Protein AF-A0A8H2XUF4-F1 (afdb_monomer_lite)

Secondary structure (DSSP, 8-state):
---------------------------PPPPPPPPPPP---------------TTSTTTS------SS-STT-----S---GGGGT-BTTTBTS-SSPPPSS--TTT-STTHHHHHHHHHHHHHTPPPGGGGGGT-HHHHHHHHHHHHHHHHS-----GGGTT-HHHHHHHHHHHHHHHHHHHHTSPPPSS---EEE-HHHHHHHHHHHHHHTS-SS--HIIIIITSEE-TTPPTTPPP-TTT-EES--SS--HHHHHHHHHHHHHHHHHHHHHHHHHHHHHHHTT-SHHHHHHHHHHHHHHHHHHHHHHHHHHTHHHH--HHHIIIIIGGGG--GGG-TT-EEETTS-HHHHHHHTT-----GGG-HHHHHHHHHHT--GGGSTTHHHHHHHHHGGGGGGSSSTTS--PPPPP-

Radius of gyration: 29.62 Å; chains: 1; bounding box: 77×120×73 Å

Structure (mmCIF, N/CA/C/O backbone):
data_AF-A0A8H2XUF4-F1
#
_entry.id   AF-A0A8H2XUF4-F1
#
loop_
_atom_site.group_PDB
_atom_site.id
_atom_site.type_symbol
_atom_site.label_atom_id
_atom_site.label_alt_id
_atom_site.label_comp_id
_atom_site.label_asym_id
_atom_site.label_entity_id
_atom_site.label_seq_id
_atom_site.pdbx_PDB_ins_code
_atom_site.Cartn_x
_atom_site.Cartn_y
_atom_site.Cartn_z
_atom_site.occupancy
_atom_site.B_iso_or_equiv
_atom_site.auth_seq_id
_atom_site.auth_comp_id
_atom_site.auth_asym_id
_atom_site.auth_atom_id
_atom_site.pdbx_PDB_model_num
ATOM 1 N N . MET A 1 1 ? -28.967 65.062 -15.626 1.00 38.34 1 MET A N 1
ATOM 2 C CA . MET A 1 1 ? -28.958 65.447 -14.201 1.00 38.34 1 MET A CA 1
ATOM 3 C C . MET A 1 1 ? -27.717 64.796 -13.591 1.00 38.34 1 MET A C 1
ATOM 5 O O . MET A 1 1 ? -27.781 63.631 -13.241 1.00 38.34 1 MET A O 1
ATOM 9 N N . SER A 1 2 ? -26.512 65.321 -13.849 1.00 29.09 2 SER A N 1
ATOM 10 C CA . SER A 1 2 ? -25.875 66.499 -13.202 1.00 29.09 2 SER A CA 1
ATOM 11 C C . SER A 1 2 ? -25.448 66.140 -11.766 1.00 29.09 2 SER A C 1
ATOM 13 O O . SER A 1 2 ? -26.322 6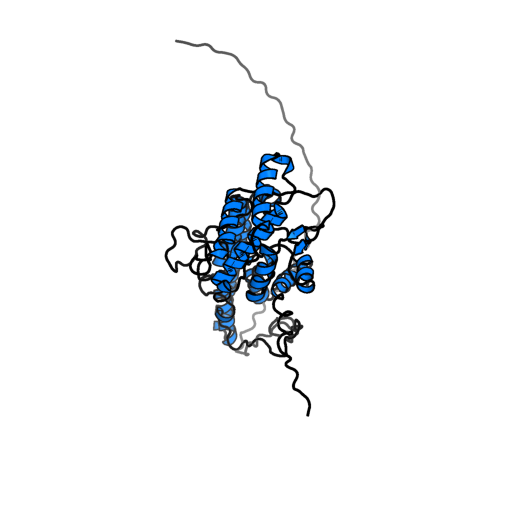5.941 -10.935 1.00 29.09 2 SER A O 1
ATOM 15 N N . SER A 1 3 ? -24.189 65.729 -11.535 1.00 27.83 3 SER A N 1
ATOM 16 C CA . SER A 1 3 ? -22.972 66.547 -11.254 1.00 27.83 3 SER A CA 1
ATOM 17 C C . SER A 1 3 ? -22.941 67.070 -9.802 1.00 27.83 3 SER A C 1
ATOM 19 O O . SER A 1 3 ? -23.935 67.602 -9.328 1.00 27.83 3 SER A O 1
ATOM 21 N N . ASN A 1 4 ? -21.897 66.824 -8.996 1.00 28.86 4 ASN A N 1
ATOM 22 C CA . ASN A 1 4 ? -20.587 67.516 -8.937 1.00 28.86 4 ASN A CA 1
ATOM 23 C C . ASN A 1 4 ? -19.598 66.644 -8.104 1.00 28.86 4 ASN A C 1
ATOM 25 O O . ASN A 1 4 ? -20.047 66.030 -7.142 1.00 28.86 4 ASN A O 1
ATOM 29 N N . SER A 1 5 ? -18.311 66.389 -8.418 1.00 31.50 5 SER A N 1
ATOM 30 C CA . SER A 1 5 ? -17.119 67.255 -8.645 1.00 31.50 5 SER A CA 1
ATOM 31 C C . SER A 1 5 ? -16.738 68.087 -7.393 1.00 31.50 5 SER A C 1
ATOM 33 O O . SER A 1 5 ? -17.623 68.680 -6.799 1.00 31.50 5 SER A O 1
ATOM 35 N N . SER A 1 6 ? -15.495 68.235 -6.904 1.00 29.86 6 SER A N 1
ATOM 36 C CA . SER A 1 6 ? -14.157 68.199 -7.528 1.00 29.86 6 SER A CA 1
ATOM 37 C C . SER A 1 6 ? -13.029 68.485 -6.503 1.00 29.86 6 SER A C 1
ATOM 39 O O . SER A 1 6 ? -13.295 69.026 -5.432 1.00 29.86 6 SER A O 1
ATOM 41 N N . SER A 1 7 ? -11.778 68.307 -6.968 1.00 27.02 7 SER A N 1
ATOM 42 C CA . SER A 1 7 ? -10.476 68.871 -6.519 1.00 27.02 7 SER A CA 1
ATOM 43 C C . SER A 1 7 ? -9.602 67.925 -5.677 1.00 27.02 7 SER A C 1
ATOM 45 O O . SER A 1 7 ? -10.104 67.250 -4.797 1.00 27.02 7 SER A O 1
ATOM 47 N N . GLY A 1 8 ? -8.290 67.781 -5.877 1.00 25.81 8 GLY A N 1
ATOM 48 C CA . GLY A 1 8 ? -7.354 68.368 -6.834 1.00 25.81 8 GLY A CA 1
ATOM 49 C C . GLY A 1 8 ? -5.916 68.315 -6.282 1.00 25.81 8 GLY A C 1
ATOM 50 O O . GLY A 1 8 ? -5.707 68.572 -5.104 1.00 25.81 8 GLY A O 1
ATOM 51 N N . ARG A 1 9 ? -4.952 68.089 -7.189 1.00 25.95 9 ARG A N 1
ATOM 52 C CA . ARG A 1 9 ? -3.491 68.354 -7.132 1.00 25.95 9 ARG A CA 1
ATOM 53 C C . ARG A 1 9 ? -2.499 67.336 -6.534 1.00 25.95 9 ARG A C 1
ATOM 55 O O . ARG A 1 9 ? -2.613 66.843 -5.425 1.00 25.95 9 ARG A O 1
ATOM 62 N N . ALA A 1 10 ? -1.458 67.145 -7.349 1.00 26.27 10 ALA A N 1
ATOM 63 C CA . ALA A 1 10 ? -0.240 66.361 -7.198 1.00 26.27 10 ALA A CA 1
ATOM 64 C C . ALA A 1 10 ? 0.863 67.086 -6.412 1.00 26.27 10 ALA A C 1
ATOM 66 O O . ALA A 1 10 ? 0.936 68.310 -6.509 1.00 26.27 10 ALA A O 1
ATOM 67 N N . ILE A 1 11 ? 1.784 66.331 -5.788 1.00 27.50 11 ILE A N 1
ATOM 68 C CA . ILE A 1 11 ? 3.178 66.736 -5.510 1.00 27.50 11 ILE A CA 1
ATOM 69 C C . ILE A 1 11 ? 4.107 65.506 -5.590 1.00 27.50 11 ILE A C 1
ATOM 71 O O . ILE A 1 11 ? 3.806 64.440 -5.064 1.00 27.50 11 ILE A O 1
ATOM 75 N N . SER A 1 12 ? 5.243 65.690 -6.264 1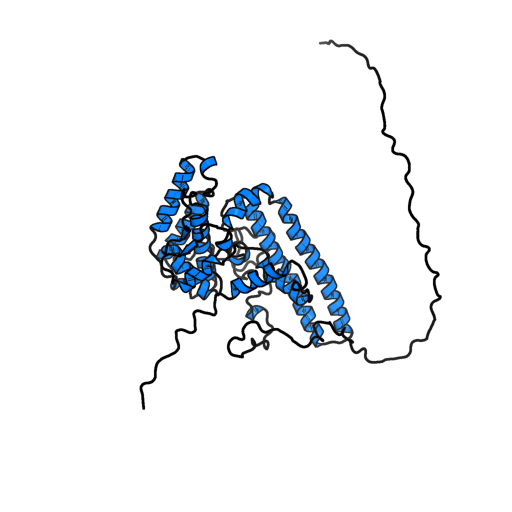.00 25.39 12 SER A N 1
ATOM 76 C CA . SER A 1 12 ? 6.398 64.795 -6.396 1.00 25.39 12 SER A CA 1
ATOM 77 C C . SER A 1 12 ? 7.311 64.773 -5.159 1.00 25.39 12 SER A C 1
ATOM 79 O O . SER A 1 12 ? 7.592 65.847 -4.628 1.00 25.39 12 SER A O 1
ATOM 81 N N . SER A 1 13 ? 7.955 63.642 -4.838 1.00 26.81 13 SER A N 1
ATOM 82 C CA . SER A 1 13 ? 9.293 63.647 -4.206 1.00 26.81 13 SER A CA 1
ATOM 83 C C . SER A 1 13 ? 10.018 62.284 -4.228 1.00 26.81 13 SER A C 1
ATOM 85 O O . SER A 1 13 ? 9.621 61.327 -3.583 1.00 26.81 13 SER A O 1
ATOM 87 N N . ARG A 1 14 ? 11.117 62.266 -4.998 1.00 25.88 14 ARG A N 1
ATOM 88 C CA . ARG A 1 14 ? 12.472 61.704 -4.770 1.00 25.88 14 ARG A CA 1
ATOM 89 C C . ARG A 1 14 ? 12.706 60.373 -4.012 1.00 25.88 14 ARG A C 1
ATOM 91 O O . ARG A 1 14 ? 12.337 60.202 -2.859 1.00 25.88 14 ARG A O 1
ATOM 98 N N . SER A 1 15 ? 13.523 59.553 -4.688 1.00 27.52 15 SER A N 1
ATOM 99 C CA . SER A 1 15 ? 14.288 58.338 -4.333 1.00 27.52 15 SER A CA 1
ATOM 100 C C . SER A 1 15 ? 15.073 58.365 -2.996 1.00 27.52 15 SER A C 1
ATOM 102 O O . SER A 1 15 ? 15.250 59.433 -2.412 1.00 27.52 15 SER A O 1
ATOM 104 N N . PRO A 1 16 ? 15.674 57.229 -2.565 1.00 31.11 16 PRO A N 1
ATOM 105 C CA . PRO A 1 16 ? 17.002 56.899 -3.102 1.00 31.11 16 PRO A CA 1
ATOM 106 C C . PRO A 1 16 ? 17.237 55.421 -3.447 1.00 31.11 16 PRO A C 1
ATOM 108 O O . PRO A 1 16 ? 16.902 54.496 -2.711 1.00 31.11 16 PRO A O 1
ATOM 111 N N . ALA A 1 17 ? 17.922 55.251 -4.576 1.00 25.77 17 ALA A N 1
ATOM 112 C CA . ALA A 1 17 ? 18.656 54.059 -4.953 1.00 25.77 17 ALA A CA 1
ATOM 113 C C . ALA A 1 17 ? 19.816 53.818 -3.973 1.00 25.77 17 ALA A C 1
ATOM 115 O O . ALA A 1 17 ? 20.548 54.748 -3.628 1.00 25.77 17 ALA A O 1
ATOM 116 N N . ARG A 1 18 ? 20.014 52.562 -3.561 1.00 28.19 18 ARG A N 1
ATOM 117 C CA . ARG A 1 18 ? 21.242 52.126 -2.890 1.00 28.19 18 ARG A CA 1
ATOM 118 C C . ARG A 1 18 ? 22.270 51.716 -3.939 1.00 28.19 18 ARG A C 1
ATOM 120 O O . ARG A 1 18 ? 22.071 50.761 -4.681 1.00 28.19 18 ARG A O 1
ATOM 127 N N . GLN A 1 19 ? 23.363 52.471 -3.960 1.00 26.12 19 GLN A N 1
ATOM 128 C CA . GLN A 1 19 ? 24.635 52.121 -4.574 1.00 26.12 19 GLN A CA 1
ATOM 129 C C . GLN A 1 19 ? 25.274 50.947 -3.819 1.00 26.12 19 GLN A C 1
ATOM 131 O O . GLN A 1 19 ? 25.352 50.973 -2.592 1.00 26.12 19 GLN A O 1
ATOM 136 N N . ALA A 1 20 ? 25.804 49.976 -4.557 1.00 29.56 20 ALA A N 1
ATOM 137 C CA . ALA A 1 20 ? 26.917 49.147 -4.114 1.00 29.56 20 ALA A CA 1
ATOM 138 C C . ALA A 1 20 ? 27.985 49.210 -5.214 1.00 29.56 20 ALA A C 1
ATOM 140 O O . ALA A 1 20 ? 27.716 48.884 -6.369 1.00 29.56 20 ALA A O 1
ATOM 141 N N . GLY A 1 21 ? 29.150 49.750 -4.852 1.00 28.88 21 GLY A N 1
ATOM 142 C CA . GLY A 1 21 ? 30.318 49.899 -5.715 1.00 28.88 21 GLY A CA 1
ATOM 143 C C . GLY A 1 21 ? 31.074 48.581 -5.949 1.00 28.88 21 GLY A C 1
ATOM 144 O O . GLY A 1 21 ? 30.707 47.545 -5.395 1.00 28.88 21 GLY A O 1
ATOM 145 N N . PRO A 1 22 ? 32.123 48.619 -6.788 1.00 29.41 22 PRO A N 1
ATOM 146 C CA . PRO A 1 22 ? 32.726 47.446 -7.407 1.00 29.41 22 PRO A CA 1
ATOM 147 C C . PRO A 1 22 ? 33.724 46.764 -6.467 1.00 29.41 22 PRO A C 1
ATOM 149 O O . PRO A 1 22 ? 34.543 47.431 -5.837 1.00 29.41 22 PRO A O 1
ATOM 152 N N . ILE A 1 23 ? 33.697 45.430 -6.407 1.00 30.20 23 ILE A N 1
ATOM 153 C CA . ILE A 1 23 ? 34.728 44.639 -5.727 1.00 30.20 23 ILE A CA 1
ATOM 154 C C . ILE A 1 23 ? 35.227 43.543 -6.677 1.00 30.20 23 ILE A C 1
ATOM 156 O O . ILE A 1 23 ? 34.516 42.605 -7.018 1.00 30.20 23 ILE A O 1
ATOM 160 N N . ASN A 1 24 ? 36.460 43.775 -7.124 1.00 29.17 24 ASN A N 1
ATOM 161 C CA . ASN A 1 24 ? 37.471 42.927 -7.756 1.00 29.17 24 ASN A CA 1
ATOM 162 C C . ASN A 1 24 ? 37.152 41.445 -8.029 1.00 29.17 24 ASN A C 1
ATOM 164 O O . ASN A 1 24 ? 36.997 40.633 -7.120 1.00 29.17 24 ASN A O 1
ATOM 168 N N . ALA A 1 25 ? 37.238 41.096 -9.315 1.00 28.42 25 ALA A N 1
ATOM 169 C CA . ALA A 1 25 ? 37.390 39.738 -9.818 1.00 28.42 25 ALA A CA 1
ATOM 170 C C . ALA A 1 25 ? 38.802 39.187 -9.522 1.00 28.42 25 ALA A C 1
ATOM 172 O O . ALA A 1 25 ? 39.788 39.867 -9.824 1.00 28.42 25 ALA A O 1
ATOM 173 N N . PRO A 1 26 ? 38.938 37.953 -9.008 1.00 31.83 26 PRO A N 1
ATOM 174 C CA . PRO A 1 26 ? 40.206 37.241 -9.016 1.00 31.83 26 PRO A CA 1
ATOM 175 C C . PRO A 1 26 ? 40.374 36.433 -10.318 1.00 31.83 26 PRO A C 1
ATOM 177 O O . PRO A 1 26 ? 39.574 35.561 -10.633 1.00 31.83 26 PRO A O 1
ATOM 180 N N . GLY A 1 27 ? 41.434 36.773 -11.059 1.00 30.70 27 GLY A N 1
ATOM 181 C CA . GLY A 1 27 ? 42.247 35.923 -11.944 1.00 30.70 27 GLY A CA 1
ATOM 182 C C . GLY A 1 27 ? 41.577 34.821 -12.772 1.00 30.70 27 GLY A C 1
ATOM 183 O O . GLY A 1 27 ? 41.374 33.709 -12.299 1.00 30.70 27 GLY A O 1
ATOM 184 N N . VAL A 1 28 ? 41.407 35.090 -14.068 1.00 31.59 28 VAL A N 1
ATOM 185 C CA . VAL A 1 28 ? 41.277 34.070 -15.120 1.00 31.59 28 VAL A CA 1
ATOM 186 C C . VAL A 1 28 ? 42.627 33.351 -15.284 1.00 31.59 28 VAL A C 1
ATOM 188 O O . VAL A 1 28 ? 43.607 34.026 -15.611 1.00 31.59 28 VAL A O 1
ATOM 191 N N . PRO A 1 29 ? 42.728 32.017 -15.123 1.00 33.47 29 PRO A N 1
ATOM 192 C CA . PRO A 1 29 ? 43.893 31.281 -15.586 1.00 33.47 29 PRO A CA 1
ATOM 193 C C . PRO A 1 29 ? 43.813 31.115 -17.107 1.00 33.47 29 PRO A C 1
ATOM 195 O O . PRO A 1 29 ? 42.792 30.718 -17.670 1.00 33.47 29 PRO A O 1
ATOM 198 N N . SER A 1 30 ? 44.912 31.450 -17.769 1.00 34.00 30 SER A N 1
ATOM 199 C CA . SER A 1 30 ? 45.125 31.360 -19.206 1.00 34.00 30 SER A CA 1
ATOM 200 C C . SER A 1 30 ? 44.945 29.936 -19.748 1.00 34.00 30 SER A C 1
ATOM 202 O O . SER A 1 30 ? 45.424 28.947 -19.200 1.00 34.00 30 SER A O 1
ATOM 204 N N . ARG A 1 31 ? 44.262 29.864 -20.890 1.00 30.50 31 ARG A N 1
ATOM 205 C CA . ARG A 1 31 ? 44.045 28.679 -21.724 1.00 30.50 31 ARG A CA 1
ATOM 206 C C . ARG A 1 31 ? 45.392 28.171 -22.279 1.00 30.50 31 ARG A C 1
ATOM 208 O O . ARG A 1 31 ? 46.064 28.958 -22.948 1.00 30.50 31 ARG A O 1
ATOM 215 N N . PRO A 1 32 ? 45.802 26.905 -22.068 1.00 33.59 32 PRO A N 1
ATOM 216 C CA . PRO A 1 32 ? 46.959 26.366 -22.769 1.00 33.59 32 PRO A CA 1
ATOM 217 C C . PRO A 1 32 ? 46.607 26.093 -24.239 1.00 33.59 32 PRO A C 1
ATOM 219 O O . PRO A 1 32 ? 45.477 25.743 -24.584 1.00 33.59 32 PRO A O 1
ATOM 222 N N . ALA A 1 33 ? 47.591 26.338 -25.100 1.00 31.25 33 ALA A N 1
ATOM 223 C CA . ALA A 1 33 ? 47.492 26.341 -26.550 1.00 31.25 33 ALA A CA 1
ATOM 224 C C . ALA A 1 33 ? 47.042 24.995 -27.145 1.00 31.25 33 ALA A C 1
ATOM 226 O O . ALA A 1 33 ? 47.451 23.923 -26.707 1.00 31.25 33 ALA A O 1
ATOM 227 N N . THR A 1 34 ? 46.236 25.087 -28.201 1.00 33.00 34 THR A N 1
ATOM 228 C CA . THR A 1 34 ? 45.896 24.012 -29.140 1.00 33.00 34 THR A CA 1
ATOM 229 C C . THR A 1 34 ? 47.153 23.397 -29.753 1.00 33.00 34 THR A C 1
ATOM 231 O O . THR A 1 34 ? 47.871 24.065 -30.497 1.00 33.00 34 THR A O 1
ATOM 234 N N . THR A 1 35 ? 47.392 22.116 -29.485 1.00 33.75 35 THR A N 1
ATOM 235 C CA . THR A 1 35 ? 48.309 21.271 -30.257 1.00 33.75 35 THR A CA 1
ATOM 236 C C . THR A 1 35 ? 47.620 20.811 -31.552 1.00 33.75 35 THR A C 1
ATOM 238 O O . THR A 1 35 ? 46.421 20.521 -31.537 1.00 33.75 35 THR A O 1
ATOM 241 N N . PRO A 1 36 ? 48.321 20.776 -32.701 1.00 32.44 36 PRO A N 1
ATOM 242 C CA . PRO A 1 36 ? 47.718 20.383 -33.969 1.00 32.44 36 PRO A CA 1
ATOM 243 C C . PRO A 1 36 ? 47.439 18.875 -34.005 1.00 32.44 36 PRO A C 1
ATOM 245 O O . PRO A 1 36 ? 48.257 18.065 -33.570 1.00 32.44 36 PRO A O 1
ATOM 248 N N . PHE A 1 37 ? 46.279 18.509 -34.556 1.00 28.17 37 PHE A N 1
ATOM 249 C CA . PHE A 1 37 ? 45.904 17.128 -34.847 1.00 28.17 37 PHE A CA 1
ATOM 250 C C . PHE A 1 37 ? 46.924 16.488 -35.797 1.00 28.17 37 PHE A C 1
ATOM 252 O O . PHE A 1 37 ? 47.157 16.979 -36.900 1.00 28.17 37 PHE A O 1
ATOM 259 N N . SER A 1 38 ? 47.512 15.372 -35.367 1.00 28.48 38 SER A N 1
ATOM 260 C CA . SER A 1 38 ? 48.315 14.507 -36.225 1.00 28.48 38 SER A CA 1
ATOM 261 C C . SER A 1 38 ? 47.377 13.647 -37.074 1.00 28.48 38 SER A C 1
ATOM 263 O O . SER A 1 38 ? 46.573 12.881 -36.546 1.00 28.48 38 SER A O 1
ATOM 265 N N . THR A 1 39 ? 47.455 13.792 -38.394 1.00 38.62 39 THR A N 1
ATOM 266 C CA . THR A 1 39 ? 46.836 12.883 -39.360 1.00 38.62 39 THR A CA 1
ATOM 267 C C . THR A 1 39 ? 47.665 11.604 -39.432 1.00 38.62 39 THR A C 1
ATOM 269 O O . THR A 1 39 ? 48.716 11.598 -40.075 1.00 38.62 39 THR A O 1
ATOM 272 N N . SER A 1 40 ? 47.202 10.521 -38.804 1.00 30.00 40 SER A N 1
ATOM 273 C CA . SER A 1 40 ? 47.686 9.176 -39.117 1.00 30.00 40 SER A CA 1
ATOM 274 C C . SER A 1 40 ? 46.581 8.355 -39.785 1.00 30.00 40 SER A C 1
ATOM 276 O O . SER A 1 40 ? 45.400 8.419 -39.449 1.00 30.00 40 SER A O 1
ATOM 278 N N . THR A 1 41 ? 46.997 7.663 -40.834 1.00 31.08 41 THR A N 1
ATOM 279 C CA . THR A 1 41 ? 46.224 6.830 -41.749 1.00 31.08 41 THR A CA 1
ATOM 280 C C . THR A 1 41 ? 45.581 5.635 -41.044 1.00 31.08 41 THR A C 1
ATOM 282 O O . THR A 1 41 ? 46.248 4.930 -40.290 1.00 31.08 41 THR A O 1
ATOM 285 N N . PHE A 1 42 ? 44.304 5.375 -41.345 1.00 30.78 42 PHE A N 1
ATOM 286 C CA . PHE A 1 42 ? 43.577 4.178 -40.914 1.00 30.78 42 PHE A CA 1
ATOM 287 C C . PHE A 1 42 ? 44.290 2.901 -41.383 1.00 30.78 42 PHE A C 1
ATOM 289 O O . PHE A 1 42 ? 44.473 2.695 -42.582 1.00 30.78 42 PHE A O 1
ATOM 296 N N . SER A 1 43 ? 44.643 2.036 -40.429 1.00 29.42 43 SER A N 1
ATOM 297 C CA . SER A 1 43 ? 45.016 0.640 -40.668 1.00 29.42 43 SER A CA 1
ATOM 298 C C . SER A 1 43 ? 43.900 -0.274 -40.157 1.00 29.42 43 SER A C 1
ATOM 300 O O . SER A 1 43 ? 43.285 -0.019 -39.121 1.00 29.42 43 SER A O 1
ATOM 302 N N . THR A 1 44 ? 43.611 -1.307 -40.935 1.00 34.72 44 THR A N 1
ATOM 303 C CA . THR A 1 44 ? 42.508 -2.259 -40.801 1.00 34.72 44 THR A CA 1
ATOM 304 C C . THR A 1 44 ? 42.630 -3.202 -39.597 1.00 34.72 44 THR A C 1
ATOM 306 O O . THR A 1 44 ? 43.655 -3.847 -39.406 1.00 34.72 44 THR A O 1
ATOM 309 N N . THR A 1 45 ? 41.505 -3.320 -38.876 1.00 43.50 45 THR A N 1
ATOM 310 C CA . THR A 1 45 ? 40.976 -4.482 -38.124 1.00 43.50 45 THR A CA 1
ATOM 311 C C . THR A 1 45 ? 41.870 -5.172 -37.085 1.00 43.50 45 THR A C 1
ATOM 313 O O . THR A 1 45 ? 42.618 -6.090 -37.408 1.00 43.50 45 THR A O 1
ATOM 316 N N . SER A 1 46 ? 41.621 -4.849 -35.811 1.00 34.16 46 SER A N 1
ATOM 317 C CA . SER A 1 46 ? 41.757 -5.776 -34.676 1.00 34.16 46 SER A CA 1
ATOM 318 C C . SER A 1 46 ? 40.368 -6.007 -34.066 1.00 34.16 46 SER A C 1
ATOM 320 O O . SER A 1 46 ? 39.580 -5.057 -34.035 1.00 34.16 46 SER A O 1
ATOM 322 N N . PRO A 1 47 ? 40.034 -7.222 -33.589 1.00 34.84 47 PRO A N 1
ATOM 323 C CA . PRO A 1 47 ? 38.776 -7.462 -32.897 1.00 34.84 47 PRO A CA 1
ATOM 324 C C . PRO A 1 47 ? 38.751 -6.575 -31.654 1.00 34.84 47 PRO A C 1
ATOM 326 O O . PRO A 1 47 ? 39.651 -6.627 -30.816 1.00 34.84 47 PRO A O 1
ATOM 329 N N . MET A 1 48 ? 37.743 -5.713 -31.571 1.00 35.44 48 MET A N 1
ATOM 330 C CA . MET A 1 48 ? 37.522 -4.856 -30.419 1.00 35.44 48 MET A CA 1
ATOM 331 C C . MET A 1 48 ? 37.004 -5.750 -29.291 1.00 35.44 48 MET A C 1
ATOM 333 O O . MET A 1 48 ? 35.802 -5.887 -29.096 1.00 35.44 48 MET A O 1
ATOM 337 N N . ALA A 1 49 ? 37.918 -6.423 -28.591 1.00 41.12 49 ALA A N 1
ATOM 338 C CA . ALA A 1 49 ? 37.614 -6.961 -27.279 1.00 41.12 49 ALA A CA 1
ATOM 339 C C . ALA A 1 49 ? 37.159 -5.766 -26.437 1.00 41.12 49 ALA A C 1
ATOM 341 O O . ALA A 1 49 ? 37.913 -4.802 -26.274 1.00 41.12 49 ALA A O 1
ATOM 342 N N . LEU A 1 50 ? 35.904 -5.789 -25.986 1.00 39.47 50 LEU A N 1
ATOM 343 C CA . LEU A 1 50 ? 35.417 -4.854 -24.985 1.00 39.47 50 LEU A CA 1
ATOM 344 C C . LEU A 1 50 ? 36.276 -5.094 -23.738 1.00 39.47 50 LEU A C 1
ATOM 346 O O . LEU A 1 50 ? 36.016 -6.008 -22.963 1.00 39.47 50 LEU A O 1
ATOM 350 N N . ALA A 1 51 ? 37.359 -4.334 -23.592 1.00 41.91 51 ALA A N 1
ATOM 351 C CA . ALA A 1 51 ? 38.120 -4.296 -22.359 1.00 41.91 51 ALA A CA 1
ATOM 352 C C . ALA A 1 51 ? 37.237 -3.562 -21.353 1.00 41.91 51 ALA A C 1
ATOM 354 O O . ALA A 1 51 ? 37.198 -2.329 -21.309 1.00 41.91 51 ALA A O 1
ATOM 355 N N . LEU A 1 52 ? 36.435 -4.341 -20.635 1.00 44.84 52 LEU A N 1
ATOM 356 C CA . LEU A 1 52 ? 35.672 -3.868 -19.501 1.00 44.84 52 LEU A CA 1
ATOM 357 C C . LEU A 1 52 ? 36.660 -3.230 -18.516 1.00 44.84 52 LEU A C 1
ATOM 359 O O . LEU A 1 52 ? 37.788 -3.693 -18.348 1.00 44.84 52 LEU A O 1
ATOM 363 N N . ALA A 1 53 ? 36.281 -2.100 -17.917 1.00 48.38 53 ALA A N 1
ATOM 364 C CA . ALA A 1 53 ? 37.105 -1.527 -16.862 1.00 48.38 53 ALA A CA 1
ATOM 365 C C . ALA A 1 53 ? 37.262 -2.584 -15.751 1.00 48.38 53 ALA A C 1
ATOM 367 O O . ALA A 1 53 ? 36.283 -3.267 -15.464 1.00 48.38 53 ALA A O 1
ATOM 368 N N . PRO A 1 54 ? 38.409 -2.679 -15.058 1.00 44.38 54 PRO A N 1
ATOM 369 C CA . PRO A 1 54 ? 38.635 -3.689 -14.012 1.00 44.38 54 PRO A CA 1
ATOM 370 C C . PRO A 1 54 ? 37.663 -3.606 -12.812 1.00 44.38 54 PRO A C 1
ATOM 372 O O . PRO A 1 54 ? 37.719 -4.429 -11.908 1.00 44.38 54 PRO A O 1
ATOM 375 N N . ASN A 1 55 ? 36.761 -2.616 -12.812 1.00 48.59 55 ASN A N 1
ATOM 376 C CA . ASN A 1 55 ? 35.694 -2.411 -11.832 1.00 48.59 55 ASN A CA 1
ATOM 377 C C . ASN A 1 55 ? 34.284 -2.502 -12.457 1.00 48.59 55 ASN A C 1
ATOM 379 O O . ASN A 1 55 ? 33.305 -2.095 -11.833 1.00 48.59 55 ASN A O 1
ATOM 383 N N . HIS A 1 56 ? 34.172 -2.926 -13.715 1.00 50.12 56 HIS A N 1
ATOM 384 C CA . HIS A 1 56 ? 32.906 -3.064 -14.424 1.00 50.12 56 HIS A CA 1
ATOM 385 C C . HIS A 1 56 ? 32.160 -4.287 -13.886 1.00 50.12 56 HIS A C 1
ATOM 387 O O . HIS A 1 56 ? 32.764 -5.335 -13.702 1.00 50.12 56 HIS A O 1
ATOM 393 N N . PHE A 1 57 ? 30.849 -4.186 -13.662 1.00 45.88 57 PHE A N 1
ATOM 394 C CA . PHE A 1 57 ? 30.075 -5.229 -12.972 1.00 45.88 57 PHE A CA 1
ATOM 395 C C . PHE A 1 57 ? 30.123 -6.619 -13.640 1.00 45.88 57 PHE A C 1
ATOM 397 O O . PHE A 1 57 ? 29.983 -7.623 -12.955 1.00 45.88 57 PHE A O 1
ATOM 404 N N . LEU A 1 58 ? 30.352 -6.676 -14.959 1.00 44.25 58 LEU A N 1
ATOM 405 C CA . LEU A 1 58 ? 30.565 -7.923 -15.716 1.00 44.25 58 LEU A CA 1
ATOM 406 C C . LEU A 1 58 ? 31.977 -8.533 -15.558 1.00 44.25 58 LEU A C 1
ATOM 408 O O . LEU A 1 58 ? 32.169 -9.675 -15.956 1.00 44.25 58 LEU A O 1
ATOM 412 N N . ASP A 1 59 ? 32.947 -7.781 -15.027 1.00 42.09 59 ASP A N 1
ATOM 413 C CA . ASP A 1 59 ? 34.368 -8.164 -14.881 1.00 42.09 59 ASP A CA 1
ATOM 414 C C . ASP A 1 59 ? 34.810 -8.238 -13.403 1.00 42.09 59 ASP A C 1
ATOM 416 O O . ASP A 1 59 ? 35.941 -8.605 -13.082 1.00 42.09 59 ASP A O 1
ATOM 420 N N . LEU A 1 60 ? 33.909 -7.900 -12.473 1.00 39.03 60 LEU A N 1
ATOM 421 C CA . LEU A 1 60 ? 34.110 -8.142 -11.051 1.00 39.03 60 LEU A CA 1
ATOM 422 C C . LEU A 1 60 ? 33.940 -9.646 -10.777 1.00 39.03 60 LEU A C 1
ATOM 424 O O . LEU A 1 60 ? 32.945 -10.227 -11.217 1.00 39.03 60 LEU A O 1
ATOM 428 N N . PRO A 1 61 ? 34.843 -10.295 -10.013 1.00 34.59 61 PRO A N 1
ATOM 429 C CA . PRO A 1 61 ? 34.549 -11.614 -9.469 1.00 34.59 61 PRO A CA 1
ATOM 430 C C . PRO A 1 61 ? 33.220 -11.519 -8.720 1.00 34.59 61 PRO A C 1
ATOM 432 O O . PRO A 1 61 ? 33.034 -10.585 -7.939 1.00 34.59 61 PRO A O 1
ATOM 435 N N . HIS A 1 62 ? 32.292 -12.442 -8.994 1.00 38.12 62 HIS A N 1
ATOM 436 C CA . HIS A 1 62 ? 30.983 -12.522 -8.346 1.00 38.12 62 HIS A CA 1
ATOM 437 C C . HIS A 1 62 ? 31.149 -12.759 -6.839 1.00 38.12 62 HIS A C 1
ATOM 439 O O . HIS A 1 62 ? 30.911 -13.842 -6.316 1.00 38.12 62 HIS A O 1
ATOM 445 N N . HIS A 1 63 ? 31.540 -11.727 -6.108 1.00 31.94 63 HIS A N 1
ATOM 446 C CA . HIS A 1 63 ? 31.365 -11.625 -4.679 1.00 31.94 63 HIS A CA 1
ATOM 447 C C . HIS A 1 63 ? 29.965 -11.069 -4.465 1.00 31.94 63 HIS A C 1
ATOM 449 O O . HIS A 1 63 ? 29.763 -9.992 -3.914 1.00 31.94 63 HIS A O 1
ATOM 455 N N . VAL A 1 64 ? 28.977 -11.851 -4.909 1.00 32.16 64 VAL A N 1
ATOM 456 C CA . VAL A 1 64 ? 27.738 -11.934 -4.153 1.00 32.16 64 VAL A CA 1
ATOM 457 C C . VAL A 1 64 ? 28.200 -12.441 -2.799 1.00 32.16 64 VAL A C 1
ATOM 459 O O . VAL A 1 64 ? 28.507 -13.622 -2.632 1.00 32.16 64 VAL A O 1
ATOM 462 N N . GLN A 1 65 ? 28.354 -11.533 -1.841 1.00 28.27 65 GLN A N 1
ATOM 463 C CA . GLN A 1 65 ? 28.312 -11.953 -0.460 1.00 28.27 65 GLN A CA 1
ATOM 464 C C . GLN A 1 65 ? 26.889 -12.466 -0.287 1.00 28.27 65 GLN A C 1
ATOM 466 O O . GLN A 1 65 ? 25.937 -11.693 -0.211 1.00 28.27 65 GLN A O 1
ATOM 471 N N . LEU A 1 66 ? 26.763 -13.787 -0.421 1.00 31.70 66 LEU A N 1
ATOM 472 C CA . LEU A 1 66 ? 25.518 -14.511 -0.288 1.00 31.70 66 LEU A CA 1
ATOM 473 C C . LEU A 1 66 ? 24.887 -14.029 1.018 1.00 31.70 66 LEU A C 1
ATOM 475 O O . LEU A 1 66 ? 25.417 -14.272 2.104 1.00 31.70 66 LEU A O 1
ATOM 479 N N . GLY A 1 67 ? 23.748 -13.341 0.903 1.00 36.66 67 GLY A N 1
ATOM 480 C CA . GLY A 1 67 ? 22.750 -13.400 1.963 1.00 36.66 67 GLY A CA 1
ATOM 481 C C . GLY A 1 67 ? 22.519 -14.874 2.313 1.00 36.66 67 GLY A C 1
ATOM 482 O O . GLY A 1 67 ? 22.804 -15.733 1.473 1.00 36.66 67 GLY A O 1
ATOM 483 N N . PRO A 1 68 ? 22.094 -15.183 3.548 1.00 30.59 68 PRO A N 1
ATOM 484 C CA . PRO A 1 68 ? 22.146 -16.533 4.092 1.00 30.59 68 PRO A CA 1
ATOM 485 C C . PRO A 1 68 ? 21.639 -17.545 3.067 1.00 30.59 68 PRO A C 1
ATOM 487 O O . PRO A 1 68 ? 20.502 -17.483 2.605 1.00 30.59 68 PRO A O 1
ATOM 490 N N . VAL A 1 69 ? 22.570 -18.407 2.668 1.00 32.09 69 VAL A N 1
ATOM 491 C CA . VAL A 1 69 ? 22.368 -19.523 1.759 1.00 32.09 69 VAL A CA 1
ATOM 492 C C . VAL A 1 69 ? 21.273 -20.392 2.368 1.00 32.09 69 VAL A C 1
ATOM 494 O O . VAL A 1 69 ? 21.509 -21.039 3.384 1.00 32.09 69 VAL A O 1
ATOM 497 N N . LEU A 1 70 ? 20.082 -20.389 1.773 1.00 38.84 70 LEU A N 1
ATOM 498 C CA . LEU A 1 70 ? 19.090 -21.430 2.017 1.00 38.84 70 LEU A CA 1
ATOM 499 C C . LEU A 1 70 ? 19.589 -22.689 1.295 1.00 38.84 70 LEU A C 1
ATOM 501 O O . LEU A 1 70 ? 19.648 -22.718 0.067 1.00 38.84 70 LEU A O 1
ATOM 505 N N . ASP A 1 71 ? 20.050 -23.674 2.066 1.00 39.19 71 ASP A N 1
ATOM 506 C CA . ASP A 1 71 ? 20.323 -25.060 1.652 1.00 39.19 71 ASP A CA 1
ATOM 507 C C . ASP A 1 71 ? 21.080 -25.279 0.329 1.00 39.19 71 ASP A C 1
ATOM 509 O O . ASP A 1 71 ? 20.876 -26.261 -0.380 1.00 39.19 71 ASP A O 1
ATOM 513 N N . GLY A 1 72 ? 22.015 -24.391 -0.009 1.00 36.03 72 GLY A N 1
ATOM 514 C CA . GLY A 1 72 ? 22.970 -24.616 -1.097 1.00 36.03 72 GLY A CA 1
ATOM 515 C C . GLY A 1 72 ? 22.365 -24.650 -2.504 1.00 36.03 72 GLY A C 1
ATOM 516 O O . GLY A 1 72 ? 23.061 -25.051 -3.437 1.00 36.03 72 GLY A O 1
ATOM 517 N N . VAL A 1 73 ? 21.119 -24.205 -2.686 1.00 32.81 73 VAL A N 1
ATOM 518 C CA . VAL A 1 73 ? 20.489 -24.095 -4.006 1.00 32.81 73 VAL A CA 1
ATOM 519 C C . VAL A 1 73 ? 20.459 -22.622 -4.408 1.00 32.81 73 VAL A C 1
ATOM 521 O O . VAL A 1 73 ? 19.710 -21.820 -3.857 1.00 32.81 73 VAL A O 1
ATOM 524 N N . LEU A 1 74 ? 21.312 -22.252 -5.371 1.00 36.44 74 LEU A N 1
ATOM 525 C CA . LEU A 1 74 ? 21.146 -21.011 -6.134 1.00 36.44 74 LEU A CA 1
ATOM 526 C C . LEU A 1 74 ? 19.716 -20.989 -6.701 1.00 36.44 74 LEU A C 1
ATOM 528 O O . LEU A 1 74 ? 19.304 -22.020 -7.238 1.00 36.44 74 LEU A O 1
ATOM 532 N N . PRO A 1 75 ? 18.966 -19.872 -6.620 1.00 40.56 75 PRO A N 1
ATOM 533 C CA . PRO A 1 75 ? 17.701 -19.777 -7.334 1.00 40.56 75 PRO A CA 1
ATOM 534 C C . PRO A 1 75 ? 17.968 -20.091 -8.804 1.00 40.56 75 PRO A C 1
ATOM 536 O O . PRO A 1 75 ? 18.901 -19.551 -9.403 1.00 40.56 75 PRO A O 1
ATOM 539 N N . ASP A 1 76 ? 17.196 -21.029 -9.340 1.00 36.31 76 ASP A N 1
ATOM 540 C CA . ASP A 1 76 ? 17.330 -21.478 -10.713 1.00 36.31 76 ASP A CA 1
ATOM 541 C C . ASP A 1 76 ? 17.072 -20.292 -11.654 1.00 36.31 76 ASP A C 1
ATOM 543 O O . ASP A 1 76 ? 15.950 -19.815 -11.787 1.00 36.31 76 ASP A O 1
ATOM 547 N N . THR A 1 77 ? 18.133 -19.772 -12.271 1.00 41.34 77 THR A N 1
ATOM 548 C CA . THR A 1 77 ? 18.062 -18.693 -13.266 1.00 41.34 77 THR A CA 1
ATOM 549 C C . THR A 1 77 ? 17.861 -19.230 -14.683 1.00 41.34 77 THR A C 1
ATOM 551 O O . THR A 1 77 ? 17.961 -18.466 -15.647 1.00 41.34 77 THR A O 1
ATOM 554 N N . SER A 1 78 ? 17.589 -20.534 -14.839 1.00 40.84 78 SER A N 1
ATOM 555 C CA . SER A 1 78 ? 17.374 -21.165 -16.145 1.00 40.84 78 SER A CA 1
ATOM 556 C C . SER A 1 78 ? 16.128 -20.644 -16.868 1.00 40.84 78 SER A C 1
ATOM 558 O O . SER A 1 78 ? 16.079 -20.704 -18.100 1.00 40.84 78 SER A O 1
ATOM 560 N N . THR A 1 79 ? 15.177 -20.039 -16.143 1.00 40.66 79 THR A N 1
ATOM 561 C CA . THR A 1 79 ? 14.075 -19.253 -16.707 1.00 40.66 79 THR A CA 1
ATOM 562 C C . THR A 1 79 ? 14.152 -17.794 -16.240 1.00 40.66 79 THR A C 1
ATOM 564 O O . THR A 1 79 ? 13.898 -17.436 -15.099 1.00 40.66 79 THR A O 1
ATOM 567 N N . VAL A 1 80 ? 14.521 -16.898 -17.159 1.00 54.09 80 VAL A N 1
ATOM 568 C CA . VAL A 1 80 ? 14.578 -15.434 -16.936 1.00 54.09 80 VAL A CA 1
ATOM 569 C C . VAL A 1 80 ? 13.236 -14.757 -17.246 1.00 54.09 80 VAL A C 1
ATOM 571 O O . VAL A 1 80 ? 13.160 -13.554 -17.513 1.00 54.09 80 VAL A O 1
ATOM 574 N N . ALA A 1 81 ? 12.157 -15.536 -17.310 1.00 60.03 81 ALA A N 1
ATOM 575 C CA . ALA A 1 81 ? 10.871 -15.033 -17.744 1.00 60.03 81 ALA A CA 1
ATOM 576 C C . ALA A 1 81 ? 10.224 -14.259 -16.593 1.00 60.03 81 ALA A C 1
ATOM 578 O O . ALA A 1 81 ? 9.920 -14.822 -15.553 1.00 60.03 81 ALA A O 1
ATOM 579 N N . ALA A 1 82 ? 9.968 -12.968 -16.811 1.00 60.88 82 ALA A N 1
ATOM 580 C CA . ALA A 1 82 ? 9.393 -12.036 -15.836 1.00 60.88 82 ALA A CA 1
ATOM 581 C C . ALA A 1 82 ? 8.189 -12.594 -15.037 1.00 60.88 82 ALA A C 1
ATOM 583 O O . ALA A 1 82 ? 8.038 -12.280 -13.859 1.00 60.88 82 ALA A O 1
ATOM 584 N N . HIS A 1 83 ? 7.386 -13.476 -15.646 1.00 63.78 83 HIS A N 1
ATOM 585 C CA . HIS A 1 83 ? 6.250 -14.134 -14.999 1.00 63.78 83 HIS A CA 1
ATOM 586 C C . HIS A 1 83 ? 6.614 -15.038 -13.808 1.00 63.78 83 HIS A C 1
ATOM 588 O O . HIS A 1 83 ? 5.793 -15.184 -12.912 1.00 63.78 83 HIS A O 1
ATOM 594 N N . ASP A 1 84 ? 7.835 -15.585 -13.759 1.00 71.25 84 ASP A N 1
ATOM 595 C CA . ASP A 1 84 ? 8.310 -16.437 -12.657 1.00 71.25 84 ASP A CA 1
ATOM 596 C C . ASP A 1 84 ? 8.557 -15.614 -11.380 1.00 71.25 84 ASP A C 1
ATOM 598 O O . ASP A 1 84 ? 8.675 -16.156 -10.285 1.00 71.25 84 ASP A O 1
ATOM 602 N N . PHE A 1 85 ? 8.617 -14.286 -11.524 1.00 79.19 85 PHE A N 1
ATOM 603 C CA . PHE A 1 85 ? 8.855 -13.317 -10.456 1.00 79.19 85 PHE A CA 1
ATOM 604 C C . PHE A 1 85 ? 7.637 -12.413 -10.207 1.00 79.19 85 PHE A C 1
ATOM 606 O O . PHE A 1 85 ? 7.795 -11.321 -9.662 1.00 79.19 85 PHE A O 1
ATOM 613 N N . ASP A 1 86 ? 6.441 -12.831 -10.645 1.00 81.94 86 ASP A N 1
ATOM 614 C CA . ASP A 1 86 ? 5.200 -12.045 -10.571 1.00 81.94 86 ASP A CA 1
ATOM 615 C C . ASP A 1 86 ? 5.298 -10.655 -11.242 1.00 81.94 86 ASP A C 1
ATOM 617 O O . ASP A 1 86 ? 4.633 -9.700 -10.833 1.00 81.94 86 ASP A O 1
ATOM 621 N N . VAL A 1 87 ? 6.121 -10.524 -12.292 1.00 88.25 87 VAL A N 1
ATOM 622 C CA . VAL A 1 87 ? 6.244 -9.290 -13.082 1.00 88.25 87 VAL A CA 1
ATOM 623 C C . VAL A 1 87 ? 5.467 -9.433 -14.386 1.00 88.25 87 VAL A C 1
ATOM 625 O O . VAL A 1 87 ? 5.878 -10.142 -15.310 1.00 88.25 87 VAL A O 1
ATOM 628 N N . ASP A 1 88 ? 4.344 -8.727 -14.478 1.00 89.50 88 ASP A N 1
ATOM 629 C CA . ASP A 1 88 ? 3.485 -8.737 -15.658 1.00 89.50 88 ASP A CA 1
ATOM 630 C C . ASP A 1 88 ? 4.064 -7.882 -16.796 1.00 89.50 88 ASP A C 1
ATOM 632 O O . ASP A 1 88 ? 4.682 -6.835 -16.588 1.00 89.50 88 ASP A O 1
ATOM 636 N N . VAL A 1 89 ? 3.834 -8.301 -18.039 1.00 88.25 89 VAL A N 1
ATOM 637 C CA . VAL A 1 89 ? 4.360 -7.608 -19.227 1.00 88.25 89 VAL A CA 1
ATOM 638 C C . VAL A 1 89 ? 3.678 -6.266 -19.510 1.00 88.25 89 VAL A C 1
ATOM 640 O O . VAL A 1 89 ? 4.278 -5.413 -20.164 1.00 88.25 89 VAL A O 1
ATOM 643 N N . ASN A 1 90 ? 2.443 -6.078 -19.041 1.00 89.06 90 ASN A N 1
ATOM 644 C CA . ASN A 1 90 ? 1.633 -4.880 -19.256 1.00 89.06 90 ASN A CA 1
ATOM 645 C C . ASN A 1 90 ? 1.562 -3.993 -18.012 1.00 89.06 90 ASN A C 1
ATOM 647 O O . ASN A 1 90 ? 1.410 -2.780 -18.156 1.00 89.06 90 ASN A O 1
ATOM 651 N N . THR A 1 91 ? 1.651 -4.576 -16.814 1.00 91.44 91 THR A N 1
ATOM 652 C CA . THR A 1 91 ? 1.492 -3.852 -15.542 1.00 91.44 91 THR A CA 1
ATOM 653 C C . THR A 1 91 ? 2.732 -3.887 -14.644 1.00 91.44 91 THR A C 1
ATOM 655 O O . THR A 1 91 ? 2.788 -3.155 -13.655 1.00 91.44 91 THR A O 1
ATOM 658 N N . GLY A 1 92 ? 3.774 -4.645 -14.999 1.00 92.81 92 GLY A N 1
ATOM 659 C CA . GLY A 1 92 ? 5.031 -4.681 -14.251 1.00 92.81 92 GLY A CA 1
ATOM 660 C C . GLY A 1 92 ? 4.826 -5.312 -12.880 1.00 92.81 92 GLY A C 1
ATOM 661 O O . GLY A 1 92 ? 4.294 -6.411 -12.783 1.00 92.81 92 GLY A O 1
ATOM 662 N N . PHE A 1 93 ? 5.224 -4.612 -11.816 1.00 93.81 93 PHE A N 1
ATOM 663 C CA . PHE A 1 93 ? 5.002 -5.065 -10.435 1.00 93.81 93 PHE A CA 1
ATOM 664 C C . PHE A 1 93 ? 3.572 -4.813 -9.929 1.00 93.81 93 PHE A C 1
ATOM 666 O O . PHE A 1 93 ? 3.200 -5.298 -8.859 1.00 93.81 93 PHE A O 1
ATOM 673 N N . MET A 1 94 ? 2.753 -4.055 -10.669 1.00 92.88 94 MET A N 1
ATOM 674 C CA . MET A 1 94 ? 1.324 -3.962 -10.375 1.00 92.88 94 MET A CA 1
ATOM 675 C C . MET A 1 94 ? 0.648 -5.277 -10.784 1.00 92.88 94 MET A C 1
ATOM 677 O O . MET A 1 94 ? 0.944 -5.789 -11.865 1.00 92.88 94 MET A O 1
ATOM 681 N N . PRO A 1 95 ? -0.287 -5.815 -9.982 1.00 88.94 95 PRO A N 1
ATOM 682 C CA . PRO A 1 95 ? -1.039 -7.007 -10.358 1.00 88.94 95 PRO A CA 1
ATOM 683 C C . PRO A 1 95 ? -1.739 -6.846 -11.715 1.00 88.94 95 PRO A C 1
ATOM 685 O O . PRO A 1 95 ? -2.358 -5.813 -11.971 1.00 88.94 95 PRO A O 1
ATOM 688 N N . ALA A 1 96 ? -1.667 -7.880 -12.558 1.00 82.62 96 ALA A N 1
ATOM 689 C CA . ALA A 1 96 ? -2.328 -7.899 -13.865 1.00 82.62 96 ALA A CA 1
ATOM 690 C C . ALA A 1 96 ? -3.862 -7.858 -13.743 1.00 82.62 96 ALA A C 1
ATOM 692 O O . ALA A 1 96 ? -4.554 -7.223 -14.538 1.00 82.62 96 ALA A O 1
ATOM 693 N N . GLU A 1 97 ? -4.396 -8.525 -12.718 1.00 86.25 97 GLU A N 1
ATOM 694 C CA . GLU A 1 97 ? -5.806 -8.463 -12.350 1.00 86.25 97 GLU A CA 1
ATOM 695 C C . GLU A 1 97 ? -6.043 -7.356 -11.324 1.00 86.25 97 GLU A C 1
ATOM 697 O O . GLU A 1 97 ? -5.264 -7.179 -10.384 1.00 86.25 97 GLU A O 1
ATOM 702 N N . ALA A 1 98 ? -7.151 -6.628 -11.483 1.00 89.44 98 ALA A N 1
ATOM 703 C CA . ALA A 1 98 ? -7.531 -5.595 -10.531 1.00 89.44 98 ALA A CA 1
ATOM 704 C C . ALA A 1 98 ? -7.693 -6.193 -9.119 1.00 89.44 98 ALA A C 1
ATOM 706 O O . ALA A 1 98 ? -8.328 -7.244 -8.972 1.00 89.44 98 ALA A O 1
ATOM 707 N N . PRO A 1 99 ? -7.166 -5.530 -8.072 1.00 93.81 99 PRO A N 1
ATOM 708 C CA . PRO A 1 99 ? -7.363 -5.960 -6.700 1.00 93.81 99 PRO A CA 1
ATOM 709 C C . PRO A 1 99 ? -8.845 -6.132 -6.369 1.00 93.81 99 PRO A C 1
ATOM 711 O O . PRO A 1 99 ? -9.699 -5.342 -6.783 1.00 93.81 99 PRO A O 1
ATOM 714 N N . LEU A 1 100 ? -9.153 -7.163 -5.583 1.00 94.81 100 LEU A N 1
ATOM 715 C CA . LEU A 1 100 ? -10.513 -7.376 -5.110 1.00 94.81 100 LEU A CA 1
ATOM 716 C C . LEU A 1 100 ? -10.934 -6.207 -4.216 1.00 94.81 100 LEU A C 1
ATOM 718 O O . LEU A 1 100 ? -10.246 -5.854 -3.259 1.00 94.81 100 LEU A O 1
ATOM 722 N N . LEU A 1 101 ? -12.101 -5.630 -4.500 1.00 94.50 101 LEU A N 1
ATOM 723 C CA . LEU A 1 101 ? -12.656 -4.557 -3.671 1.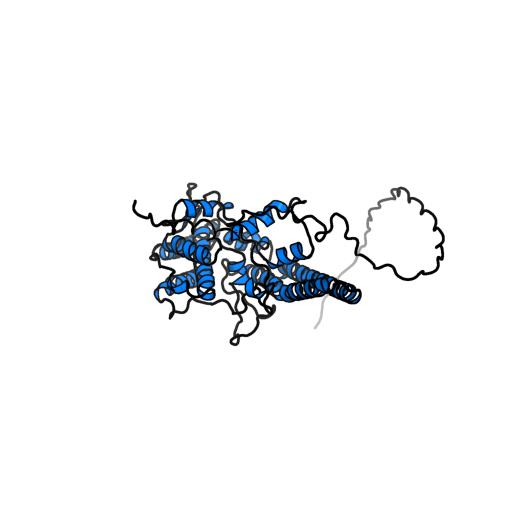00 94.50 101 LEU A CA 1
ATOM 724 C C . LEU A 1 101 ? -13.265 -5.073 -2.372 1.00 94.50 101 LEU A C 1
ATOM 726 O O . LEU A 1 101 ? -13.417 -4.300 -1.434 1.00 94.50 101 LEU A O 1
ATOM 730 N N . ARG A 1 102 ? -13.642 -6.354 -2.335 1.00 96.88 102 ARG A N 1
ATOM 731 C CA . ARG A 1 102 ? -14.078 -7.089 -1.147 1.00 96.88 102 ARG A CA 1
ATOM 732 C C . ARG A 1 102 ? -13.755 -8.569 -1.316 1.00 96.88 102 ARG A C 1
ATOM 734 O O . ARG A 1 102 ? -13.763 -9.070 -2.441 1.00 96.88 102 ARG A O 1
ATOM 741 N N . ILE A 1 103 ? -13.549 -9.275 -0.209 1.00 97.25 103 ILE A N 1
ATOM 742 C CA . ILE A 1 103 ? -13.610 -10.739 -0.166 1.00 97.25 103 ILE A CA 1
ATOM 743 C C . ILE A 1 103 ? -15.022 -11.156 -0.621 1.00 97.25 103 ILE A C 1
ATOM 745 O O . ILE A 1 103 ? -16.001 -10.696 -0.019 1.00 97.25 103 ILE A O 1
ATOM 749 N N . PRO A 1 104 ? -15.168 -11.993 -1.665 1.00 96.81 104 PRO A N 1
ATOM 750 C CA . PRO A 1 104 ? -16.477 -12.457 -2.115 1.00 96.81 104 PRO A CA 1
ATOM 751 C C . PRO A 1 104 ? -17.214 -13.209 -1.002 1.00 96.81 104 PRO A C 1
ATOM 753 O O . PRO A 1 104 ? -16.617 -14.001 -0.268 1.00 96.81 104 PRO A O 1
ATOM 756 N N . ARG A 1 105 ? -18.526 -12.985 -0.872 1.00 96.50 105 ARG A N 1
ATOM 757 C CA . ARG A 1 105 ? -19.343 -13.619 0.178 1.00 96.50 105 ARG A CA 1
ATOM 758 C C . ARG A 1 105 ? -19.374 -15.144 0.029 1.00 96.50 105 ARG A C 1
ATOM 760 O O . ARG A 1 105 ? -19.527 -15.853 1.018 1.00 96.50 105 ARG A O 1
ATOM 767 N N . GLU A 1 106 ? -19.204 -15.629 -1.195 1.00 96.38 106 GLU A N 1
ATOM 768 C CA . GLU A 1 106 ? -19.150 -17.043 -1.560 1.00 96.38 106 GLU A CA 1
ATOM 769 C C . GLU A 1 106 ? -17.886 -17.732 -1.026 1.00 96.38 106 GLU A C 1
ATOM 771 O O . GLU A 1 106 ? -17.905 -18.938 -0.798 1.00 96.38 106 GLU A O 1
ATOM 776 N N . VAL A 1 107 ? -16.804 -16.975 -0.807 1.00 95.75 107 VAL A N 1
ATOM 777 C CA . VAL A 1 107 ? -15.554 -17.486 -0.223 1.00 95.75 107 VAL A CA 1
ATOM 778 C C . VAL A 1 107 ? -15.706 -17.659 1.284 1.00 95.75 107 VAL A C 1
ATOM 780 O O . VAL A 1 107 ? -15.332 -18.693 1.832 1.00 95.75 107 VAL A O 1
ATOM 783 N N . SER A 1 108 ? -16.244 -16.647 1.969 1.00 95.81 108 SER A N 1
ATOM 784 C CA . SER A 1 108 ? -16.544 -16.728 3.398 1.00 95.81 108 SER A CA 1
ATOM 785 C C . SER A 1 108 ? -17.557 -15.666 3.817 1.00 95.81 108 SER A C 1
ATOM 787 O O . SER A 1 108 ? -17.345 -14.462 3.640 1.00 95.81 108 SER A O 1
ATOM 789 N N . VAL A 1 109 ? -18.652 -16.124 4.428 1.00 96.75 109 VAL A N 1
ATOM 790 C CA . VAL A 1 109 ? -19.672 -15.250 5.020 1.00 96.75 109 VAL A CA 1
ATOM 791 C C . VAL A 1 109 ? -19.131 -14.570 6.277 1.00 96.75 109 VAL A C 1
ATOM 793 O O . VAL A 1 109 ? -19.372 -13.382 6.469 1.00 96.75 109 VAL A O 1
ATOM 796 N N . ASP A 1 110 ? -18.350 -15.282 7.090 1.00 96.44 110 ASP A N 1
ATOM 797 C CA . ASP A 1 110 ? -17.825 -14.757 8.354 1.00 96.44 110 ASP A CA 1
ATOM 798 C C . ASP A 1 110 ? -16.828 -13.614 8.122 1.00 96.44 110 ASP A C 1
ATOM 800 O O . ASP A 1 110 ? -16.847 -12.610 8.832 1.00 96.44 110 ASP A O 1
ATOM 804 N N . MET A 1 111 ? -16.006 -13.708 7.070 1.00 96.88 111 MET A N 1
ATOM 805 C CA . MET A 1 111 ? -15.030 -12.665 6.718 1.00 96.88 111 MET A CA 1
ATOM 806 C C . MET A 1 111 ? -15.670 -11.369 6.214 1.00 96.88 111 MET A C 1
ATOM 808 O O . MET A 1 111 ? -14.989 -10.343 6.155 1.00 96.88 111 MET A O 1
ATOM 812 N N . GLN A 1 112 ? -16.977 -11.362 5.922 1.00 97.81 112 GLN A N 1
ATOM 813 C CA . GLN A 1 112 ? -17.692 -10.106 5.685 1.00 97.81 112 GLN A CA 1
ATOM 814 C C . GLN A 1 112 ? -17.633 -9.191 6.914 1.00 97.81 112 GLN A C 1
ATOM 816 O O . GLN A 1 112 ? -17.646 -7.978 6.751 1.00 97.81 112 GLN A O 1
ATOM 821 N N . ALA A 1 113 ? -17.461 -9.735 8.125 1.00 97.94 113 ALA A N 1
ATOM 822 C CA . ALA A 1 113 ? -17.269 -8.929 9.328 1.00 97.94 113 ALA A CA 1
ATOM 823 C C . ALA A 1 113 ? -16.025 -8.021 9.249 1.00 97.94 113 ALA A C 1
ATOM 825 O O . ALA A 1 113 ? -16.076 -6.873 9.691 1.00 97.94 113 ALA A O 1
ATOM 826 N N . TRP A 1 114 ? -14.921 -8.496 8.657 1.00 98.38 114 TRP A N 1
ATOM 827 C CA . TRP A 1 114 ? -13.730 -7.668 8.433 1.00 98.38 114 TRP A CA 1
ATOM 828 C C . TRP A 1 114 ? -14.008 -6.557 7.417 1.00 98.38 114 TRP A C 1
ATOM 830 O O . TRP A 1 114 ? -13.678 -5.394 7.645 1.00 98.38 114 TRP A O 1
ATOM 840 N N . GLU A 1 115 ? -14.660 -6.918 6.314 1.00 98.38 115 GLU A N 1
ATOM 841 C CA . GLU A 1 115 ? -15.011 -6.004 5.229 1.00 98.38 115 GLU A CA 1
ATOM 842 C C . GLU A 1 115 ? -15.984 -4.906 5.674 1.00 98.38 115 GLU A C 1
ATOM 844 O O . GLU A 1 115 ? -15.835 -3.734 5.309 1.00 98.38 115 GLU A O 1
ATOM 849 N N . ASP A 1 116 ? -16.985 -5.274 6.470 1.00 98.25 116 ASP A N 1
ATOM 850 C CA . ASP A 1 116 ? -18.000 -4.368 6.998 1.00 98.25 116 ASP A CA 1
ATOM 851 C C . ASP A 1 116 ? -17.386 -3.406 8.021 1.00 98.25 116 ASP A C 1
ATOM 853 O O . ASP A 1 116 ? -17.644 -2.204 7.946 1.00 98.25 116 ASP A O 1
ATOM 857 N N . LEU A 1 117 ? -16.498 -3.881 8.905 1.00 98.06 117 LEU A N 1
ATOM 858 C CA . LEU A 1 117 ? -15.788 -3.004 9.844 1.00 98.06 117 LEU A CA 1
ATOM 859 C C . LEU A 1 117 ? -14.824 -2.041 9.160 1.00 98.06 117 LEU A C 1
ATOM 861 O O . LEU A 1 117 ? -14.721 -0.891 9.597 1.00 98.06 117 LEU A O 1
ATOM 865 N N . LEU A 1 118 ? -14.126 -2.485 8.111 1.00 98.25 118 LEU A N 1
ATOM 866 C CA . LEU A 1 118 ? -13.273 -1.597 7.328 1.00 98.25 118 LEU A CA 1
ATOM 867 C C . LEU A 1 118 ? -14.129 -0.521 6.657 1.00 98.25 118 LEU A C 1
ATOM 869 O O . LEU A 1 118 ? -13.839 0.665 6.785 1.00 98.25 118 LEU A O 1
ATOM 873 N N . SER A 1 119 ? -15.225 -0.925 6.009 1.00 98.06 119 SER A N 1
ATOM 874 C CA . SER A 1 119 ? -16.155 -0.000 5.349 1.00 98.06 119 SER A CA 1
ATOM 875 C C . SER A 1 119 ? -16.738 1.015 6.339 1.00 98.06 119 SER A C 1
ATOM 877 O O . SER A 1 119 ? -16.769 2.211 6.049 1.00 98.06 119 SER A O 1
ATOM 879 N N . GLU A 1 120 ? -17.142 0.559 7.531 1.00 97.75 120 GLU A N 1
ATOM 880 C CA . GLU A 1 120 ? -17.611 1.423 8.617 1.00 97.75 120 GLU A CA 1
ATOM 881 C C . GLU A 1 120 ? -16.513 2.404 9.050 1.00 97.75 120 GLU A C 1
ATOM 883 O O . GLU A 1 120 ? -16.743 3.612 9.085 1.00 97.75 120 GLU A O 1
ATOM 888 N N . GLY A 1 121 ? -15.305 1.912 9.332 1.00 96.44 121 GLY A N 1
ATOM 889 C CA . GLY A 1 121 ? -14.192 2.736 9.802 1.00 96.44 121 GLY A CA 1
ATOM 890 C C . GLY A 1 121 ? -13.810 3.836 8.810 1.00 96.44 121 GLY A C 1
ATOM 891 O O . GLY A 1 121 ? -13.611 4.988 9.208 1.00 96.44 121 GLY A O 1
ATOM 892 N N . LEU A 1 122 ? -13.753 3.501 7.517 1.00 96.50 122 LEU A N 1
ATOM 893 C CA . LEU A 1 122 ? -13.472 4.456 6.442 1.00 96.50 122 LEU A CA 1
ATOM 894 C C . LEU A 1 122 ? -14.590 5.508 6.333 1.00 96.50 122 LEU A C 1
ATOM 896 O O . LEU A 1 122 ? -14.314 6.704 6.220 1.00 96.50 122 LEU A O 1
ATOM 900 N N . ALA A 1 123 ? -15.857 5.090 6.437 1.00 96.75 123 ALA A N 1
ATOM 901 C CA . ALA A 1 123 ? -17.005 5.997 6.395 1.00 96.75 123 ALA A CA 1
ATOM 902 C C . ALA A 1 123 ? -17.054 6.960 7.596 1.00 96.75 123 ALA A C 1
ATOM 904 O O . ALA A 1 123 ? -17.470 8.112 7.444 1.00 96.75 123 ALA A O 1
ATOM 905 N N . LEU A 1 124 ? -16.590 6.527 8.774 1.00 94.44 124 LEU A N 1
ATOM 906 C CA . LEU A 1 124 ? -16.541 7.355 9.984 1.00 94.44 124 LEU A CA 1
ATOM 907 C C . LEU A 1 124 ? -15.508 8.491 9.908 1.00 94.44 124 LEU A C 1
ATOM 909 O O . LEU A 1 124 ? -15.592 9.422 10.717 1.00 94.44 124 LEU A O 1
ATOM 913 N N . LYS A 1 125 ? -14.548 8.440 8.969 1.00 92.38 125 LYS A N 1
ATOM 914 C CA . LYS A 1 125 ? -13.443 9.414 8.844 1.00 92.38 125 LYS A CA 1
ATOM 915 C C . LYS A 1 125 ? -12.765 9.679 10.192 1.00 92.38 125 LYS A C 1
ATOM 917 O O . LYS A 1 125 ? -12.682 10.832 10.647 1.00 92.38 125 LYS A O 1
ATOM 922 N N . MET A 1 126 ? -12.375 8.583 10.848 1.00 92.31 126 MET A N 1
ATOM 923 C CA . MET A 1 126 ? -11.800 8.574 12.193 1.00 92.31 126 MET A CA 1
ATOM 924 C C . MET A 1 126 ? -10.621 9.537 12.326 1.00 92.31 126 MET A C 1
ATOM 926 O O . MET A 1 126 ? -9.921 9.841 11.359 1.00 92.31 126 MET A O 1
ATOM 930 N N . LYS A 1 127 ? -10.408 10.032 13.545 1.00 94.19 127 LYS A N 1
ATOM 931 C CA . LYS A 1 127 ? -9.299 10.944 13.845 1.00 94.19 127 LYS A CA 1
ATOM 932 C C . LYS A 1 127 ? -8.138 10.196 14.459 1.00 94.19 127 LYS A C 1
ATOM 934 O O . LYS A 1 127 ? -8.317 9.149 15.075 1.00 94.19 127 LYS A O 1
ATOM 939 N N . LEU A 1 128 ? -6.949 10.755 14.298 1.00 95.56 128 LEU A N 1
ATOM 940 C CA . LEU A 1 128 ? -5.776 10.258 14.992 1.00 95.56 128 LEU A CA 1
ATOM 941 C C . LEU A 1 128 ? -5.958 10.459 16.497 1.00 95.56 128 LEU A C 1
ATOM 943 O O . LEU A 1 128 ? -6.432 11.501 16.951 1.00 95.56 128 LEU A O 1
ATOM 947 N N . GLY A 1 129 ? -5.582 9.450 17.267 1.00 93.00 129 GLY A N 1
ATOM 948 C CA . GLY A 1 129 ? -5.744 9.409 18.710 1.00 93.00 129 GLY A CA 1
ATOM 949 C C . GLY A 1 129 ? -4.969 10.495 19.452 1.00 93.00 129 GLY A C 1
ATOM 950 O O . GLY A 1 129 ? -5.453 11.028 20.450 1.00 93.00 129 GLY A O 1
ATOM 951 N N . ASP A 1 130 ? -3.803 10.877 18.924 1.00 90.12 130 ASP A N 1
ATOM 952 C CA . ASP A 1 130 ? -2.985 11.993 19.415 1.00 90.12 130 ASP A CA 1
ATOM 953 C C . ASP A 1 130 ? -3.577 13.375 19.097 1.00 90.12 130 ASP A C 1
ATOM 955 O O . ASP A 1 130 ? -3.155 14.382 19.663 1.00 90.12 130 ASP A O 1
ATOM 959 N N . GLN A 1 131 ? -4.602 13.412 18.249 1.00 92.19 131 GLN A N 1
ATOM 960 C CA . GLN A 1 131 ? -5.311 14.609 17.819 1.00 92.19 131 GLN A CA 1
ATOM 961 C C . GLN A 1 131 ? -6.764 14.639 18.307 1.00 92.19 131 GLN A C 1
ATOM 963 O O . GLN A 1 131 ? -7.513 15.536 17.942 1.00 92.19 131 GLN A O 1
ATOM 968 N N . LEU A 1 132 ? -7.225 13.705 19.140 1.00 91.56 132 LEU A N 1
ATOM 969 C CA . LEU A 1 132 ? -8.638 13.708 19.548 1.00 91.56 132 LEU A CA 1
ATOM 970 C C . LEU A 1 132 ? -9.031 14.961 20.342 1.00 91.56 132 LEU A C 1
ATOM 972 O O . LEU A 1 132 ? -10.139 15.473 20.185 1.00 91.56 132 LEU A O 1
ATOM 976 N N . ALA A 1 133 ? -8.098 15.520 21.118 1.00 88.75 133 ALA A N 1
ATOM 977 C CA . ALA A 1 133 ? -8.335 16.707 21.938 1.00 88.75 133 ALA A CA 1
ATOM 978 C C . ALA A 1 133 ? -8.757 17.955 21.133 1.00 88.75 133 ALA A C 1
ATOM 980 O O . ALA A 1 133 ? -9.437 18.818 21.683 1.00 88.75 133 AL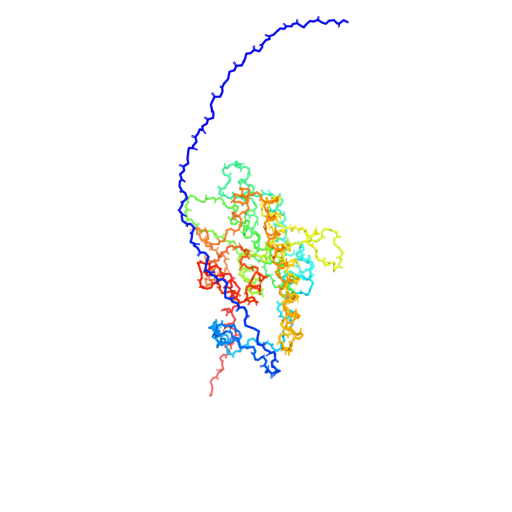A A O 1
ATOM 981 N N . GLN A 1 134 ? -8.402 18.054 19.843 1.00 91.88 134 GLN A N 1
ATOM 982 C CA . GLN A 1 134 ? -8.778 19.194 18.988 1.00 91.88 134 GLN A CA 1
ATOM 983 C C . GLN A 1 134 ? -10.169 19.059 18.345 1.00 91.88 134 GLN A C 1
ATOM 985 O O . GLN A 1 134 ? -10.678 20.050 17.826 1.00 91.88 134 GLN A O 1
ATOM 990 N N . TYR A 1 135 ? -10.797 17.877 18.378 1.00 88.38 135 TYR A N 1
ATOM 991 C CA . TYR A 1 135 ? -12.077 17.631 17.698 1.00 88.38 135 TYR A CA 1
ATOM 992 C C . TYR A 1 135 ? -13.275 17.403 18.638 1.00 88.38 135 TYR A C 1
ATOM 994 O O . TYR A 1 135 ? -14.399 17.233 18.172 1.00 88.38 135 TYR A O 1
ATOM 1002 N N . GLY A 1 136 ? -13.057 17.436 19.955 1.00 89.56 136 GLY A N 1
ATOM 1003 C CA . GLY A 1 136 ? -14.115 17.317 20.959 1.00 89.56 136 GLY A CA 1
ATOM 1004 C C . GLY A 1 136 ? -14.480 15.873 21.351 1.00 89.56 136 GLY A C 1
ATOM 1005 O O . GLY A 1 136 ? -13.929 14.901 20.824 1.00 89.56 136 GLY A O 1
ATOM 1006 N N . PRO A 1 137 ? -15.400 15.710 22.321 1.00 91.94 137 PRO A N 1
ATOM 1007 C CA . PRO A 1 137 ? -15.710 14.410 22.920 1.00 91.94 137 PRO A CA 1
ATOM 1008 C C . PRO A 1 137 ? -16.444 13.453 21.970 1.00 91.94 137 PRO A C 1
ATOM 1010 O O . PRO A 1 137 ? -16.264 12.242 22.075 1.00 91.94 137 PRO A O 1
ATOM 1013 N N . GLU A 1 138 ? -17.228 13.966 21.019 1.00 93.19 138 GLU A N 1
ATOM 1014 C CA . GLU A 1 138 ? -17.985 13.138 20.067 1.00 93.19 138 GLU A CA 1
ATOM 1015 C C . GLU A 1 138 ? -17.062 12.296 19.176 1.00 93.19 138 GLU A C 1
ATOM 1017 O O . GLU A 1 138 ? -17.292 11.103 18.984 1.00 93.19 138 GLU A O 1
ATOM 1022 N N . GLU A 1 139 ? -15.965 12.882 18.694 1.00 93.38 139 GLU A N 1
ATOM 1023 C CA . GLU A 1 139 ? -14.984 12.179 17.860 1.00 93.38 139 GLU A CA 1
ATOM 1024 C C . GLU A 1 139 ? -14.209 11.122 18.658 1.00 93.38 139 GLU A C 1
ATOM 1026 O O . GLU A 1 139 ? -13.883 10.058 18.130 1.00 93.38 139 GLU A O 1
ATOM 1031 N N . THR A 1 140 ? -13.988 11.371 19.953 1.00 93.00 140 THR A N 1
ATOM 1032 C CA . THR A 1 140 ? -13.402 10.382 20.873 1.00 93.00 140 THR A CA 1
ATOM 1033 C C . THR A 1 140 ? -14.326 9.179 21.040 1.00 93.00 140 THR A C 1
ATOM 1035 O O . THR A 1 140 ? -13.889 8.045 20.844 1.00 93.00 140 THR A O 1
ATOM 1038 N N . LEU A 1 141 ? -15.612 9.421 21.318 1.00 94.50 141 LEU A N 1
ATOM 1039 C CA . LEU A 1 141 ? -16.620 8.363 21.453 1.00 94.50 141 LEU A CA 1
ATOM 1040 C C . LEU A 1 141 ? -16.796 7.571 20.154 1.00 94.50 141 LEU A C 1
ATOM 1042 O O . LEU A 1 141 ? -16.950 6.351 20.190 1.00 94.50 141 LEU A O 1
ATOM 1046 N N . LYS A 1 142 ? -16.737 8.245 19.002 1.00 95.31 142 LYS A N 1
ATOM 1047 C CA . LYS A 1 142 ? -16.806 7.607 17.682 1.00 95.31 142 LYS A CA 1
ATOM 1048 C C . LYS A 1 142 ? -15.651 6.626 17.464 1.00 95.31 142 LYS A C 1
ATOM 1050 O O . LYS A 1 142 ? -15.898 5.466 17.132 1.00 95.31 142 LYS A O 1
ATOM 1055 N N . ASN A 1 143 ? -14.410 7.070 17.688 1.00 96.00 143 ASN A N 1
ATOM 1056 C CA . ASN A 1 143 ? -13.230 6.208 17.602 1.00 96.00 143 ASN A CA 1
ATOM 1057 C C . ASN A 1 143 ? -13.323 5.036 18.591 1.00 96.00 143 ASN A C 1
ATOM 1059 O O . ASN A 1 143 ? -13.079 3.888 18.222 1.00 96.00 143 ASN A O 1
ATOM 1063 N N . GLU A 1 144 ? -13.685 5.310 19.846 1.00 95.62 144 GLU A N 1
ATOM 1064 C CA . GLU A 1 144 ? -13.791 4.290 20.891 1.00 95.62 144 GLU A CA 1
ATOM 1065 C C . GLU A 1 144 ? -14.855 3.237 20.561 1.00 95.62 144 GLU A C 1
ATOM 1067 O O . GLU A 1 144 ? -14.571 2.042 20.624 1.00 95.62 144 GLU A O 1
ATOM 1072 N N . SER A 1 145 ? -16.040 3.662 20.120 1.00 96.94 145 SER A N 1
ATOM 1073 C CA . SER A 1 145 ? -17.125 2.768 19.708 1.00 96.94 145 SER A CA 1
ATOM 1074 C C . SER A 1 145 ? -16.694 1.833 18.577 1.00 96.94 145 SER A C 1
ATOM 1076 O O . SER A 1 145 ? -16.934 0.626 18.646 1.00 96.94 145 SER A O 1
ATOM 1078 N N . TRP A 1 146 ? -16.029 2.355 17.542 1.00 97.94 146 TRP A N 1
ATOM 1079 C CA . TRP A 1 146 ? -15.530 1.519 16.447 1.00 97.94 146 TRP A CA 1
ATOM 1080 C C . TRP A 1 146 ? -14.454 0.532 16.928 1.00 97.94 146 TRP A C 1
ATOM 1082 O O . TRP A 1 146 ? -14.515 -0.659 16.617 1.00 97.94 146 TRP A O 1
ATOM 1092 N N . ARG A 1 147 ? -13.516 0.979 17.773 1.00 97.62 147 ARG A N 1
ATOM 1093 C CA . ARG A 1 147 ? -12.480 0.105 18.355 1.00 97.62 147 ARG A CA 1
ATOM 1094 C C . ARG A 1 147 ? -13.074 -0.999 19.237 1.00 97.62 147 ARG A C 1
ATOM 1096 O O . ARG A 1 147 ? -12.582 -2.127 19.209 1.00 97.62 147 ARG A O 1
ATOM 1103 N N . LEU A 1 148 ? -14.135 -0.711 19.992 1.00 97.81 148 LEU A N 1
ATOM 1104 C CA . LEU A 1 148 ? -14.852 -1.718 20.780 1.00 97.81 148 LEU A CA 1
ATOM 1105 C C . LEU A 1 148 ? -15.500 -2.778 19.882 1.00 97.81 148 LEU A C 1
ATOM 1107 O O . LEU A 1 148 ? -15.381 -3.967 20.177 1.00 97.81 148 LEU A O 1
ATOM 1111 N N . LYS A 1 149 ? -16.109 -2.374 18.759 1.00 98.12 149 LYS A N 1
ATOM 1112 C CA . LYS A 1 149 ? -16.651 -3.318 17.768 1.00 98.12 149 LYS A CA 1
ATOM 1113 C C . LYS A 1 149 ? -15.566 -4.225 17.193 1.00 98.12 149 LYS A C 1
ATOM 1115 O O . LYS A 1 149 ? -15.753 -5.439 17.176 1.00 98.12 149 LYS A O 1
ATOM 1120 N N . VAL A 1 150 ? -14.419 -3.663 16.806 1.00 98.12 150 VAL A N 1
ATOM 1121 C CA . VAL A 1 150 ? -13.254 -4.440 16.348 1.00 98.12 150 VAL A CA 1
ATOM 1122 C C . VAL A 1 150 ? -12.862 -5.491 17.384 1.00 98.12 150 VAL A C 1
ATOM 1124 O O . VAL A 1 150 ? -12.754 -6.671 17.060 1.00 98.12 150 VAL A O 1
ATOM 1127 N N . ARG A 1 151 ? -12.710 -5.087 18.650 1.00 97.56 151 ARG A N 1
ATOM 1128 C CA . ARG A 1 151 ? -12.298 -5.995 19.729 1.00 97.56 151 ARG A CA 1
ATOM 1129 C C . ARG A 1 151 ? -13.343 -7.064 20.062 1.00 97.56 151 ARG A C 1
ATOM 1131 O O . ARG A 1 151 ? -12.986 -8.097 20.614 1.00 97.56 151 ARG A O 1
ATOM 1138 N N . SER A 1 152 ? -14.612 -6.821 19.734 1.00 97.31 152 SER A N 1
ATOM 1139 C CA . SER A 1 152 ? -15.700 -7.785 19.931 1.00 97.31 152 SER A CA 1
ATOM 1140 C C . SER A 1 152 ? -15.764 -8.882 18.864 1.00 97.31 152 SER A C 1
ATOM 1142 O O . SER A 1 152 ? -16.500 -9.851 19.049 1.00 97.31 152 SER A O 1
ATOM 1144 N N . LEU A 1 153 ? -15.013 -8.755 17.760 1.00 97.19 153 LEU A N 1
ATOM 1145 C CA . LEU A 1 153 ? -14.989 -9.795 16.738 1.00 97.19 153 LEU A CA 1
ATOM 1146 C C . LEU A 1 153 ? -14.352 -11.089 17.260 1.00 97.19 153 LEU A C 1
ATOM 1148 O O . LEU A 1 153 ? -13.336 -11.038 17.959 1.00 97.19 153 LEU A O 1
ATOM 1152 N N . PRO A 1 154 ? -14.883 -12.258 16.863 1.00 97.44 154 PRO A N 1
ATOM 1153 C CA . PRO A 1 154 ? -14.188 -13.517 17.074 1.00 97.44 154 PRO A CA 1
ATOM 1154 C C . PRO A 1 154 ? -12.914 -13.581 16.222 1.00 97.44 154 PRO A C 1
ATOM 1156 O O . PRO A 1 154 ? -12.788 -12.923 15.187 1.00 97.44 154 PRO A O 1
ATOM 1159 N N . VAL A 1 155 ? -11.966 -14.421 16.638 1.00 98.38 155 VAL A N 1
ATOM 1160 C CA . VAL A 1 155 ? -10.816 -14.773 15.800 1.00 98.38 155 VAL A CA 1
ATOM 1161 C C . VAL A 1 155 ? -11.308 -15.670 14.666 1.00 98.38 155 VAL A C 1
ATOM 1163 O O . VAL A 1 155 ? -11.733 -16.795 14.915 1.00 98.38 155 VAL A O 1
ATOM 1166 N N . LEU A 1 156 ? -11.268 -15.167 13.431 1.00 97.75 156 LEU A N 1
ATOM 1167 C CA . LEU A 1 156 ? -11.644 -15.930 12.239 1.00 97.75 156 LEU A CA 1
ATOM 1168 C C . LEU A 1 156 ? -10.418 -16.626 11.640 1.00 97.75 156 LEU A C 1
ATOM 1170 O O . LEU A 1 156 ? -9.333 -16.045 11.587 1.00 97.75 156 LEU A O 1
ATOM 1174 N N . ASP A 1 157 ? -10.593 -17.859 11.165 1.00 96.56 157 ASP A N 1
ATOM 1175 C CA . ASP A 1 157 ? -9.533 -18.603 10.483 1.00 96.56 157 ASP A CA 1
ATOM 1176 C C . ASP A 1 157 ? -9.406 -18.140 9.020 1.00 96.56 157 ASP A C 1
ATOM 1178 O O . ASP A 1 157 ? -10.379 -18.256 8.269 1.00 96.56 157 ASP A O 1
ATOM 1182 N N . PRO A 1 158 ? -8.238 -17.636 8.575 1.00 96.88 158 PRO A N 1
ATOM 1183 C CA . PRO A 1 158 ? -8.054 -17.184 7.202 1.00 96.88 158 PRO A CA 1
ATOM 1184 C C . PRO A 1 158 ? -7.933 -18.321 6.171 1.00 96.88 158 PRO A C 1
ATOM 1186 O O . PRO A 1 158 ? -7.736 -18.028 4.994 1.00 96.88 158 PRO A O 1
ATOM 1189 N N . ALA A 1 159 ? -8.074 -19.595 6.565 1.00 97.00 159 ALA A N 1
ATOM 1190 C CA . ALA A 1 159 ? -7.976 -20.762 5.678 1.00 97.00 159 ALA A CA 1
ATOM 1191 C C . ALA A 1 159 ? -8.724 -20.640 4.323 1.00 97.00 159 ALA A C 1
ATOM 1193 O O . ALA A 1 159 ? -8.125 -20.993 3.306 1.00 97.00 159 ALA A O 1
ATOM 1194 N N . PRO A 1 160 ? -9.957 -20.087 4.236 1.00 96.62 160 PRO A N 1
ATOM 1195 C CA . PRO A 1 160 ? -10.637 -19.871 2.951 1.00 96.62 160 PRO A CA 1
ATOM 1196 C C . PRO A 1 160 ? -9.870 -18.998 1.942 1.00 96.62 160 PRO A C 1
ATOM 1198 O O . PRO A 1 160 ? -10.056 -19.147 0.735 1.00 96.62 160 PRO A O 1
ATOM 1201 N N . LEU A 1 161 ? -8.999 -18.099 2.413 1.00 96.69 161 LEU A N 1
ATOM 1202 C CA . LEU A 1 161 ? -8.225 -17.192 1.561 1.00 96.69 161 LEU A CA 1
ATOM 1203 C C . LEU A 1 161 ? -6.983 -17.858 0.959 1.00 96.69 161 LEU A C 1
ATOM 1205 O O . LEU A 1 161 ? -6.544 -17.442 -0.107 1.00 96.69 161 LEU A O 1
ATOM 1209 N N . MET A 1 162 ? -6.450 -18.902 1.603 1.00 92.94 162 MET A N 1
ATOM 1210 C CA . MET A 1 162 ? -5.156 -19.532 1.272 1.00 92.94 162 MET A CA 1
ATOM 1211 C C . MET A 1 162 ? -5.105 -20.148 -0.132 1.00 92.94 162 MET A C 1
ATOM 1213 O O . MET A 1 162 ? -4.040 -20.455 -0.647 1.00 92.94 162 MET A O 1
ATOM 1217 N N . SER A 1 163 ? -6.261 -20.342 -0.764 1.00 86.44 163 SER A N 1
ATOM 1218 C CA . SER A 1 163 ? -6.377 -20.964 -2.085 1.00 86.44 163 SER A CA 1
ATOM 1219 C C . SER A 1 163 ? -6.038 -20.034 -3.254 1.00 86.44 163 SER A C 1
ATOM 1221 O O . SER A 1 163 ? -5.870 -20.515 -4.375 1.00 86.44 163 SER A O 1
ATOM 1223 N N . ASN A 1 164 ? -5.987 -18.715 -3.037 1.00 91.94 164 ASN A N 1
ATOM 1224 C CA . ASN A 1 164 ? -5.837 -17.746 -4.120 1.00 91.94 164 ASN A CA 1
ATOM 1225 C C . ASN A 1 164 ? -5.083 -16.494 -3.656 1.00 91.94 164 ASN A C 1
ATOM 1227 O O . ASN A 1 164 ? -5.497 -15.806 -2.722 1.00 91.94 164 ASN A O 1
ATOM 1231 N N . THR A 1 165 ? -4.029 -16.132 -4.385 1.00 93.00 165 THR A N 1
ATOM 1232 C CA . THR A 1 165 ? -3.209 -14.949 -4.110 1.00 93.00 165 THR A CA 1
ATOM 1233 C C . THR A 1 165 ? -4.014 -13.645 -4.083 1.00 93.00 165 THR A C 1
ATOM 1235 O O . THR A 1 165 ? -3.745 -12.790 -3.245 1.00 93.00 165 THR A O 1
ATOM 1238 N N . LEU A 1 166 ? -5.038 -13.467 -4.927 1.00 94.62 166 LEU A N 1
ATOM 1239 C CA . LEU A 1 166 ? -5.910 -12.280 -4.885 1.00 94.62 166 LEU A CA 1
ATOM 1240 C C . LEU A 1 166 ? -6.722 -12.204 -3.585 1.00 94.62 166 LEU A C 1
ATOM 1242 O O . LEU A 1 166 ? -6.884 -11.118 -3.025 1.00 94.62 166 LEU A O 1
ATOM 1246 N N . LEU A 1 167 ? -7.197 -13.350 -3.085 1.00 97.25 167 LEU A N 1
ATOM 1247 C CA . LEU A 1 167 ? -7.905 -13.433 -1.805 1.00 97.25 167 LEU A CA 1
ATOM 1248 C C . LEU A 1 167 ? -6.961 -13.158 -0.635 1.00 97.25 167 LEU A C 1
ATOM 1250 O O . LEU A 1 167 ? -7.328 -12.406 0.267 1.00 97.25 167 LEU A O 1
ATOM 1254 N N . LEU A 1 168 ? -5.741 -13.700 -0.674 1.00 97.38 168 LEU A N 1
ATOM 1255 C CA . LEU A 1 168 ? -4.704 -13.413 0.316 1.00 97.38 168 LEU A CA 1
ATOM 1256 C C . LEU A 1 168 ? -4.342 -11.926 0.344 1.00 97.38 168 LEU A C 1
ATOM 1258 O O . LEU A 1 168 ? -4.375 -11.318 1.413 1.00 97.38 168 LEU A O 1
ATOM 1262 N N . ARG A 1 169 ? -4.064 -11.317 -0.818 1.00 97.50 169 ARG A N 1
ATOM 1263 C CA . ARG A 1 169 ? -3.756 -9.880 -0.945 1.00 97.50 169 ARG A CA 1
ATOM 1264 C C . ARG A 1 169 ? -4.880 -9.023 -0.367 1.00 97.50 169 ARG A C 1
ATOM 1266 O O . ARG A 1 169 ? -4.617 -8.105 0.407 1.00 97.50 169 ARG A O 1
ATOM 1273 N N . ARG A 1 170 ? -6.141 -9.353 -0.672 1.00 97.62 170 ARG A N 1
ATOM 1274 C CA . ARG A 1 170 ? -7.293 -8.649 -0.093 1.00 97.62 170 ARG A CA 1
ATOM 1275 C C . ARG A 1 170 ? -7.410 -8.865 1.416 1.00 97.62 170 ARG A C 1
ATOM 1277 O O . ARG A 1 170 ? -7.628 -7.900 2.143 1.00 97.62 170 ARG A O 1
ATOM 1284 N N . GLY A 1 171 ? -7.259 -10.098 1.889 1.00 98.19 171 GLY A N 1
ATOM 1285 C CA . GLY A 1 171 ? -7.280 -10.415 3.316 1.00 98.19 171 GLY A CA 1
ATOM 1286 C C . GLY A 1 171 ? -6.229 -9.628 4.089 1.00 98.19 171 GLY A C 1
ATOM 1287 O O . GLY A 1 171 ? -6.554 -9.011 5.102 1.00 98.19 171 GLY A O 1
ATOM 1288 N N . HIS A 1 172 ? -5.000 -9.583 3.568 1.00 98.62 172 HIS A N 1
ATOM 1289 C CA . HIS A 1 172 ? -3.909 -8.804 4.144 1.00 98.62 172 HIS A CA 1
ATOM 1290 C C . HIS A 1 172 ? -4.259 -7.319 4.190 1.00 98.62 172 HIS A C 1
ATOM 1292 O O . HIS A 1 172 ? -4.242 -6.722 5.265 1.00 98.62 172 HIS A O 1
ATOM 1298 N N . HIS A 1 173 ? -4.669 -6.756 3.049 1.00 98.50 173 HIS A N 1
ATOM 1299 C CA . HIS A 1 173 ? -5.050 -5.353 2.929 1.00 98.50 173 HIS A CA 1
ATOM 1300 C C . HIS A 1 173 ? -6.133 -4.967 3.949 1.00 98.50 173 HIS A C 1
ATOM 1302 O O . HIS A 1 173 ? -5.996 -3.977 4.665 1.00 98.50 173 HIS A O 1
ATOM 1308 N N . VAL A 1 174 ? -7.206 -5.755 4.078 1.00 98.56 174 VAL A N 1
ATOM 1309 C CA . VAL A 1 174 ? -8.284 -5.450 5.033 1.00 98.56 174 VAL A CA 1
ATOM 1310 C C . VAL A 1 174 ? -7.792 -5.522 6.475 1.00 98.56 174 VAL A C 1
ATOM 1312 O O . VAL A 1 174 ? -8.016 -4.589 7.247 1.00 98.56 174 VAL A O 1
ATOM 1315 N N . LEU A 1 175 ? -7.105 -6.603 6.846 1.00 98.75 175 LEU A N 1
ATOM 1316 C CA . LEU A 1 175 ? -6.632 -6.817 8.215 1.00 98.75 175 LEU A CA 1
ATOM 1317 C C . LEU A 1 175 ? -5.603 -5.766 8.642 1.00 98.75 175 LEU A C 1
ATOM 1319 O O . LEU A 1 175 ? -5.657 -5.275 9.772 1.00 98.75 175 LEU A O 1
ATOM 1323 N N . VAL A 1 176 ? -4.695 -5.382 7.746 1.00 98.31 176 VAL A N 1
ATOM 1324 C CA . VAL A 1 176 ? -3.648 -4.407 8.052 1.00 98.31 176 VAL A CA 1
ATOM 1325 C C . VAL A 1 176 ? -4.201 -2.984 8.140 1.00 98.31 176 VAL A C 1
ATOM 1327 O O . VAL A 1 176 ? -3.799 -2.230 9.029 1.00 98.31 176 VAL A O 1
ATOM 1330 N N . PHE A 1 177 ? -5.190 -2.633 7.307 1.00 98.50 177 PHE A N 1
ATOM 1331 C CA . PHE A 1 177 ? -5.916 -1.368 7.443 1.00 98.50 177 PHE A CA 1
ATOM 1332 C C . PHE A 1 177 ? -6.685 -1.321 8.765 1.00 98.50 177 PHE A C 1
ATOM 1334 O O . PHE A 1 177 ? -6.554 -0.343 9.500 1.00 98.50 177 PHE A O 1
ATOM 1341 N N . LEU A 1 178 ? -7.415 -2.386 9.122 1.00 98.56 178 LEU A N 1
ATOM 1342 C CA . LEU A 1 178 ? -8.088 -2.488 10.422 1.00 98.56 178 LEU A CA 1
ATOM 1343 C C . LEU A 1 178 ? -7.099 -2.323 11.585 1.00 98.56 178 LEU A C 1
ATOM 1345 O O . LEU A 1 178 ? -7.381 -1.573 12.521 1.00 98.56 178 LEU A O 1
ATOM 1349 N N . MET A 1 179 ? -5.932 -2.970 11.512 1.00 98.06 179 MET A N 1
ATOM 1350 C CA . MET A 1 179 ? -4.878 -2.853 12.521 1.00 98.06 179 MET A CA 1
ATOM 1351 C C . MET A 1 179 ? -4.384 -1.411 12.671 1.00 98.06 179 MET A C 1
ATOM 1353 O O . MET A 1 179 ? -4.404 -0.865 13.775 1.00 98.06 179 MET A O 1
ATOM 1357 N N . HIS A 1 180 ? -3.954 -0.782 11.574 1.00 97.81 180 HIS A N 1
ATOM 1358 C CA . HIS A 1 180 ? -3.425 0.582 11.598 1.00 97.81 180 HIS A CA 1
ATOM 1359 C C . HIS A 1 180 ? -4.491 1.583 12.050 1.00 97.81 180 HIS A C 1
ATOM 1361 O O . HIS A 1 180 ? -4.220 2.435 12.898 1.00 97.81 180 HIS A O 1
ATOM 1367 N N . MET A 1 181 ? -5.731 1.436 11.575 1.00 97.75 181 MET A N 1
ATOM 1368 C CA . MET A 1 181 ? -6.857 2.240 12.043 1.00 97.75 181 MET A CA 1
ATOM 1369 C C . MET A 1 181 ? -7.082 2.059 13.546 1.00 97.75 181 MET A C 1
ATOM 1371 O O . MET A 1 181 ? -7.227 3.050 14.255 1.00 97.75 181 MET A O 1
ATOM 1375 N N . TYR A 1 182 ? -7.051 0.831 14.066 1.00 97.50 182 TYR A N 1
ATOM 1376 C CA . TYR A 1 182 ? -7.245 0.537 15.490 1.00 97.50 182 TYR A CA 1
ATOM 1377 C C . TYR A 1 182 ? -6.151 1.111 16.394 1.00 97.50 182 TYR A C 1
ATOM 1379 O O . TYR A 1 182 ? -6.460 1.626 17.474 1.00 97.50 182 TYR A O 1
ATOM 1387 N N . ILE A 1 183 ? -4.891 1.024 15.969 1.00 95.56 183 ILE A N 1
ATOM 1388 C CA . ILE A 1 183 ? -3.744 1.534 16.726 1.00 95.56 183 ILE A CA 1
ATOM 1389 C C . ILE A 1 183 ? -3.738 3.062 16.704 1.00 95.56 183 ILE A C 1
ATOM 1391 O O . ILE A 1 183 ? -3.670 3.700 17.753 1.00 95.56 183 ILE A O 1
ATOM 1395 N N . HIS A 1 184 ? -3.844 3.666 15.522 1.00 95.94 184 HIS A N 1
ATOM 1396 C CA . HIS A 1 184 ? -3.674 5.110 15.372 1.00 95.94 184 HIS A CA 1
ATOM 1397 C C . HIS A 1 184 ? -4.908 5.920 15.770 1.00 95.94 184 HIS A C 1
ATOM 1399 O O . HIS A 1 184 ? -4.771 7.110 16.034 1.00 95.94 184 HIS A O 1
ATOM 1405 N N . SER A 1 185 ? -6.087 5.302 15.883 1.00 95.44 185 SER A N 1
ATOM 1406 C CA . SER A 1 185 ? -7.291 5.937 16.450 1.00 95.44 185 SER A CA 1
ATOM 1407 C C . SER A 1 185 ? -7.358 5.868 17.983 1.00 95.44 185 SER A C 1
ATOM 1409 O O . SER A 1 185 ? -8.270 6.443 18.585 1.00 95.44 185 SER A O 1
ATOM 1411 N N . ALA A 1 186 ? -6.417 5.171 18.631 1.00 92.81 186 ALA A N 1
ATOM 1412 C CA . ALA A 1 186 ? -6.403 4.985 20.075 1.00 92.81 186 ALA A CA 1
ATOM 1413 C C . ALA A 1 186 ? -5.972 6.262 20.818 1.00 92.81 186 ALA A C 1
ATOM 1415 O O . ALA A 1 186 ? -4.920 6.814 20.492 1.00 92.81 186 ALA A O 1
ATOM 1416 N N . PRO A 1 187 ? -6.707 6.702 21.857 1.00 87.12 187 PRO A N 1
ATOM 1417 C CA . PRO A 1 187 ? -6.311 7.867 22.640 1.00 87.12 187 PRO A CA 1
ATOM 1418 C C . PRO A 1 187 ? -4.930 7.660 23.272 1.00 87.12 187 PRO A C 1
ATOM 1420 O O . PRO A 1 187 ? -4.522 6.529 23.557 1.00 87.12 187 PRO A O 1
ATOM 1423 N N . ILE A 1 188 ? -4.211 8.759 23.507 1.00 82.12 188 ILE A N 1
ATOM 1424 C CA . ILE A 1 188 ? -2.931 8.708 24.218 1.00 82.12 188 ILE A CA 1
ATOM 1425 C C . ILE A 1 188 ? -3.207 8.312 25.678 1.00 82.12 188 ILE A C 1
ATOM 1427 O O . ILE A 1 188 ? -3.911 9.047 26.375 1.00 82.12 188 ILE A O 1
ATOM 1431 N N . PRO A 1 189 ? -2.676 7.174 26.162 1.00 79.44 189 PRO A N 1
ATOM 1432 C CA . PRO A 1 189 ? -2.828 6.791 27.557 1.00 79.44 189 PRO A CA 1
ATOM 1433 C C . PRO A 1 189 ? -2.001 7.715 28.464 1.00 79.44 189 PRO A C 1
ATOM 1435 O O . PRO A 1 189 ? -0.947 8.211 28.069 1.00 79.44 189 PRO A O 1
ATOM 1438 N N . VAL A 1 190 ? -2.469 7.924 29.699 1.00 76.69 190 VAL A N 1
ATOM 1439 C CA . VAL A 1 190 ? -1.745 8.707 30.722 1.00 76.69 190 VAL A CA 1
ATOM 1440 C C . VAL A 1 190 ? -0.423 8.027 31.103 1.00 76.69 190 VAL A C 1
ATOM 1442 O O . VAL A 1 190 ? 0.572 8.697 31.368 1.00 76.69 190 VAL A O 1
ATOM 1445 N N . GLU A 1 191 ? -0.400 6.694 31.077 1.00 80.88 191 GLU A N 1
ATOM 1446 C CA . GLU A 1 191 ? 0.781 5.868 31.322 1.00 80.88 191 GLU A CA 1
ATOM 1447 C C . GLU A 1 191 ? 1.302 5.258 30.018 1.00 80.88 191 GLU A C 1
ATOM 1449 O O . GLU A 1 191 ? 0.523 4.849 29.152 1.00 80.88 191 GLU A O 1
ATOM 1454 N N . LEU A 1 192 ? 2.629 5.158 29.885 1.00 80.88 192 LEU A N 1
ATOM 1455 C CA . LEU A 1 192 ? 3.283 4.606 28.699 1.00 80.88 192 LEU A CA 1
ATOM 1456 C C . LEU A 1 192 ? 3.123 3.078 28.656 1.00 80.88 192 LEU A C 1
ATOM 1458 O O . LEU A 1 192 ? 4.014 2.327 29.044 1.00 80.88 192 LEU A O 1
ATOM 1462 N N . THR A 1 193 ? 1.959 2.633 28.195 1.00 84.88 193 THR A N 1
ATOM 1463 C CA . THR A 1 193 ? 1.599 1.220 28.050 1.00 84.88 193 THR A CA 1
ATOM 1464 C C . THR A 1 193 ? 1.648 0.794 26.581 1.00 84.88 193 THR A C 1
ATOM 1466 O O . THR A 1 193 ? 1.321 1.609 25.709 1.00 84.88 193 THR A O 1
ATOM 1469 N N . PRO A 1 194 ? 2.044 -0.460 26.281 1.00 86.00 194 PRO A N 1
ATOM 1470 C CA . PRO A 1 194 ? 2.072 -0.952 24.911 1.00 86.00 194 PRO A CA 1
ATOM 1471 C C . PRO A 1 194 ? 0.702 -0.956 24.244 1.00 86.00 194 PRO A C 1
ATOM 1473 O O . PRO A 1 194 ? -0.330 -1.197 24.876 1.00 86.00 194 PRO A O 1
ATOM 1476 N N . HIS A 1 195 ? 0.696 -0.751 22.931 1.00 89.06 195 HIS A N 1
ATOM 1477 C CA . HIS A 1 195 ? -0.509 -0.914 22.137 1.00 89.06 195 HIS A CA 1
ATOM 1478 C C . HIS A 1 195 ? -0.789 -2.383 21.862 1.00 89.06 195 HIS A C 1
ATOM 1480 O O . HIS A 1 195 ? -0.081 -3.032 21.097 1.00 89.06 195 HIS A O 1
ATOM 1486 N N . VAL A 1 196 ? -1.857 -2.892 22.470 1.00 93.00 196 VAL A N 1
ATOM 1487 C CA . VAL A 1 196 ? -2.316 -4.263 22.251 1.00 93.00 196 VAL A CA 1
ATOM 1488 C C . VAL A 1 196 ? -3.201 -4.317 21.009 1.00 93.00 196 VAL A C 1
ATOM 1490 O O . VAL A 1 196 ? -4.290 -3.733 20.995 1.00 93.00 196 VAL A O 1
ATOM 1493 N N . VAL A 1 197 ? -2.736 -5.024 19.983 1.00 95.88 197 VAL A N 1
ATOM 1494 C CA . VAL A 1 197 ? -3.515 -5.380 18.795 1.00 95.88 197 VAL A CA 1
ATOM 1495 C C . VAL A 1 197 ? -4.359 -6.614 19.128 1.00 95.88 197 VAL A C 1
ATOM 1497 O O . VAL A 1 197 ? -3.779 -7.636 19.503 1.00 95.88 197 VAL A O 1
ATOM 1500 N N . PRO A 1 198 ? -5.700 -6.545 19.015 1.00 97.75 198 PRO A N 1
ATOM 1501 C CA . PRO A 1 198 ? -6.582 -7.651 19.378 1.00 97.75 198 PRO A CA 1
ATOM 1502 C C . PRO A 1 198 ? -6.313 -8.922 18.571 1.00 97.75 198 PRO A C 1
ATOM 1504 O O . PRO A 1 198 ? -6.013 -8.855 17.375 1.00 97.75 198 PRO A O 1
ATOM 1507 N N . ALA A 1 199 ? -6.523 -10.083 19.195 1.00 98.06 199 ALA A N 1
ATOM 1508 C CA . ALA A 1 199 ? -6.284 -11.385 18.566 1.00 98.06 199 ALA A CA 1
ATOM 1509 C C . ALA A 1 199 ? -7.106 -11.604 17.287 1.00 98.06 199 ALA A C 1
ATOM 1511 O O . ALA A 1 199 ? -6.642 -12.269 16.363 1.00 98.06 199 ALA A O 1
ATOM 1512 N N . CYS A 1 200 ? -8.300 -11.006 17.204 1.00 98.31 200 CYS A N 1
ATOM 1513 C CA . CYS A 1 200 ? -9.174 -11.082 16.031 1.00 98.31 200 CYS A CA 1
ATOM 1514 C C . CYS A 1 200 ? -8.590 -10.421 14.771 1.00 98.31 200 CYS A C 1
ATOM 1516 O O . CYS A 1 200 ? -9.055 -10.714 13.672 1.00 98.31 200 CYS A O 1
ATOM 1518 N N . ILE A 1 201 ? -7.567 -9.573 14.924 1.00 98.44 201 ILE A N 1
ATOM 1519 C CA . ILE A 1 201 ? -6.778 -9.002 13.826 1.00 98.44 201 ILE A CA 1
ATOM 1520 C C . ILE A 1 201 ? -5.397 -9.655 13.774 1.00 98.44 201 ILE A C 1
ATOM 1522 O O . ILE A 1 201 ? -4.976 -10.115 12.716 1.00 98.44 201 ILE A O 1
ATOM 1526 N N . ALA A 1 202 ? -4.692 -9.701 14.907 1.00 97.75 202 ALA A N 1
ATOM 1527 C CA . ALA A 1 202 ? -3.287 -10.092 14.964 1.00 97.75 202 ALA A CA 1
ATOM 1528 C C . ALA A 1 202 ? -3.042 -11.524 14.460 1.00 97.75 202 ALA A C 1
ATOM 1530 O O . ALA A 1 202 ? -2.166 -11.745 13.625 1.00 97.75 202 ALA A O 1
ATOM 1531 N N . VAL A 1 203 ? -3.842 -12.490 14.922 1.00 97.88 203 VAL A N 1
ATOM 1532 C CA . VAL A 1 203 ? -3.698 -13.907 14.555 1.00 97.88 203 VAL A CA 1
ATOM 1533 C C . VAL A 1 203 ? -3.923 -14.149 13.056 1.00 97.88 203 VAL A C 1
ATOM 1535 O O . VAL A 1 203 ? -3.036 -14.728 12.419 1.00 97.88 203 VAL A O 1
ATOM 1538 N N . PRO A 1 204 ? -5.055 -13.729 12.451 1.00 98.06 204 PRO A N 1
ATOM 1539 C CA . PRO A 1 204 ? -5.262 -13.930 11.021 1.00 98.06 204 PRO A CA 1
ATOM 1540 C C . PRO A 1 204 ? -4.286 -13.115 10.170 1.00 98.06 204 PRO A C 1
ATOM 1542 O O . PRO A 1 204 ? -3.826 -13.636 9.157 1.00 98.06 204 PRO A O 1
ATOM 1545 N N . LEU A 1 205 ? -3.910 -11.896 10.586 1.00 98.25 205 LEU A N 1
ATOM 1546 C CA . LEU A 1 205 ? -2.933 -11.086 9.854 1.00 98.25 205 LEU A CA 1
ATOM 1547 C C . LEU A 1 205 ? -1.591 -11.813 9.775 1.00 98.25 205 LEU A C 1
ATOM 1549 O O . LEU A 1 205 ? -1.096 -12.038 8.680 1.00 98.25 205 LEU A O 1
ATOM 1553 N N . CYS A 1 206 ? -1.054 -12.285 10.904 1.00 96.81 206 CYS A N 1
ATOM 1554 C CA . CYS A 1 206 ? 0.195 -13.047 10.927 1.00 96.81 206 CYS A CA 1
ATOM 1555 C C . CYS A 1 206 ? 0.162 -14.297 10.034 1.00 96.81 206 CYS A C 1
ATOM 1557 O O . CYS A 1 206 ? 1.160 -14.593 9.375 1.00 96.81 206 CYS A O 1
ATOM 1559 N N . ARG A 1 207 ? -0.967 -15.016 9.987 1.00 96.25 207 ARG A N 1
ATOM 1560 C CA . ARG A 1 207 ? -1.135 -16.177 9.096 1.00 96.25 207 ARG A CA 1
ATOM 1561 C C . ARG A 1 207 ? -1.128 -15.773 7.622 1.00 96.25 207 ARG A C 1
ATOM 1563 O O . ARG A 1 207 ? -0.369 -16.347 6.853 1.00 96.25 207 ARG A O 1
ATOM 1570 N N . VAL A 1 208 ? -1.933 -14.779 7.241 1.00 97.56 208 VAL A N 1
ATOM 1571 C CA . VAL A 1 208 ? -2.012 -14.299 5.850 1.00 97.56 208 VAL A CA 1
ATOM 1572 C C . VAL A 1 208 ? -0.674 -13.712 5.392 1.00 97.56 208 VAL A C 1
ATOM 1574 O O . VAL A 1 208 ? -0.232 -13.998 4.284 1.00 97.56 208 VAL A O 1
ATOM 1577 N N . SER A 1 209 ? -0.002 -12.932 6.242 1.00 96.12 209 SER A N 1
ATOM 1578 C CA . SER A 1 209 ? 1.319 -12.368 5.951 1.00 96.12 209 SER A CA 1
ATOM 1579 C C . SER A 1 209 ? 2.365 -13.465 5.743 1.00 96.12 209 SER A C 1
ATOM 1581 O O . SER A 1 209 ? 3.134 -13.388 4.790 1.00 96.12 209 SER A O 1
ATOM 1583 N N . SER A 1 210 ? 2.357 -14.513 6.579 1.00 93.69 210 SER A N 1
ATOM 1584 C CA . SER A 1 210 ? 3.255 -15.662 6.410 1.00 93.69 210 SER A CA 1
ATOM 1585 C C . SER A 1 210 ? 3.022 -16.387 5.084 1.00 93.69 210 SER A C 1
ATOM 1587 O O . SER A 1 210 ? 3.998 -16.755 4.440 1.00 93.69 210 SER A O 1
ATOM 1589 N N . GLU A 1 211 ? 1.765 -16.575 4.674 1.00 95.19 211 GLU A N 1
ATOM 1590 C CA . GLU A 1 211 ? 1.426 -17.235 3.404 1.00 95.19 211 GLU A CA 1
ATOM 1591 C C . GLU A 1 211 ? 1.853 -16.396 2.190 1.00 95.19 211 GLU A C 1
ATOM 1593 O O . GLU A 1 211 ? 2.393 -16.915 1.221 1.00 95.19 211 GLU A O 1
ATOM 1598 N N . LEU A 1 212 ? 1.668 -15.075 2.256 1.00 93.44 212 LEU A N 1
ATOM 1599 C CA . LEU A 1 212 ? 2.114 -14.141 1.215 1.00 93.44 212 LEU A CA 1
ATOM 1600 C C . LEU A 1 212 ? 3.630 -13.900 1.205 1.00 93.44 212 LEU A C 1
ATOM 1602 O O . LEU A 1 212 ? 4.132 -13.231 0.304 1.00 93.44 212 LEU A O 1
ATOM 1606 N N . GLY A 1 213 ? 4.350 -14.365 2.226 1.00 91.75 213 GLY A N 1
ATOM 1607 C CA . GLY A 1 213 ? 5.767 -14.075 2.413 1.00 91.75 213 GLY A CA 1
ATOM 1608 C C . GLY A 1 213 ? 6.085 -12.605 2.715 1.00 91.75 213 GLY A C 1
ATOM 1609 O O . GLY A 1 213 ? 7.177 -12.132 2.401 1.00 91.75 213 GLY A O 1
ATOM 1610 N N . ILE A 1 214 ? 5.154 -11.877 3.334 1.00 92.12 214 ILE A N 1
ATOM 1611 C CA . ILE A 1 214 ? 5.331 -10.473 3.733 1.00 92.12 214 ILE A CA 1
ATOM 1612 C C . ILE A 1 214 ? 5.196 -10.303 5.249 1.00 92.12 214 ILE A C 1
ATOM 1614 O O . ILE A 1 214 ? 4.837 -11.221 5.983 1.00 92.12 214 ILE A O 1
ATOM 1618 N N . THR A 1 215 ? 5.504 -9.112 5.750 1.00 92.69 215 THR A N 1
ATOM 1619 C CA . THR A 1 215 ? 5.355 -8.778 7.172 1.00 92.69 215 THR A CA 1
ATOM 1620 C C . THR A 1 215 ? 3.923 -8.379 7.534 1.00 92.69 215 THR A C 1
ATOM 1622 O O . THR A 1 215 ? 3.282 -7.704 6.733 1.00 92.69 215 THR A O 1
ATOM 1625 N N . PRO A 1 216 ? 3.458 -8.649 8.769 1.00 95.94 216 PRO A N 1
ATOM 1626 C CA . PRO A 1 216 ? 2.144 -8.243 9.276 1.00 95.94 216 PRO A CA 1
ATOM 1627 C C . PRO A 1 216 ? 2.132 -6.774 9.721 1.00 95.94 216 PRO A C 1
ATOM 1629 O O . PRO A 1 216 ? 1.844 -6.445 10.872 1.00 95.94 216 PRO A O 1
ATOM 1632 N N . ILE A 1 217 ? 2.492 -5.881 8.804 1.00 95.81 217 ILE A N 1
ATOM 1633 C CA . ILE A 1 217 ? 2.447 -4.427 8.963 1.00 95.81 217 ILE A CA 1
ATOM 1634 C C . ILE A 1 217 ? 2.074 -3.792 7.632 1.00 95.81 217 ILE A C 1
ATOM 1636 O O . ILE A 1 217 ? 2.256 -4.415 6.591 1.00 95.81 217 ILE A O 1
ATOM 1640 N N . LEU A 1 218 ? 1.559 -2.563 7.654 1.00 97.50 218 LEU A N 1
ATOM 1641 C CA . LEU A 1 218 ? 1.213 -1.857 6.427 1.00 97.50 218 LEU A CA 1
ATOM 1642 C C . LEU A 1 218 ? 2.455 -1.694 5.548 1.00 97.50 218 LEU A C 1
ATOM 1644 O O . LEU A 1 218 ? 3.456 -1.108 5.972 1.00 97.50 218 LEU A O 1
ATOM 1648 N N . THR A 1 219 ? 2.381 -2.199 4.321 1.00 96.56 219 THR A N 1
ATOM 1649 C CA . THR A 1 219 ? 3.473 -2.139 3.347 1.00 96.56 219 THR A CA 1
ATOM 1650 C C . THR A 1 219 ? 3.122 -1.248 2.159 1.00 96.56 219 THR A C 1
ATOM 1652 O O . THR A 1 219 ? 1.980 -0.827 1.963 1.00 96.56 219 THR A O 1
ATOM 1655 N N . TYR A 1 220 ? 4.121 -0.945 1.331 1.00 96.88 220 TYR A N 1
ATOM 1656 C CA . TYR A 1 220 ? 3.899 -0.301 0.039 1.00 96.88 220 TYR A CA 1
ATOM 1657 C C . TYR A 1 220 ? 2.945 -1.105 -0.860 1.00 96.88 220 TYR A C 1
ATOM 1659 O O . TYR A 1 220 ? 2.152 -0.509 -1.587 1.00 96.88 220 TYR A O 1
ATOM 1667 N N . ALA A 1 221 ? 2.963 -2.440 -0.776 1.00 96.56 221 ALA A N 1
ATOM 1668 C CA . ALA A 1 221 ? 2.035 -3.277 -1.528 1.00 96.56 221 ALA A CA 1
ATOM 1669 C C . ALA A 1 221 ? 0.581 -2.997 -1.125 1.00 96.56 221 ALA A C 1
ATOM 1671 O O . ALA A 1 221 ? -0.265 -2.807 -1.996 1.00 96.56 221 ALA A O 1
ATOM 1672 N N . ASP A 1 222 ? 0.317 -2.858 0.176 1.00 97.69 222 ASP A N 1
ATOM 1673 C CA . ASP A 1 222 ? -1.014 -2.535 0.688 1.00 97.69 222 ASP A CA 1
ATOM 1674 C C . ASP A 1 222 ? -1.465 -1.136 0.278 1.00 97.69 222 ASP A C 1
ATOM 1676 O O . ASP A 1 222 ? -2.590 -0.979 -0.163 1.00 97.69 222 ASP A O 1
ATOM 1680 N N . ASN A 1 223 ? -0.608 -0.116 0.381 1.00 95.44 223 ASN A N 1
ATOM 1681 C CA . ASN A 1 223 ? -1.012 1.263 0.081 1.00 95.44 223 ASN A CA 1
ATOM 1682 C C . ASN A 1 223 ? -1.085 1.583 -1.418 1.00 95.44 223 ASN A C 1
ATOM 1684 O O . ASN A 1 223 ? -1.775 2.532 -1.795 1.00 95.44 223 ASN A O 1
ATOM 1688 N N . VAL A 1 224 ? -0.362 0.836 -2.258 1.00 96.44 224 VAL A N 1
ATOM 1689 C CA . VAL A 1 224 ? -0.170 1.168 -3.677 1.00 96.44 224 VAL A CA 1
ATOM 1690 C C . VAL A 1 224 ? -0.577 0.011 -4.583 1.00 96.44 224 VAL A C 1
ATOM 1692 O O . VAL A 1 224 ? -1.547 0.133 -5.328 1.00 96.44 224 VAL A O 1
ATOM 1695 N N . LEU A 1 225 ? 0.129 -1.121 -4.516 1.00 96.44 225 LEU A N 1
ATOM 1696 C CA . LEU A 1 225 ? -0.025 -2.206 -5.496 1.00 96.44 225 LEU A CA 1
ATOM 1697 C C . LEU A 1 225 ? -1.397 -2.891 -5.424 1.00 96.44 225 LEU A C 1
ATOM 1699 O O . LEU A 1 225 ? -1.915 -3.345 -6.445 1.00 96.44 225 LEU A O 1
ATOM 1703 N N . TRP A 1 226 ? -1.987 -2.974 -4.230 1.00 96.81 226 TRP A N 1
ATOM 1704 C CA . TRP A 1 226 ? -3.250 -3.673 -3.964 1.00 96.81 226 TRP A CA 1
ATOM 1705 C C . TRP A 1 226 ? -4.412 -2.729 -3.627 1.00 96.81 226 TRP A C 1
ATOM 1707 O O . TRP A 1 226 ? -5.526 -3.191 -3.393 1.00 96.81 226 TRP A O 1
ATOM 1717 N N . ASN A 1 227 ? -4.179 -1.414 -3.647 1.00 97.12 227 ASN A N 1
ATOM 1718 C CA . ASN A 1 227 ? -5.157 -0.393 -3.269 1.00 97.12 227 ASN A CA 1
ATOM 1719 C C . ASN A 1 227 ? -5.573 0.483 -4.454 1.00 97.12 227 ASN A C 1
ATOM 1721 O O . ASN A 1 227 ? -5.550 1.711 -4.396 1.00 97.12 227 ASN A O 1
ATOM 1725 N N . TRP A 1 228 ? -5.974 -0.148 -5.553 1.00 95.50 228 TRP A N 1
ATOM 1726 C CA . TRP A 1 228 ? -6.491 0.562 -6.715 1.00 95.50 228 TRP A CA 1
ATOM 1727 C C . TRP A 1 228 ? -7.651 -0.185 -7.363 1.00 95.50 228 TRP A C 1
ATOM 1729 O O . TRP A 1 228 ? -7.836 -1.384 -7.175 1.00 95.50 228 TRP A O 1
ATOM 1739 N N . HIS A 1 229 ? -8.439 0.547 -8.143 1.00 94.19 229 HIS A N 1
ATOM 1740 C CA . HIS A 1 229 ? -9.508 -0.003 -8.967 1.00 94.19 229 HIS A CA 1
ATOM 1741 C C . HIS A 1 229 ? -9.751 0.858 -10.210 1.00 94.19 229 HIS A C 1
ATOM 1743 O O . HIS A 1 229 ? -9.268 1.990 -10.309 1.00 94.19 229 HIS A O 1
ATOM 1749 N N . LEU A 1 230 ? -10.519 0.317 -11.159 1.00 92.19 230 LEU A N 1
ATOM 1750 C CA . LEU A 1 230 ? -10.949 1.004 -12.378 1.00 92.19 230 LEU A CA 1
ATOM 1751 C C . LEU A 1 230 ? -12.445 1.335 -12.277 1.00 92.19 230 LEU A C 1
ATOM 1753 O O . LEU A 1 230 ? -13.277 0.434 -12.417 1.00 92.19 230 LEU A O 1
ATOM 1757 N N . PRO A 1 231 ? -12.829 2.607 -12.060 1.00 89.12 231 PRO A N 1
ATOM 1758 C CA . PRO A 1 231 ? -14.236 2.991 -11.967 1.00 89.12 231 PRO A CA 1
ATOM 1759 C C . PRO A 1 231 ? -14.975 2.677 -13.271 1.00 89.12 231 PRO A C 1
ATOM 1761 O O . PRO A 1 231 ? -14.615 3.223 -14.310 1.00 89.12 231 PRO A O 1
ATOM 1764 N N . GLY A 1 232 ? -15.971 1.785 -13.241 1.00 86.00 232 GLY A N 1
ATOM 1765 C CA . GLY A 1 232 ? -16.673 1.317 -14.447 1.00 86.00 232 GLY A CA 1
ATOM 1766 C C . GLY A 1 232 ? -15.795 0.484 -15.391 1.00 86.00 232 GLY A C 1
ATOM 1767 O O . GLY A 1 232 ? -15.921 0.603 -16.609 1.00 86.00 232 GLY A O 1
ATOM 1768 N N . GLY A 1 233 ? -14.809 -0.240 -14.852 1.00 79.62 233 GLY A N 1
ATOM 1769 C CA . GLY A 1 233 ? -13.884 -1.083 -15.619 1.00 79.62 233 GLY A CA 1
ATOM 1770 C C . GLY A 1 233 ? -14.587 -2.241 -16.304 1.00 79.62 233 GLY A C 1
ATOM 1771 O O . GLY A 1 233 ? -15.530 -2.806 -15.749 1.00 79.62 233 GLY A O 1
ATOM 1772 N N . GLN A 1 234 ? -14.125 -2.598 -17.500 1.00 78.00 234 GLN A N 1
ATOM 1773 C CA . GLN A 1 234 ? -14.490 -3.883 -18.096 1.00 78.00 234 GLN A CA 1
ATOM 1774 C C . GLN A 1 234 ? -13.625 -4.999 -17.502 1.00 78.00 234 GLN A C 1
ATOM 1776 O O . GLN A 1 234 ? -12.524 -4.759 -17.003 1.00 78.00 234 GLN A O 1
ATOM 1781 N N . LEU A 1 235 ? -14.127 -6.233 -17.560 1.00 71.31 235 LEU A N 1
ATOM 1782 C CA . LEU A 1 235 ? -13.347 -7.400 -17.165 1.00 71.31 235 LEU A CA 1
ATOM 1783 C C . LEU A 1 235 ? -12.077 -7.473 -18.034 1.00 71.31 235 LEU A C 1
ATOM 1785 O O . LEU A 1 235 ? -12.170 -7.381 -19.256 1.00 71.31 235 LEU A O 1
ATOM 1789 N N . HIS A 1 236 ? -10.912 -7.627 -17.398 1.00 73.88 236 HIS A N 1
ATOM 1790 C CA . HIS A 1 236 ? -9.584 -7.655 -18.036 1.00 73.88 236 HIS A CA 1
ATOM 1791 C C . HIS A 1 236 ? -9.115 -6.339 -18.685 1.00 73.88 236 HIS A C 1
ATOM 1793 O O . HIS A 1 236 ? -8.194 -6.346 -19.503 1.00 73.88 236 HIS A O 1
ATOM 1799 N N . GLU A 1 237 ? -9.712 -5.197 -18.336 1.00 83.31 237 GLU A N 1
ATOM 1800 C CA . GLU A 1 237 ? -9.175 -3.905 -18.762 1.00 83.31 237 GLU A CA 1
ATOM 1801 C C . GLU A 1 237 ? -7.808 -3.634 -18.110 1.00 83.31 237 GLU A C 1
ATOM 1803 O O . GLU A 1 237 ? -7.679 -3.646 -16.886 1.00 83.31 237 GLU A O 1
ATOM 1808 N N . ILE A 1 238 ? -6.797 -3.351 -18.937 1.00 84.25 238 ILE A N 1
ATOM 1809 C CA . ILE A 1 238 ? -5.444 -3.034 -18.469 1.00 84.25 238 ILE A CA 1
ATOM 1810 C C . ILE A 1 238 ? -5.457 -1.652 -17.796 1.00 84.25 238 ILE A C 1
ATOM 1812 O O . ILE A 1 238 ? -5.909 -0.675 -18.410 1.00 84.25 238 ILE A O 1
ATOM 1816 N N . PRO A 1 239 ? -4.954 -1.524 -16.555 1.00 88.44 239 PRO A N 1
ATOM 1817 C CA . PRO A 1 239 ? -4.905 -0.243 -15.875 1.00 88.44 239 PRO A CA 1
ATOM 1818 C C . PRO A 1 239 ? -3.983 0.740 -16.595 1.00 88.44 239 PRO A C 1
ATOM 1820 O O . PRO A 1 239 ? -2.903 0.401 -17.070 1.00 88.44 239 PRO A O 1
ATOM 1823 N N . THR A 1 240 ? -4.401 2.003 -16.622 1.00 85.94 240 THR A N 1
ATOM 1824 C CA . THR A 1 240 ? -3.572 3.111 -17.100 1.00 85.94 240 THR A CA 1
ATOM 1825 C C . THR A 1 240 ? -3.503 4.199 -16.041 1.00 85.94 240 THR A C 1
ATOM 1827 O O . THR A 1 240 ? -4.438 4.389 -15.257 1.00 85.94 240 THR A O 1
ATOM 1830 N N . GLU A 1 241 ? -2.419 4.972 -16.066 1.00 82.56 241 GLU A N 1
ATOM 1831 C CA . GLU A 1 241 ? -2.124 6.065 -15.129 1.00 82.56 241 GLU A CA 1
ATOM 1832 C C . GLU A 1 241 ? -3.284 7.060 -14.932 1.00 82.56 241 GLU A C 1
ATOM 1834 O O . GLU A 1 241 ? -3.418 7.681 -13.879 1.00 82.56 241 GLU A O 1
ATOM 1839 N N . ARG A 1 242 ? -4.144 7.230 -15.944 1.00 84.75 242 ARG A N 1
ATOM 1840 C CA . ARG A 1 242 ? -5.252 8.201 -15.928 1.00 84.75 242 ARG A CA 1
ATOM 1841 C C . ARG A 1 242 ? -6.536 7.656 -15.309 1.00 84.75 242 ARG A C 1
ATOM 1843 O O . ARG A 1 242 ? -7.404 8.436 -14.907 1.00 84.75 242 ARG A O 1
ATOM 1850 N N . ARG A 1 243 ? -6.688 6.332 -15.281 1.00 87.94 243 ARG A N 1
ATOM 1851 C CA . ARG A 1 243 ? -7.976 5.678 -15.031 1.00 87.94 243 ARG A CA 1
ATOM 1852 C C . ARG A 1 243 ? -8.082 5.023 -13.660 1.00 87.94 243 ARG A C 1
ATOM 1854 O O . ARG A 1 243 ? -9.195 4.768 -13.207 1.00 87.94 243 ARG A O 1
ATOM 1861 N N . ILE A 1 244 ? -6.952 4.771 -13.009 1.00 93.00 244 ILE A N 1
ATOM 1862 C CA . ILE A 1 244 ? -6.919 4.188 -11.669 1.00 93.00 244 ILE A CA 1
ATOM 1863 C C . ILE A 1 244 ? -7.422 5.176 -10.604 1.00 93.00 244 ILE A C 1
ATOM 1865 O O . ILE A 1 244 ? -7.294 6.400 -10.741 1.00 93.00 244 ILE A O 1
ATOM 1869 N N . ARG A 1 245 ? -8.032 4.629 -9.552 1.00 93.94 245 ARG A N 1
ATOM 1870 C CA . ARG A 1 245 ? -8.451 5.327 -8.326 1.00 93.94 245 ARG A CA 1
ATOM 1871 C C . ARG A 1 245 ? -8.095 4.492 -7.111 1.00 93.94 245 ARG A C 1
ATOM 1873 O O . ARG A 1 245 ? -8.130 3.264 -7.207 1.00 93.94 245 ARG A O 1
ATOM 1880 N N . SER A 1 246 ? -7.805 5.143 -5.990 1.00 95.38 246 SER A N 1
ATOM 1881 C CA . SER A 1 246 ? -7.510 4.430 -4.747 1.00 95.38 246 SER A CA 1
ATOM 1882 C C . SER A 1 246 ? -8.785 3.811 -4.186 1.00 95.38 246 SER A C 1
ATOM 1884 O O . SER A 1 246 ? -9.881 4.337 -4.389 1.00 95.38 246 SER A O 1
ATOM 1886 N N . HIS A 1 247 ? -8.670 2.664 -3.525 1.00 94.44 247 HIS A N 1
ATOM 1887 C CA . HIS A 1 247 ? -9.833 1.973 -2.970 1.00 94.44 247 HIS A CA 1
ATOM 1888 C C . HIS A 1 247 ? -10.114 2.371 -1.510 1.00 94.44 247 HIS A C 1
ATOM 1890 O O . HIS A 1 247 ? -11.257 2.669 -1.166 1.00 94.44 247 HIS A O 1
ATOM 1896 N N . ALA A 1 248 ? -9.086 2.412 -0.665 1.00 96.44 248 ALA A N 1
ATOM 1897 C CA . ALA A 1 248 ? -9.154 2.737 0.753 1.00 96.44 248 ALA A CA 1
ATOM 1898 C C . ALA A 1 248 ? -8.160 3.850 1.115 1.00 96.44 248 ALA A C 1
ATOM 1900 O O . ALA A 1 248 ? -7.031 3.883 0.624 1.00 96.44 248 ALA A O 1
ATOM 1901 N N . LEU A 1 249 ? -8.594 4.756 1.993 1.00 97.38 249 LEU A N 1
ATOM 1902 C CA . LEU A 1 249 ? -7.834 5.913 2.471 1.00 97.38 249 LEU A CA 1
ATOM 1903 C C . LEU A 1 249 ? -8.026 6.031 3.988 1.00 97.38 249 LEU A C 1
ATOM 1905 O O . LEU A 1 249 ? -9.164 6.083 4.450 1.00 97.38 249 LEU A O 1
ATOM 1909 N N . PHE A 1 250 ? -6.949 6.112 4.764 1.00 97.12 250 PHE A N 1
ATOM 1910 C CA . PHE A 1 250 ? -7.021 6.249 6.221 1.00 97.12 250 PHE A CA 1
ATOM 1911 C C . PHE A 1 250 ? -7.602 7.600 6.651 1.00 97.12 250 PHE A C 1
ATOM 1913 O O . PHE A 1 250 ? -8.502 7.668 7.487 1.00 97.12 250 PHE A O 1
ATOM 1920 N N . SER A 1 251 ? -7.083 8.684 6.076 1.00 95.12 251 SER A N 1
ATOM 1921 C CA . SER A 1 251 ? -7.499 10.061 6.362 1.00 95.12 251 SER A CA 1
ATOM 1922 C C . SER A 1 251 ? -8.729 10.484 5.551 1.00 95.12 251 SER A C 1
ATOM 1924 O O . SER A 1 251 ? -9.459 11.394 5.952 1.00 95.12 251 SER A O 1
ATOM 1926 N N . GLY A 1 252 ? -8.951 9.840 4.399 1.00 94.81 252 GLY A N 1
ATOM 1927 C CA . GLY A 1 252 ? -10.003 10.200 3.445 1.00 94.81 252 GLY A CA 1
ATOM 1928 C C . GLY A 1 252 ? -9.773 11.546 2.746 1.00 94.81 252 GLY A C 1
ATOM 1929 O O . GLY A 1 252 ? -10.723 12.127 2.218 1.00 94.81 252 GLY A O 1
ATOM 1930 N N . THR A 1 253 ? -8.542 12.065 2.786 1.00 95.81 253 THR A N 1
ATOM 1931 C CA . THR A 1 253 ? -8.136 13.300 2.102 1.00 95.81 253 THR A CA 1
ATOM 1932 C C . THR A 1 253 ? -7.804 13.038 0.635 1.00 95.81 253 THR A C 1
ATOM 1934 O O . THR A 1 253 ? -7.372 11.945 0.269 1.00 95.81 253 THR A O 1
ATOM 1937 N N . LEU A 1 254 ? -7.976 14.059 -0.210 1.00 95.94 254 LEU A N 1
ATOM 1938 C CA . LEU A 1 254 ? -7.540 13.988 -1.609 1.00 95.94 254 LEU A CA 1
ATOM 1939 C C . LEU A 1 254 ? -6.011 13.923 -1.713 1.00 95.94 254 LEU A C 1
ATOM 1941 O O . LEU A 1 254 ? -5.490 13.271 -2.611 1.00 95.94 254 LEU A O 1
ATOM 1945 N N . ASP A 1 255 ? -5.304 14.532 -0.760 1.00 96.94 255 ASP A N 1
ATOM 1946 C CA . ASP A 1 255 ? -3.848 14.496 -0.647 1.00 96.94 255 ASP A CA 1
ATOM 1947 C C . ASP A 1 255 ? -3.309 13.075 -0.450 1.00 96.94 255 ASP A C 1
ATOM 1949 O O . ASP A 1 255 ? -2.302 12.704 -1.054 1.00 96.94 255 ASP A O 1
ATOM 1953 N N . GLU A 1 256 ? -3.983 12.264 0.373 1.00 97.06 256 GLU A N 1
ATOM 1954 C CA . GLU A 1 256 ? -3.649 10.848 0.548 1.00 97.06 256 GLU A CA 1
ATOM 1955 C C . GLU A 1 256 ? -3.876 10.057 -0.741 1.00 97.06 256 GLU A C 1
ATOM 1957 O O . GLU A 1 256 ? -3.001 9.297 -1.160 1.00 97.06 256 GLU A O 1
ATOM 1962 N N . GLU A 1 257 ? -5.023 10.261 -1.396 1.00 96.06 257 GLU A N 1
ATOM 1963 C CA . GLU A 1 257 ? -5.312 9.593 -2.664 1.00 96.06 257 GLU A CA 1
ATOM 1964 C C . GLU A 1 257 ? -4.270 9.956 -3.727 1.00 96.06 257 GLU A C 1
ATOM 1966 O O . GLU A 1 257 ? -3.725 9.068 -4.384 1.00 96.06 257 GLU A O 1
ATOM 1971 N N . HIS A 1 258 ? -3.937 11.242 -3.866 1.00 96.31 258 HIS A N 1
ATOM 1972 C CA . HIS A 1 258 ? -2.938 11.705 -4.828 1.00 96.31 258 HIS A CA 1
ATOM 1973 C C . HIS A 1 258 ? -1.550 11.131 -4.532 1.00 96.31 258 HIS A C 1
ATOM 1975 O O . HIS A 1 258 ? -0.832 10.766 -5.466 1.00 96.31 258 HIS A O 1
ATOM 1981 N N . PHE A 1 259 ? -1.182 10.984 -3.256 1.00 96.19 259 PHE A N 1
ATOM 1982 C CA . PHE A 1 259 ? 0.079 10.362 -2.848 1.00 96.19 259 PHE A CA 1
ATOM 1983 C C . PHE A 1 259 ? 0.167 8.884 -3.276 1.00 96.19 259 PHE A C 1
ATOM 1985 O O . PHE A 1 259 ? 1.165 8.473 -3.883 1.00 96.19 259 PHE A O 1
ATOM 1992 N N . TYR A 1 260 ? -0.885 8.092 -3.037 1.00 96.56 260 TYR A N 1
ATOM 1993 C CA . TYR A 1 260 ? -0.940 6.693 -3.490 1.00 96.56 260 TYR A CA 1
ATOM 1994 C C . TYR A 1 260 ? -0.960 6.583 -5.013 1.00 96.56 260 TYR A C 1
ATOM 1996 O O . TYR A 1 260 ? -0.173 5.832 -5.591 1.00 96.56 260 TYR A O 1
ATOM 2004 N N . LEU A 1 261 ? -1.807 7.374 -5.678 1.00 96.19 261 LEU A N 1
ATOM 2005 C CA . LEU A 1 261 ? -1.943 7.334 -7.131 1.00 96.19 261 LEU A CA 1
ATOM 2006 C C . LEU A 1 261 ? -0.674 7.787 -7.845 1.00 96.19 261 LEU A C 1
ATOM 2008 O O . LEU A 1 261 ? -0.363 7.246 -8.899 1.00 96.19 261 LEU A O 1
ATOM 2012 N N . THR A 1 262 ? 0.078 8.741 -7.296 1.00 96.31 262 THR A N 1
ATOM 2013 C CA . THR A 1 262 ? 1.377 9.123 -7.869 1.00 96.31 262 THR A CA 1
ATOM 2014 C C . THR A 1 262 ? 2.341 7.937 -7.870 1.00 96.31 262 THR A C 1
ATOM 2016 O O . THR A 1 262 ? 2.947 7.642 -8.897 1.00 96.31 262 THR A O 1
ATOM 2019 N N . SER A 1 263 ? 2.403 7.192 -6.763 1.00 96.44 263 SER A N 1
ATOM 2020 C CA . SER A 1 263 ? 3.223 5.977 -6.665 1.00 96.44 263 SER A CA 1
ATOM 2021 C C . SER A 1 263 ? 2.753 4.896 -7.649 1.00 96.44 263 SER A C 1
ATOM 2023 O O . SER A 1 263 ? 3.554 4.364 -8.412 1.00 96.44 263 SER A O 1
ATOM 2025 N N . ALA A 1 264 ? 1.443 4.639 -7.729 1.00 96.44 264 ALA A N 1
ATOM 2026 C CA . ALA A 1 264 ? 0.880 3.656 -8.661 1.00 96.44 264 ALA A CA 1
ATOM 2027 C C . ALA A 1 264 ? 1.117 4.026 -10.139 1.00 96.44 264 ALA A C 1
ATOM 2029 O O . ALA A 1 264 ? 1.371 3.155 -10.970 1.00 96.44 264 ALA A O 1
ATOM 2030 N N . LYS A 1 265 ? 1.072 5.320 -10.484 1.00 95.56 265 LYS A N 1
ATOM 2031 C CA . LYS A 1 265 ? 1.393 5.803 -11.837 1.00 95.56 265 LYS A CA 1
ATOM 2032 C C . LYS A 1 265 ? 2.857 5.562 -12.193 1.00 95.56 265 LYS A C 1
ATOM 2034 O O . LYS A 1 265 ? 3.134 5.170 -13.321 1.00 95.56 265 LYS A O 1
ATOM 2039 N N . ILE A 1 266 ? 3.775 5.763 -11.247 1.00 96.56 266 ILE A N 1
ATOM 2040 C CA . ILE A 1 266 ? 5.202 5.463 -11.435 1.00 96.56 266 ILE A CA 1
ATOM 2041 C C . ILE A 1 266 ? 5.397 3.968 -11.718 1.00 96.56 266 ILE A C 1
ATOM 2043 O O . ILE A 1 266 ? 6.116 3.632 -12.657 1.00 96.56 266 ILE A O 1
ATOM 2047 N N . GLU A 1 267 ? 4.715 3.081 -10.985 1.00 96.81 267 GLU A N 1
ATOM 2048 C CA . GLU A 1 267 ? 4.767 1.631 -11.240 1.00 96.81 267 GLU A CA 1
ATOM 2049 C C . GLU A 1 267 ? 4.285 1.278 -12.657 1.00 96.81 267 GLU A C 1
ATOM 2051 O O . GLU A 1 267 ? 4.993 0.601 -13.406 1.00 96.81 267 GLU A O 1
ATOM 2056 N N . LEU A 1 268 ? 3.123 1.802 -13.070 1.00 95.31 268 LEU A N 1
ATOM 2057 C CA . LEU A 1 268 ? 2.568 1.562 -14.410 1.00 95.31 268 LEU A CA 1
ATOM 2058 C C . LEU A 1 268 ? 3.457 2.142 -15.520 1.00 95.31 268 LEU A C 1
ATOM 2060 O O . LEU A 1 268 ? 3.691 1.490 -16.539 1.00 95.31 268 LEU A O 1
ATOM 2064 N N . ARG A 1 269 ? 4.014 3.343 -15.326 1.00 95.06 269 ARG A N 1
ATOM 2065 C CA . ARG A 1 269 ? 4.949 3.941 -16.289 1.00 95.06 269 ARG A CA 1
ATOM 2066 C C . ARG A 1 269 ? 6.256 3.152 -16.370 1.00 95.06 269 ARG A C 1
ATOM 2068 O O . ARG A 1 269 ? 6.874 3.087 -17.443 1.00 95.06 269 ARG A O 1
ATOM 2075 N N . GLY A 1 270 ? 6.663 2.551 -15.252 1.00 95.62 270 GLY A N 1
ATOM 2076 C CA . GLY A 1 270 ? 7.862 1.736 -15.084 1.00 95.62 270 GLY A CA 1
ATOM 2077 C C . GLY A 1 270 ? 7.898 0.477 -15.944 1.00 95.62 270 GLY A C 1
ATOM 2078 O O . GLY A 1 270 ? 8.985 0.001 -16.271 1.00 95.62 270 GLY A O 1
ATOM 2079 N N . VAL A 1 271 ? 6.749 -0.005 -16.422 1.00 95.12 271 VAL A N 1
ATOM 2080 C CA . VAL A 1 271 ? 6.655 -1.149 -17.348 1.00 95.12 271 VAL A CA 1
ATOM 2081 C C . VAL A 1 271 ? 7.527 -0.949 -18.587 1.00 95.12 271 VAL A C 1
ATOM 2083 O O . VAL A 1 271 ? 8.240 -1.857 -19.020 1.00 95.12 271 VAL A O 1
ATOM 2086 N N . ALA A 1 272 ? 7.556 0.268 -19.135 1.00 95.56 272 ALA A N 1
ATOM 2087 C CA . ALA A 1 272 ? 8.413 0.554 -20.280 1.00 95.56 272 ALA A CA 1
ATOM 2088 C C . ALA A 1 272 ? 9.906 0.478 -19.925 1.00 95.56 272 ALA A C 1
ATOM 2090 O O . ALA A 1 272 ? 10.705 0.102 -20.780 1.00 95.56 272 ALA A O 1
ATOM 2091 N N . ALA A 1 273 ? 10.290 0.843 -18.696 1.00 96.69 273 ALA A N 1
ATOM 2092 C CA . ALA A 1 273 ? 11.671 0.715 -18.240 1.00 96.69 273 ALA A CA 1
ATOM 2093 C C . ALA A 1 273 ? 12.061 -0.766 -18.178 1.00 96.69 273 ALA A C 1
ATOM 2095 O O . ALA A 1 273 ? 13.058 -1.147 -18.784 1.00 96.69 273 ALA A O 1
ATOM 2096 N N . LEU A 1 274 ? 11.223 -1.605 -17.559 1.00 94.88 274 LEU A N 1
ATOM 2097 C CA . LEU A 1 274 ? 11.428 -3.057 -17.480 1.00 94.88 274 LEU A CA 1
ATOM 2098 C C . LEU A 1 274 ? 11.537 -3.702 -18.873 1.00 94.88 274 LEU A C 1
ATOM 2100 O O . LEU A 1 274 ? 12.427 -4.516 -19.121 1.00 94.88 274 LEU A O 1
ATOM 2104 N N . SER A 1 275 ? 10.693 -3.285 -19.821 1.00 93.56 275 SER A N 1
ATOM 2105 C CA . SER A 1 275 ? 10.750 -3.750 -21.215 1.00 93.56 275 SER A CA 1
ATOM 2106 C C . SER A 1 275 ? 12.077 -3.396 -21.906 1.00 93.56 275 SER A C 1
ATOM 2108 O O . SER A 1 275 ? 12.667 -4.225 -22.609 1.00 93.56 275 SER A O 1
ATOM 2110 N N . VAL A 1 276 ? 12.580 -2.178 -21.682 1.00 95.69 276 VAL A N 1
ATOM 2111 C CA . VAL A 1 276 ? 13.868 -1.724 -22.224 1.00 95.69 276 VAL A CA 1
ATOM 2112 C C . VAL A 1 276 ? 15.041 -2.456 -21.565 1.00 95.69 276 VAL A C 1
ATOM 2114 O O . VAL A 1 276 ? 15.973 -2.845 -22.271 1.00 95.69 276 VAL A O 1
ATOM 2117 N N . MET A 1 277 ? 14.987 -2.700 -20.252 1.00 93.88 277 MET A N 1
ATOM 2118 C CA . MET A 1 277 ? 15.996 -3.492 -19.538 1.00 93.88 277 MET A CA 1
ATOM 2119 C C . MET A 1 277 ? 16.095 -4.901 -20.114 1.00 93.88 277 MET A C 1
ATOM 2121 O O . MET A 1 277 ? 17.179 -5.319 -20.513 1.00 93.88 277 MET A O 1
ATOM 2125 N N . ARG A 1 278 ? 14.957 -5.591 -20.254 1.00 90.12 278 ARG A N 1
ATOM 2126 C CA . ARG A 1 278 ? 14.895 -6.923 -20.869 1.00 90.12 278 ARG A CA 1
ATOM 2127 C C . ARG A 1 278 ? 15.503 -6.926 -22.271 1.00 90.12 278 ARG A C 1
ATOM 2129 O O . ARG A 1 278 ? 16.401 -7.712 -22.542 1.00 90.12 278 ARG A O 1
ATOM 2136 N N . SER A 1 279 ? 15.073 -6.000 -23.130 1.00 91.31 279 SER A N 1
ATOM 2137 C CA . SER A 1 279 ? 15.586 -5.901 -24.507 1.00 91.31 279 SER A CA 1
ATOM 2138 C C . SER A 1 279 ? 17.096 -5.638 -24.546 1.00 91.31 279 SER A C 1
ATOM 2140 O O . SER A 1 279 ? 17.784 -6.074 -25.462 1.00 91.31 279 SER A O 1
ATOM 2142 N N . THR A 1 280 ? 17.625 -4.920 -23.553 1.00 91.81 280 THR A N 1
ATOM 2143 C CA . THR A 1 280 ? 19.066 -4.668 -23.426 1.00 91.81 280 THR A CA 1
ATOM 2144 C C . THR A 1 280 ? 19.826 -5.930 -23.029 1.00 91.81 280 THR A C 1
ATOM 2146 O O . THR A 1 280 ? 20.880 -6.199 -23.602 1.00 91.81 280 THR A O 1
ATOM 2149 N N . LEU A 1 281 ? 19.289 -6.715 -22.089 1.00 88.81 281 LEU A N 1
ATOM 2150 C CA . LEU A 1 281 ? 19.867 -8.000 -21.687 1.00 88.81 281 LEU A CA 1
ATOM 2151 C C . LEU A 1 281 ? 19.878 -8.998 -22.853 1.00 88.81 281 LEU A C 1
ATOM 2153 O O . LEU A 1 281 ? 20.896 -9.649 -23.068 1.00 88.81 281 LEU A O 1
ATOM 2157 N N . ASP A 1 282 ? 18.811 -9.051 -23.656 1.00 86.94 282 ASP A N 1
ATOM 2158 C CA . ASP A 1 282 ? 18.734 -9.922 -24.839 1.00 86.94 282 ASP A CA 1
ATOM 2159 C C . ASP A 1 282 ? 19.839 -9.597 -25.872 1.00 86.94 282 ASP A C 1
ATOM 2161 O O . ASP A 1 282 ? 20.466 -10.498 -26.428 1.00 86.94 282 ASP A O 1
ATOM 2165 N N . GLU A 1 283 ? 20.136 -8.312 -26.106 1.00 87.81 283 GLU A N 1
ATOM 2166 C CA . GLU A 1 283 ? 21.205 -7.891 -27.029 1.00 87.81 283 GLU A CA 1
ATOM 2167 C C . GLU A 1 283 ? 22.617 -8.155 -26.477 1.00 87.81 283 GLU A C 1
ATOM 2169 O O . GLU A 1 283 ? 23.541 -8.416 -27.255 1.00 87.81 283 GLU A O 1
ATOM 2174 N N . LEU A 1 284 ? 22.806 -8.125 -25.150 1.00 83.31 284 LEU A N 1
ATOM 2175 C CA . LEU A 1 284 ? 24.101 -8.428 -24.524 1.00 83.31 284 LEU A CA 1
ATOM 2176 C C . LEU A 1 284 ? 24.569 -9.858 -24.828 1.00 83.31 284 LEU A C 1
ATOM 2178 O O . LEU A 1 284 ? 25.770 -10.073 -24.978 1.00 83.31 284 LEU A O 1
ATOM 2182 N N . PHE A 1 285 ? 23.644 -10.809 -24.989 1.00 80.25 285 PHE A N 1
ATOM 2183 C CA . PHE A 1 285 ? 23.976 -12.181 -25.385 1.00 80.25 285 PHE A CA 1
ATOM 2184 C C . PHE A 1 285 ? 24.503 -12.295 -26.824 1.00 80.25 285 PHE A C 1
ATOM 2186 O O . PHE A 1 285 ? 25.258 -13.220 -27.119 1.00 80.25 285 PHE A O 1
ATOM 2193 N N . ILE A 1 286 ? 24.125 -11.376 -27.722 1.00 82.69 286 ILE A N 1
ATOM 2194 C CA . ILE A 1 286 ? 24.577 -11.378 -29.124 1.00 82.69 286 ILE A CA 1
ATOM 2195 C C . ILE A 1 286 ? 25.985 -10.778 -29.230 1.00 82.69 286 ILE A C 1
ATOM 2197 O O . ILE A 1 286 ? 26.854 -11.345 -29.891 1.00 82.69 286 ILE A O 1
ATOM 2201 N N . GLY A 1 287 ? 26.212 -9.628 -28.585 1.00 76.19 287 GLY A N 1
ATOM 2202 C CA . GLY A 1 287 ? 27.547 -9.039 -28.412 1.00 76.19 287 GLY A CA 1
ATOM 2203 C C . GLY A 1 287 ? 28.230 -8.486 -29.673 1.00 76.19 287 GLY A C 1
ATOM 2204 O O . GLY A 1 287 ? 29.427 -8.203 -29.635 1.00 76.19 287 GLY A O 1
ATOM 2205 N N . ASP A 1 288 ? 27.514 -8.314 -30.790 1.00 87.75 288 ASP A N 1
ATOM 2206 C CA . ASP A 1 288 ? 28.077 -7.765 -32.030 1.00 87.75 288 ASP A CA 1
ATOM 2207 C C . ASP A 1 288 ? 27.998 -6.221 -32.111 1.00 87.75 288 ASP A C 1
ATOM 2209 O O . ASP A 1 288 ? 27.417 -5.532 -31.266 1.00 87.75 288 ASP A O 1
ATOM 2213 N N . ALA A 1 289 ? 28.586 -5.631 -33.157 1.00 88.75 289 ALA A N 1
ATOM 2214 C CA . ALA A 1 289 ? 28.565 -4.176 -33.347 1.00 88.75 289 ALA A CA 1
ATOM 2215 C C . ALA A 1 289 ? 27.142 -3.604 -33.537 1.00 88.75 289 ALA A C 1
ATOM 2217 O O . ALA A 1 289 ? 26.896 -2.427 -33.251 1.00 88.75 289 ALA A O 1
ATOM 2218 N N . THR A 1 290 ? 26.197 -4.415 -34.018 1.00 91.56 290 THR A N 1
ATOM 2219 C CA . THR A 1 290 ? 24.789 -4.025 -34.161 1.00 91.56 290 THR A CA 1
ATOM 2220 C C . THR A 1 290 ? 24.100 -4.011 -32.800 1.00 91.56 290 THR A C 1
ATOM 2222 O O . THR A 1 290 ? 23.393 -3.045 -32.498 1.00 91.56 290 THR A O 1
ATOM 2225 N N . ALA A 1 291 ? 24.365 -5.012 -31.962 1.00 89.75 291 ALA A N 1
ATOM 2226 C CA . ALA A 1 291 ? 23.893 -5.117 -30.591 1.00 89.75 291 ALA A CA 1
ATOM 2227 C C . ALA A 1 291 ? 24.358 -3.913 -29.767 1.00 89.75 291 ALA A C 1
ATOM 2229 O O . ALA A 1 291 ? 23.533 -3.247 -29.149 1.00 89.75 291 ALA A O 1
ATOM 2230 N N . VAL A 1 292 ? 25.632 -3.509 -29.866 1.00 91.88 292 VAL A N 1
ATOM 2231 C CA . VAL A 1 292 ? 26.139 -2.294 -29.188 1.00 91.88 292 VAL A CA 1
ATOM 2232 C C . VAL A 1 292 ? 25.353 -1.036 -29.589 1.00 91.88 292 VAL A C 1
ATOM 2234 O O . VAL A 1 292 ? 25.011 -0.206 -28.739 1.00 91.88 292 VAL A O 1
ATOM 2237 N N . ARG A 1 293 ? 25.013 -0.884 -30.878 1.00 94.38 293 ARG A N 1
ATOM 2238 C CA . ARG A 1 293 ? 24.192 0.246 -31.352 1.00 94.38 293 ARG A CA 1
ATOM 2239 C C . ARG A 1 293 ? 22.764 0.190 -30.807 1.00 94.38 293 ARG A C 1
ATOM 2241 O O . ARG A 1 293 ? 22.221 1.237 -30.452 1.00 94.38 293 ARG A O 1
ATOM 2248 N N . ARG A 1 294 ? 22.159 -0.999 -30.734 1.00 94.69 294 ARG A N 1
ATOM 2249 C CA . ARG A 1 294 ? 20.811 -1.194 -30.172 1.00 94.69 294 ARG A CA 1
ATOM 2250 C C . ARG A 1 294 ? 20.787 -0.934 -28.671 1.00 94.69 294 ARG A C 1
ATOM 2252 O O . ARG A 1 294 ? 19.963 -0.142 -28.231 1.00 94.69 294 ARG A O 1
ATOM 2259 N N . ILE A 1 295 ? 21.747 -1.477 -27.924 1.00 94.62 295 ILE A N 1
ATOM 2260 C CA . ILE A 1 295 ? 21.951 -1.206 -26.494 1.00 94.62 295 ILE A CA 1
ATOM 2261 C C . ILE A 1 295 ? 22.072 0.301 -26.254 1.00 94.62 295 ILE A C 1
ATOM 2263 O O . ILE A 1 295 ? 21.377 0.848 -25.405 1.00 94.62 295 ILE A O 1
ATOM 2267 N N . SER A 1 296 ? 22.876 1.008 -27.055 1.00 95.69 296 SER A N 1
ATOM 2268 C CA . SER A 1 296 ? 23.008 2.468 -26.940 1.00 95.69 296 SER A CA 1
ATOM 2269 C C . SER A 1 296 ? 21.667 3.192 -27.138 1.00 95.69 296 SER A C 1
ATOM 2271 O O . SER A 1 296 ? 21.347 4.133 -26.413 1.00 95.69 296 SER A O 1
ATOM 2273 N N . ALA A 1 297 ? 20.850 2.754 -28.101 1.00 97.00 297 ALA A N 1
ATOM 2274 C CA . ALA A 1 297 ? 19.511 3.304 -28.314 1.00 97.00 297 ALA A CA 1
ATOM 2275 C C . ALA A 1 297 ? 18.552 2.976 -27.153 1.00 97.00 297 ALA A C 1
ATOM 2277 O O . ALA A 1 297 ? 17.784 3.842 -26.728 1.00 97.00 297 ALA A O 1
ATOM 2278 N N . TYR A 1 298 ? 18.620 1.760 -26.609 1.00 97.44 298 TYR A N 1
ATOM 2279 C CA . TYR A 1 298 ? 17.832 1.329 -25.457 1.00 97.44 298 TYR A CA 1
ATOM 2280 C C . TYR A 1 298 ? 18.185 2.116 -24.195 1.00 97.44 298 TYR A C 1
ATOM 2282 O O . TYR A 1 298 ? 17.280 2.628 -23.545 1.00 97.44 298 TYR A O 1
ATOM 2290 N N . LEU A 1 299 ? 19.466 2.328 -23.898 1.00 97.12 299 LEU A N 1
ATOM 2291 C CA . LEU A 1 299 ? 19.894 3.134 -22.751 1.00 97.12 299 LEU A CA 1
ATOM 2292 C C . LEU A 1 299 ? 19.462 4.605 -22.875 1.00 97.12 299 LEU A C 1
ATOM 2294 O O . LEU A 1 299 ? 18.992 5.189 -21.900 1.00 97.12 299 LEU A O 1
ATOM 2298 N N . ASN A 1 300 ? 19.518 5.191 -24.077 1.00 97.88 300 ASN A N 1
ATOM 2299 C CA . ASN A 1 300 ? 18.971 6.535 -24.319 1.00 97.88 300 ASN A CA 1
ATOM 2300 C C . ASN A 1 300 ? 17.451 6.592 -24.080 1.00 97.88 300 ASN A C 1
ATOM 2302 O O . ASN A 1 300 ? 16.934 7.548 -23.492 1.00 97.88 300 ASN A O 1
ATOM 2306 N N . ARG A 1 301 ? 16.722 5.548 -24.497 1.00 97.88 301 ARG A N 1
ATOM 2307 C CA . ARG A 1 301 ? 15.286 5.424 -24.221 1.00 97.88 301 ARG A CA 1
ATOM 2308 C C . ARG A 1 301 ? 15.014 5.253 -22.726 1.00 97.88 301 ARG A C 1
ATOM 2310 O O . ARG A 1 301 ? 14.106 5.900 -22.214 1.00 97.88 301 ARG A O 1
ATOM 2317 N N . LEU A 1 302 ? 15.801 4.437 -22.024 1.00 98.06 302 LEU A N 1
ATOM 2318 C CA . LEU A 1 302 ? 15.692 4.246 -20.578 1.00 98.06 302 LEU A CA 1
ATOM 2319 C C . LEU A 1 302 ? 15.921 5.560 -19.826 1.00 98.06 302 LEU A C 1
ATOM 2321 O O . LEU A 1 302 ? 15.137 5.889 -18.945 1.00 98.06 302 LEU A O 1
ATOM 2325 N N . SER A 1 303 ? 16.924 6.348 -20.222 1.00 98.06 303 SER A N 1
ATOM 2326 C CA . SER A 1 303 ? 17.168 7.682 -19.657 1.00 98.06 303 SER A CA 1
ATOM 2327 C C . SER A 1 303 ? 15.952 8.605 -19.807 1.00 98.06 303 SER A C 1
ATOM 2329 O O . SER A 1 303 ? 15.565 9.270 -18.848 1.00 98.06 303 SER A O 1
ATOM 2331 N N . SER A 1 304 ? 15.296 8.585 -20.973 1.00 98.31 304 SER A N 1
ATOM 2332 C CA . SER A 1 304 ? 14.062 9.354 -21.196 1.00 98.31 304 SER A CA 1
ATOM 2333 C C . SER A 1 304 ? 12.920 8.869 -20.294 1.00 98.31 304 SER A C 1
ATOM 2335 O O . SER A 1 304 ? 12.232 9.682 -19.686 1.00 98.31 304 SER A O 1
ATOM 2337 N N . ILE A 1 305 ? 12.761 7.549 -20.138 1.00 97.94 305 ILE A N 1
ATOM 2338 C CA . ILE A 1 305 ? 11.755 6.968 -19.236 1.00 97.94 305 ILE A CA 1
ATOM 2339 C C . ILE A 1 305 ? 12.030 7.374 -17.781 1.00 97.94 305 ILE A C 1
ATOM 2341 O O . ILE A 1 305 ? 11.107 7.788 -17.093 1.00 97.94 305 ILE A O 1
ATOM 2345 N N . ILE A 1 306 ? 13.281 7.319 -17.315 1.00 97.69 306 ILE A N 1
ATOM 2346 C CA . ILE A 1 306 ? 13.658 7.748 -15.957 1.00 97.69 306 ILE A CA 1
ATOM 2347 C C . ILE A 1 306 ? 13.336 9.231 -15.738 1.00 97.69 306 ILE A C 1
ATOM 2349 O O . ILE A 1 306 ? 12.858 9.595 -14.662 1.00 97.69 306 ILE A O 1
ATOM 2353 N N . ALA A 1 307 ? 13.542 10.086 -16.744 1.00 98.00 307 ALA A N 1
ATOM 2354 C CA . ALA A 1 307 ? 13.149 11.491 -16.663 1.00 98.00 307 ALA A CA 1
ATOM 2355 C C . ALA A 1 307 ? 11.624 11.651 -16.505 1.00 98.00 307 ALA A C 1
ATOM 2357 O O . ALA A 1 307 ? 11.178 12.451 -15.685 1.00 98.00 307 ALA A O 1
ATOM 2358 N N . GLU A 1 308 ? 10.824 10.850 -17.214 1.00 97.31 308 GLU A N 1
ATOM 2359 C CA . GLU A 1 308 ? 9.363 10.831 -17.051 1.00 97.31 308 GLU A CA 1
ATOM 2360 C C . GLU A 1 308 ? 8.933 10.323 -15.664 1.00 97.31 308 GLU A C 1
ATOM 2362 O O . GLU A 1 308 ? 8.087 10.946 -15.026 1.00 97.31 308 GLU A O 1
ATOM 2367 N N . LEU A 1 309 ? 9.548 9.248 -15.150 1.00 96.62 309 LEU A N 1
ATOM 2368 C CA . LEU A 1 309 ? 9.300 8.754 -13.785 1.00 96.62 309 LEU A CA 1
ATOM 2369 C C . LEU A 1 309 ? 9.658 9.811 -12.730 1.00 96.62 309 LEU A C 1
ATOM 2371 O O . LEU A 1 309 ? 8.934 9.993 -11.752 1.00 96.62 309 LEU A O 1
ATOM 2375 N N . THR A 1 310 ? 10.756 10.537 -12.950 1.00 96.38 310 THR A N 1
ATOM 2376 C CA . THR A 1 310 ? 11.183 11.642 -12.082 1.00 96.38 310 THR A CA 1
ATOM 2377 C C . THR A 1 310 ? 10.158 12.769 -12.093 1.00 96.38 310 THR A C 1
ATOM 2379 O O . THR A 1 310 ? 9.833 13.302 -11.035 1.00 96.38 310 THR A O 1
ATOM 2382 N N . GLN A 1 311 ? 9.616 13.118 -13.263 1.00 96.88 311 GLN A N 1
ATOM 2383 C CA . GLN A 1 311 ? 8.575 14.135 -13.354 1.00 96.88 311 GLN A CA 1
ATOM 2384 C C . GLN A 1 311 ? 7.305 13.700 -12.614 1.00 96.88 311 GLN A C 1
ATOM 2386 O O . GLN A 1 311 ? 6.824 14.454 -11.775 1.00 96.88 311 GLN A O 1
ATOM 2391 N N . LEU A 1 312 ? 6.835 12.462 -12.820 1.00 94.50 312 LEU A N 1
ATOM 2392 C CA . LEU A 1 312 ? 5.684 11.918 -12.086 1.00 94.50 312 LEU A CA 1
ATOM 2393 C C . LEU A 1 312 ? 5.882 11.996 -10.565 1.00 94.50 312 LEU A C 1
ATOM 2395 O O . LEU A 1 312 ? 4.956 12.355 -9.843 1.00 94.50 312 LEU A O 1
ATOM 2399 N N . LEU A 1 313 ? 7.090 11.703 -10.071 1.00 94.25 313 LEU A N 1
ATOM 2400 C CA . LEU A 1 313 ? 7.415 11.837 -8.650 1.00 94.25 313 LEU A CA 1
ATOM 2401 C C . LEU A 1 313 ? 7.323 13.291 -8.163 1.00 94.25 313 LEU A C 1
ATOM 2403 O O . LEU A 1 313 ? 6.857 13.534 -7.050 1.00 94.25 313 LEU A O 1
ATOM 2407 N N . LEU A 1 314 ? 7.770 14.258 -8.965 1.00 94.12 314 LEU A N 1
ATOM 2408 C CA . LEU A 1 314 ? 7.708 15.681 -8.616 1.00 94.12 314 LEU A CA 1
ATOM 2409 C C . LEU A 1 314 ? 6.268 16.219 -8.624 1.00 94.12 314 LEU A C 1
ATOM 2411 O O . LEU A 1 314 ? 5.930 17.027 -7.752 1.00 94.12 314 LEU A O 1
ATOM 2415 N N . ASP A 1 315 ? 5.420 15.710 -9.521 1.00 92.25 315 ASP A N 1
ATOM 2416 C CA . ASP A 1 315 ? 3.998 16.068 -9.661 1.00 92.25 315 ASP A CA 1
ATOM 2417 C C . ASP A 1 315 ? 3.150 15.672 -8.432 1.00 92.25 315 ASP A C 1
ATOM 2419 O O . ASP A 1 315 ? 1.994 16.086 -8.289 1.00 92.25 315 ASP A O 1
ATOM 2423 N N . VAL A 1 316 ? 3.710 14.912 -7.477 1.00 93.00 316 VAL A N 1
ATOM 2424 C CA . VAL A 1 316 ? 3.047 14.656 -6.185 1.00 93.00 316 VAL A CA 1
ATOM 2425 C C . VAL A 1 316 ? 2.686 15.965 -5.475 1.00 93.00 316 VAL A C 1
ATOM 2427 O O . VAL A 1 316 ? 1.653 16.042 -4.815 1.00 93.00 316 VAL A O 1
ATOM 2430 N N . ARG A 1 317 ? 3.504 17.016 -5.645 1.00 91.56 317 ARG A N 1
ATOM 2431 C CA . ARG A 1 317 ? 3.315 18.325 -4.998 1.00 91.56 317 ARG A CA 1
ATOM 2432 C C . ARG A 1 317 ? 2.099 19.089 -5.518 1.00 91.56 317 ARG A C 1
ATOM 2434 O O . ARG A 1 317 ? 1.636 19.993 -4.831 1.00 91.56 317 ARG A O 1
ATOM 2441 N N . ASP A 1 318 ? 1.580 18.721 -6.685 1.00 93.50 318 ASP A N 1
ATOM 2442 C CA . ASP A 1 318 ? 0.441 19.406 -7.300 1.00 93.50 318 ASP A CA 1
ATOM 2443 C C . ASP A 1 318 ? -0.894 19.014 -6.656 1.00 93.50 318 ASP A C 1
ATOM 2445 O O . ASP A 1 318 ? -1.865 19.766 -6.733 1.00 93.50 318 ASP A O 1
ATOM 2449 N N . GLY A 1 319 ? -0.952 17.840 -6.023 1.00 91.50 319 GLY A N 1
ATOM 2450 C CA . GLY A 1 319 ? -2.167 17.313 -5.399 1.00 91.50 319 GLY A CA 1
ATOM 2451 C C . GLY A 1 319 ? -1.980 16.804 -3.974 1.00 91.50 319 GLY A C 1
ATOM 2452 O O . GLY A 1 319 ? -2.924 16.251 -3.422 1.00 91.50 319 GLY A O 1
ATOM 2453 N N . CYS A 1 320 ? -0.793 16.965 -3.383 1.00 96.06 320 CYS A N 1
ATOM 2454 C CA . CYS A 1 320 ? -0.493 16.564 -2.011 1.00 96.06 320 CYS A CA 1
ATOM 2455 C C . CYS A 1 320 ? 0.217 17.706 -1.272 1.00 96.06 320 CYS A C 1
ATOM 2457 O O . CYS A 1 320 ? 1.423 17.926 -1.441 1.00 96.06 320 CYS A O 1
ATOM 2459 N N . ASP A 1 321 ? -0.531 18.440 -0.449 1.00 97.00 321 ASP A N 1
ATOM 2460 C CA . ASP A 1 321 ? 0.015 19.503 0.385 1.00 97.00 321 ASP A CA 1
ATOM 2461 C C . ASP A 1 321 ? 0.943 18.913 1.470 1.00 97.00 321 ASP A C 1
ATOM 2463 O O . ASP A 1 321 ? 0.540 18.019 2.226 1.00 97.00 321 ASP A O 1
ATOM 2467 N N . PRO A 1 322 ? 2.187 19.413 1.613 1.00 94.81 322 PRO A N 1
ATOM 2468 C CA . PRO A 1 322 ? 3.135 18.875 2.586 1.00 94.81 322 PRO A CA 1
ATOM 2469 C C . PRO A 1 322 ? 2.652 18.922 4.042 1.00 94.81 322 PRO A C 1
ATOM 2471 O O . PRO A 1 322 ? 2.985 18.027 4.825 1.00 94.81 322 PRO A O 1
ATOM 2474 N N . ALA A 1 323 ? 1.884 19.944 4.432 1.00 95.44 323 ALA A N 1
ATOM 2475 C CA . ALA A 1 323 ? 1.377 20.074 5.793 1.00 95.44 323 ALA A CA 1
ATOM 2476 C C . ALA A 1 323 ? 0.196 19.126 6.042 1.00 95.44 323 ALA A C 1
ATOM 2478 O O . ALA A 1 323 ? 0.123 18.531 7.124 1.00 95.44 323 ALA A O 1
ATOM 2479 N N . VAL A 1 324 ? -0.688 18.933 5.058 1.00 95.75 324 VAL A N 1
ATOM 2480 C CA . VAL A 1 324 ? -1.745 17.910 5.122 1.00 95.75 324 VAL A CA 1
ATOM 2481 C C . VAL A 1 324 ? -1.119 16.523 5.212 1.00 95.75 324 VAL A C 1
ATOM 2483 O O . VAL A 1 324 ? -1.434 15.773 6.139 1.00 95.75 324 VAL A O 1
ATOM 2486 N N . PHE A 1 325 ? -0.164 16.207 4.336 1.00 95.50 325 PHE A N 1
ATOM 2487 C CA . PHE A 1 325 ? 0.516 14.918 4.358 1.00 95.50 325 PHE A CA 1
ATOM 2488 C C . PHE A 1 325 ? 1.179 14.649 5.713 1.00 95.50 325 PHE A C 1
ATOM 2490 O O . PHE A 1 325 ? 0.948 13.606 6.326 1.00 95.50 325 PHE A O 1
ATOM 2497 N N . TYR A 1 326 ? 1.974 15.593 6.224 1.00 94.25 326 TYR A N 1
ATOM 2498 C CA . TYR A 1 326 ? 2.737 15.379 7.453 1.00 94.25 326 TYR A CA 1
ATOM 2499 C C . TYR A 1 326 ? 1.850 15.219 8.697 1.00 94.25 326 TYR A C 1
ATOM 2501 O O . TYR A 1 326 ? 2.168 14.406 9.570 1.00 94.25 326 TYR A O 1
ATOM 2509 N N . ASN A 1 327 ? 0.748 15.973 8.779 1.00 94.38 327 ASN A N 1
ATOM 2510 C CA . ASN A 1 327 ? -0.084 16.039 9.982 1.00 94.38 327 ASN A CA 1
ATOM 2511 C C . ASN A 1 327 ? -1.316 15.126 9.942 1.00 94.38 327 ASN A C 1
ATOM 2513 O O . ASN A 1 327 ? -1.778 14.719 11.004 1.00 94.38 327 ASN A O 1
ATOM 2517 N N . GLN A 1 328 ? -1.858 14.811 8.762 1.00 94.81 328 GLN A N 1
ATOM 2518 C CA . GLN A 1 328 ? -3.122 14.071 8.627 1.00 94.81 328 GLN A CA 1
ATOM 2519 C C . GLN A 1 328 ? -2.963 12.702 7.963 1.00 94.81 328 GLN A C 1
ATOM 2521 O O . GLN A 1 328 ? -3.761 11.815 8.247 1.00 94.81 328 GLN A O 1
ATOM 2526 N N . VAL A 1 329 ? -1.945 12.511 7.114 1.00 95.56 329 VAL A N 1
ATOM 2527 C CA . VAL A 1 329 ? -1.751 11.270 6.338 1.00 95.56 329 VAL A CA 1
ATOM 2528 C C . VAL A 1 329 ? -0.651 10.401 6.946 1.00 95.56 329 VAL A C 1
ATOM 2530 O O . VAL A 1 329 ? -0.910 9.315 7.459 1.00 95.56 329 VAL A O 1
ATOM 2533 N N . ARG A 1 330 ? 0.583 10.915 6.985 1.00 95.56 330 ARG A N 1
ATOM 2534 C CA . ARG A 1 330 ? 1.782 10.222 7.477 1.00 95.56 330 ARG A CA 1
ATOM 2535 C C . ARG A 1 330 ? 1.626 9.567 8.858 1.00 95.56 330 ARG A C 1
ATOM 2537 O O . ARG A 1 330 ? 2.232 8.513 9.052 1.00 95.56 330 ARG A O 1
ATOM 2544 N N . PRO A 1 331 ? 0.883 10.126 9.837 1.00 95.50 331 PRO A N 1
ATOM 2545 C CA . PRO A 1 331 ? 0.731 9.469 11.131 1.00 95.50 331 PRO A CA 1
ATOM 2546 C C . PRO A 1 331 ? 0.061 8.090 11.064 1.00 95.50 331 PRO A C 1
ATOM 2548 O O . PRO A 1 331 ? 0.421 7.239 11.872 1.00 95.50 331 PRO A O 1
ATOM 2551 N N . TRP A 1 332 ? -0.820 7.838 10.087 1.00 96.44 332 TRP A N 1
ATOM 2552 C CA . TRP A 1 332 ? -1.452 6.526 9.877 1.00 96.44 332 TRP A CA 1
ATOM 2553 C C . TRP A 1 332 ? -0.475 5.456 9.375 1.00 96.44 332 TRP A C 1
ATOM 2555 O O . TRP A 1 332 ? -0.725 4.262 9.512 1.00 96.44 332 TRP A O 1
ATOM 2565 N N . PHE A 1 333 ? 0.653 5.876 8.797 1.00 94.00 333 PHE A N 1
ATOM 2566 C CA . PHE A 1 333 ? 1.663 4.981 8.224 1.00 94.00 333 PHE A CA 1
ATOM 2567 C C . PHE A 1 333 ? 2.740 4.613 9.241 1.00 94.00 333 PHE A C 1
ATOM 2569 O O . PHE A 1 333 ? 3.682 3.898 8.921 1.00 94.00 333 PHE A O 1
ATOM 2576 N N . ARG A 1 334 ? 2.679 5.144 10.462 1.00 94.00 334 ARG A N 1
ATOM 2577 C CA . ARG A 1 334 ? 3.714 4.911 11.469 1.00 94.00 334 ARG A CA 1
ATOM 2578 C C . ARG A 1 334 ? 3.724 3.438 11.872 1.00 94.00 334 ARG A C 1
ATOM 2580 O O . ARG A 1 334 ? 2.777 2.953 12.470 1.00 94.00 334 ARG A O 1
ATOM 2587 N N . GLY A 1 335 ? 4.812 2.738 11.565 1.00 92.75 335 GLY A N 1
ATOM 2588 C CA . GLY A 1 335 ? 5.004 1.364 12.023 1.00 92.75 335 GLY A CA 1
ATOM 2589 C C . GLY A 1 335 ? 5.443 1.274 13.486 1.00 92.75 335 GLY A C 1
ATOM 2590 O O . GLY A 1 335 ? 5.755 2.291 14.117 1.00 92.75 335 GLY A O 1
ATOM 2591 N N . ALA A 1 336 ? 5.536 0.046 13.998 1.00 89.25 336 ALA A N 1
ATOM 2592 C CA . ALA A 1 336 ? 5.871 -0.256 15.391 1.00 89.25 336 ALA A CA 1
ATOM 2593 C C . ALA A 1 336 ? 7.179 0.402 15.865 1.00 89.25 336 ALA A C 1
ATOM 2595 O O . ALA A 1 336 ? 7.225 0.960 16.957 1.00 89.25 336 ALA A O 1
ATOM 2596 N N . THR A 1 337 ? 8.212 0.437 15.018 1.00 87.50 337 THR A N 1
ATOM 2597 C CA . THR A 1 337 ? 9.517 1.068 15.330 1.00 87.50 337 THR A CA 1
ATOM 2598 C C . THR A 1 337 ? 9.438 2.557 15.658 1.00 87.50 337 THR A C 1
ATOM 2600 O O . THR A 1 337 ? 10.320 3.095 16.326 1.00 87.50 337 THR A O 1
ATOM 2603 N N . SER A 1 338 ? 8.402 3.244 15.175 1.00 84.25 338 SER A N 1
ATOM 2604 C CA . SER A 1 338 ? 8.200 4.673 15.421 1.00 84.25 338 SER A C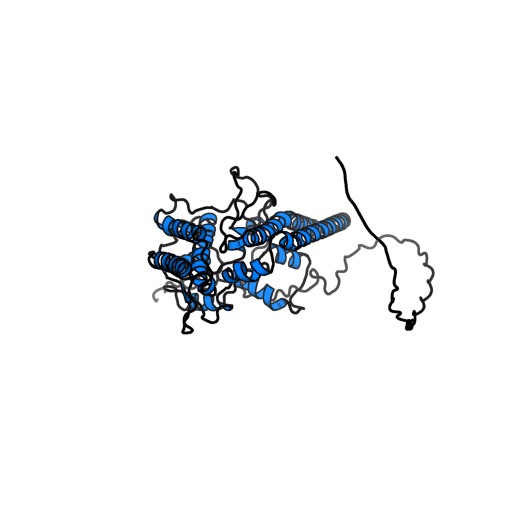A 1
ATOM 2605 C C . SER A 1 338 ? 7.324 4.962 16.643 1.00 84.25 338 SER A C 1
ATOM 2607 O O . SER A 1 338 ? 7.250 6.116 17.075 1.00 84.25 338 SER A O 1
ATOM 2609 N N . ASP A 1 339 ? 6.693 3.938 17.226 1.00 83.94 339 ASP A N 1
ATOM 2610 C CA . ASP A 1 339 ? 5.871 4.069 18.425 1.00 83.94 339 ASP A CA 1
ATOM 2611 C C . ASP A 1 339 ? 6.669 3.676 19.672 1.00 83.94 339 ASP A C 1
ATOM 2613 O O . ASP A 1 339 ? 6.960 2.507 19.919 1.00 83.94 339 ASP A O 1
ATOM 2617 N N . LYS A 1 340 ? 6.981 4.667 20.512 1.00 81.94 340 LYS A N 1
ATOM 2618 C CA . LYS A 1 340 ? 7.715 4.457 21.770 1.00 81.94 340 LYS A CA 1
ATOM 2619 C C . LYS A 1 340 ? 6.978 3.561 22.765 1.00 81.94 340 LYS A C 1
ATOM 2621 O O . LYS A 1 340 ? 7.605 3.079 23.703 1.00 81.94 340 LYS A O 1
ATOM 2626 N N . ARG A 1 341 ? 5.667 3.361 22.596 1.00 83.50 341 ARG A N 1
ATOM 2627 C CA . ARG A 1 341 ? 4.883 2.437 23.425 1.00 83.50 341 ARG A CA 1
ATOM 2628 C C . ARG A 1 341 ? 5.153 0.976 23.073 1.00 83.50 341 ARG A C 1
ATOM 2630 O O . ARG A 1 341 ? 4.994 0.116 23.931 1.00 83.50 341 ARG A O 1
ATOM 2637 N N . GLY A 1 342 ? 5.568 0.701 21.836 1.00 87.25 342 GLY A N 1
ATOM 2638 C CA . GLY A 1 342 ? 5.649 -0.651 21.295 1.00 87.25 342 GLY A CA 1
ATOM 2639 C C . GLY A 1 342 ? 4.269 -1.253 21.014 1.00 87.25 342 GLY A C 1
ATOM 2640 O O . GLY A 1 342 ? 3.246 -0.817 21.552 1.00 87.25 342 GLY A O 1
ATOM 2641 N N . TRP A 1 343 ? 4.240 -2.246 20.128 1.00 92.19 343 TRP A N 1
ATOM 2642 C CA . TRP A 1 343 ? 3.027 -2.968 19.742 1.00 92.19 343 TRP A CA 1
ATOM 2643 C C . TRP A 1 343 ? 3.109 -4.409 20.240 1.00 92.19 343 TRP A C 1
ATOM 2645 O O . TRP A 1 343 ? 4.158 -5.043 20.140 1.00 92.19 343 TRP A O 1
ATOM 2655 N N . VAL A 1 344 ? 2.002 -4.922 20.771 1.00 92.25 344 VAL A N 1
ATOM 2656 C CA . VAL A 1 344 ? 1.877 -6.292 21.280 1.00 92.25 344 VAL A CA 1
ATOM 2657 C C . VAL A 1 344 ? 0.724 -6.966 20.559 1.00 92.25 344 VAL A C 1
ATOM 2659 O O . VAL A 1 344 ? -0.399 -6.468 20.579 1.00 92.25 344 VAL A O 1
ATOM 2662 N N . PHE A 1 345 ? 0.999 -8.092 19.913 1.00 95.69 345 PHE A N 1
ATOM 2663 C CA . PHE A 1 345 ? -0.006 -8.866 19.193 1.00 95.69 345 PHE A CA 1
ATOM 2664 C C . PHE A 1 345 ? -0.606 -9.915 20.127 1.00 95.69 345 PHE A C 1
ATOM 2666 O O . PHE A 1 345 ? 0.090 -10.807 20.606 1.00 95.69 345 PHE A O 1
ATOM 2673 N N . GLU A 1 346 ? -1.899 -9.791 20.417 1.00 96.00 346 GLU A N 1
ATOM 2674 C CA . GLU A 1 346 ? -2.614 -10.737 21.272 1.00 96.00 346 GLU A CA 1
ATOM 2675 C C . GLU A 1 346 ? -2.845 -12.068 20.536 1.00 96.00 346 GLU A C 1
ATOM 2677 O O . GLU A 1 346 ? -3.200 -12.085 19.359 1.00 96.00 346 GLU A O 1
ATOM 2682 N N . GLY A 1 347 ? -2.651 -13.197 21.225 1.00 94.56 347 GLY A N 1
ATOM 2683 C CA . GLY A 1 347 ? -2.898 -14.535 20.667 1.00 94.56 347 GLY A CA 1
ATOM 2684 C C . GLY A 1 347 ? -1.869 -15.025 19.640 1.00 94.56 347 GLY A C 1
ATOM 2685 O O . GLY A 1 347 ? -2.056 -16.100 19.072 1.00 94.56 347 GLY A O 1
ATOM 2686 N N . VAL A 1 348 ? -0.795 -14.268 19.407 1.00 94.31 348 VAL A N 1
ATOM 2687 C CA . VAL A 1 348 ? 0.326 -14.641 18.532 1.00 94.31 348 VAL A CA 1
ATOM 2688 C C . VAL A 1 348 ? 1.480 -15.181 19.379 1.00 94.31 348 VAL A C 1
ATOM 2690 O O . VAL A 1 348 ? 1.686 -14.736 20.508 1.00 94.31 348 VAL A O 1
ATOM 2693 N N . ASP A 1 349 ? 2.220 -16.154 18.843 1.00 90.38 349 ASP A N 1
ATOM 2694 C CA . ASP A 1 349 ? 3.392 -16.717 19.515 1.00 90.38 349 ASP A CA 1
ATOM 2695 C C . ASP A 1 349 ? 4.432 -15.635 19.857 1.00 90.38 349 ASP A C 1
ATOM 2697 O O . ASP A 1 349 ? 4.622 -14.669 19.114 1.00 90.38 349 ASP A O 1
ATOM 2701 N N . THR A 1 350 ? 5.124 -15.808 20.984 1.00 84.75 350 THR A N 1
ATOM 2702 C CA . THR A 1 350 ? 6.080 -14.821 21.505 1.00 84.75 350 THR A CA 1
ATOM 2703 C C . THR A 1 350 ? 7.225 -14.500 20.546 1.00 84.75 350 THR A C 1
ATOM 2705 O O . THR A 1 350 ? 7.631 -13.338 20.472 1.00 84.75 350 THR A O 1
ATOM 2708 N N . GLU A 1 351 ? 7.728 -15.475 19.784 1.00 84.25 351 GLU A N 1
ATOM 2709 C CA . GLU A 1 351 ? 8.814 -15.246 18.829 1.00 84.25 351 GLU A CA 1
ATOM 2710 C C . GLU A 1 351 ? 8.319 -14.411 17.642 1.00 84.25 351 GLU A C 1
ATOM 2712 O O . GLU A 1 351 ? 8.948 -13.430 17.234 1.00 84.25 351 GLU A O 1
ATOM 2717 N N . GLN A 1 352 ? 7.146 -14.763 17.115 1.00 82.00 352 GLN A N 1
ATOM 2718 C CA . GLN A 1 352 ? 6.530 -14.046 16.003 1.00 82.00 352 GLN A CA 1
ATOM 2719 C C . GLN A 1 352 ? 6.109 -12.626 16.412 1.00 82.00 352 GLN A C 1
ATOM 2721 O O . GLN A 1 352 ? 6.333 -11.673 15.662 1.00 82.00 352 GLN A O 1
ATOM 2726 N N . ALA A 1 353 ? 5.575 -12.459 17.623 1.00 82.62 353 ALA A N 1
ATOM 2727 C CA . ALA A 1 353 ? 5.224 -11.158 18.181 1.00 82.62 353 ALA A CA 1
ATOM 2728 C C . ALA A 1 353 ? 6.462 -10.271 18.409 1.00 82.62 353 ALA A C 1
ATOM 2730 O O . ALA A 1 353 ? 6.407 -9.068 18.154 1.00 82.62 353 ALA A O 1
ATOM 2731 N N . ALA A 1 354 ? 7.601 -10.842 18.819 1.00 83.94 354 ALA A N 1
ATOM 2732 C CA . ALA A 1 354 ? 8.841 -10.086 19.009 1.00 83.94 354 ALA A CA 1
ATOM 2733 C C . ALA A 1 354 ? 9.352 -9.453 17.702 1.00 83.94 354 ALA A C 1
ATOM 2735 O O . ALA A 1 354 ? 9.846 -8.322 17.711 1.00 83.94 354 ALA A O 1
ATOM 2736 N N . LYS A 1 355 ? 9.171 -10.136 16.562 1.00 85.25 355 LYS A N 1
ATOM 2737 C CA . LYS A 1 355 ? 9.559 -9.619 15.237 1.00 85.25 355 LYS A CA 1
ATOM 2738 C C . LYS A 1 355 ? 8.776 -8.350 14.868 1.00 85.25 355 LYS A C 1
ATOM 2740 O O . LYS A 1 355 ? 9.344 -7.455 14.241 1.00 85.25 355 LYS A O 1
ATOM 2745 N N . VAL A 1 356 ? 7.521 -8.218 15.313 1.00 85.00 356 VAL A N 1
ATOM 2746 C CA . VAL A 1 356 ? 6.659 -7.057 15.016 1.00 85.00 356 VAL A CA 1
ATOM 2747 C C . VAL A 1 356 ? 7.237 -5.748 15.551 1.00 85.00 356 VAL A C 1
ATOM 2749 O O . VAL A 1 356 ? 7.176 -4.730 14.865 1.00 85.00 356 VAL A O 1
ATOM 2752 N N . ALA A 1 357 ? 7.851 -5.760 16.737 1.00 83.19 357 ALA A N 1
ATOM 2753 C CA . ALA A 1 357 ? 8.404 -4.553 17.359 1.00 83.19 357 ALA A CA 1
ATOM 2754 C C . ALA A 1 357 ? 9.486 -3.861 16.500 1.00 83.19 357 ALA A C 1
ATOM 2756 O O . ALA A 1 357 ? 9.731 -2.664 16.650 1.00 83.19 357 ALA A O 1
ATOM 2757 N N . SER A 1 358 ? 10.110 -4.606 15.583 1.00 85.88 358 SER A N 1
ATOM 2758 C CA . SER A 1 358 ? 11.154 -4.123 14.673 1.00 85.88 358 SER A CA 1
ATOM 2759 C C . SER A 1 358 ? 10.640 -3.640 13.312 1.00 85.88 358 SER A C 1
ATOM 2761 O O . SER A 1 358 ? 11.426 -3.171 12.489 1.00 85.88 358 SER A O 1
ATOM 2763 N N . LEU A 1 359 ? 9.330 -3.710 13.069 1.00 88.56 359 LEU A N 1
ATOM 2764 C CA . LEU A 1 359 ? 8.751 -3.370 11.776 1.00 88.56 359 LEU A CA 1
ATOM 2765 C C . LEU A 1 359 ? 8.560 -1.856 11.608 1.00 88.56 359 LEU A C 1
ATOM 2767 O O . LEU A 1 359 ? 8.030 -1.148 12.475 1.00 88.56 359 LEU A O 1
ATOM 2771 N N . SER A 1 360 ? 9.012 -1.340 10.468 1.00 90.81 360 SER A N 1
ATOM 2772 C CA . SER A 1 360 ? 8.747 0.024 10.018 1.00 90.81 360 SER A CA 1
ATOM 2773 C C . SER A 1 360 ? 7.495 0.079 9.146 1.00 90.81 360 SER A C 1
ATOM 2775 O O . SER A 1 360 ? 7.021 -0.929 8.632 1.00 90.81 360 SER A O 1
ATOM 2777 N N . GLY A 1 361 ? 6.937 1.281 9.025 1.00 90.94 361 GLY A N 1
ATOM 2778 C CA . GLY A 1 361 ? 5.795 1.529 8.155 1.00 90.94 361 GLY A CA 1
ATOM 2779 C C . GLY A 1 361 ? 6.145 1.494 6.665 1.00 90.94 361 GLY A C 1
ATOM 2780 O O . GLY A 1 361 ? 7.319 1.344 6.304 1.00 90.94 361 GLY A O 1
ATOM 2781 N N . PRO A 1 362 ? 5.149 1.705 5.791 1.00 93.81 362 PRO A N 1
ATOM 2782 C CA . PRO A 1 362 ? 5.347 1.659 4.356 1.00 93.81 362 PRO A CA 1
ATOM 2783 C C . PRO A 1 362 ? 6.266 2.788 3.882 1.00 93.81 362 PRO A C 1
ATOM 2785 O O . PRO A 1 362 ? 6.237 3.911 4.397 1.00 93.81 362 PRO A O 1
ATOM 2788 N N . SER A 1 363 ? 7.073 2.503 2.861 1.00 91.00 363 SER A N 1
ATOM 2789 C CA . SER A 1 363 ? 7.912 3.513 2.210 1.00 91.00 363 SER A CA 1
ATOM 2790 C C . SER A 1 363 ? 8.086 3.224 0.724 1.00 91.00 363 SER A C 1
ATOM 2792 O O . SER A 1 363 ? 8.075 2.069 0.312 1.00 91.00 363 SER A O 1
ATOM 2794 N N . ALA A 1 364 ? 8.332 4.265 -0.078 1.00 88.69 364 ALA A N 1
ATOM 2795 C CA . ALA A 1 364 ? 8.644 4.105 -1.501 1.00 88.69 364 ALA A CA 1
ATOM 2796 C C . ALA A 1 364 ? 9.907 3.252 -1.744 1.00 88.69 364 ALA A C 1
ATOM 2798 O O . ALA A 1 364 ? 10.045 2.650 -2.800 1.00 88.69 364 ALA A O 1
ATOM 2799 N N . GLY A 1 365 ? 10.797 3.122 -0.750 1.00 88.00 365 GLY A N 1
ATOM 2800 C CA . GLY A 1 365 ? 11.951 2.218 -0.810 1.00 88.00 365 GLY A CA 1
ATOM 2801 C C . GLY A 1 365 ? 11.590 0.726 -0.810 1.00 88.00 365 GLY A C 1
ATOM 2802 O O . GLY A 1 365 ? 12.484 -0.106 -0.943 1.00 88.00 365 GLY A O 1
ATOM 2803 N N . GLN A 1 366 ? 10.312 0.377 -0.637 1.00 93.06 366 GLN A N 1
ATOM 2804 C CA . GLN A 1 366 ? 9.778 -0.977 -0.822 1.00 93.06 366 GLN A CA 1
ATOM 2805 C C . GLN A 1 366 ? 9.291 -1.231 -2.266 1.00 93.06 366 GLN A C 1
ATOM 2807 O O . GLN A 1 366 ? 8.898 -2.352 -2.568 1.00 93.06 366 GLN A O 1
ATOM 2812 N N . SER A 1 367 ? 9.310 -0.231 -3.159 1.00 94.75 367 SER A N 1
ATOM 2813 C CA . SER A 1 367 ? 8.995 -0.418 -4.582 1.00 94.75 367 SER A CA 1
ATOM 2814 C C . SER A 1 367 ? 10.103 -1.204 -5.282 1.00 94.75 367 SER A C 1
ATOM 2816 O O . SER A 1 367 ? 11.234 -0.724 -5.397 1.00 94.75 367 SER A O 1
ATOM 2818 N N . SER A 1 368 ? 9.775 -2.386 -5.806 1.00 94.69 368 SER A N 1
ATOM 2819 C CA . SER A 1 368 ? 10.715 -3.219 -6.564 1.00 94.69 368 SER A CA 1
ATOM 2820 C C . SER A 1 368 ? 11.224 -2.543 -7.840 1.00 94.69 368 SER A C 1
ATOM 2822 O O . SER A 1 368 ? 12.358 -2.797 -8.241 1.00 94.69 368 SER A O 1
ATOM 2824 N N . LEU A 1 369 ? 10.444 -1.640 -8.450 1.00 95.00 369 LEU A N 1
ATOM 2825 C CA . LEU A 1 369 ? 10.849 -0.892 -9.644 1.00 95.00 369 LEU A CA 1
ATOM 2826 C C . LEU A 1 369 ? 12.090 -0.029 -9.396 1.00 95.00 369 LEU A C 1
ATOM 2828 O O . LEU A 1 369 ? 12.994 -0.001 -10.233 1.00 95.00 369 LEU A O 1
ATOM 2832 N N . VAL A 1 370 ? 12.149 0.648 -8.245 1.00 92.06 370 VAL A N 1
ATOM 2833 C CA . VAL A 1 370 ? 13.297 1.490 -7.872 1.00 92.06 370 VAL A CA 1
ATOM 2834 C C . VAL A 1 370 ? 14.560 0.636 -7.756 1.00 92.06 370 VAL A C 1
ATOM 2836 O O . VAL A 1 370 ? 15.582 0.962 -8.354 1.00 92.06 370 VAL A O 1
ATOM 2839 N N . HIS A 1 371 ? 14.470 -0.513 -7.076 1.00 90.12 371 HIS A N 1
ATOM 2840 C CA . HIS A 1 371 ? 15.603 -1.438 -6.956 1.00 90.12 371 HIS A CA 1
ATOM 2841 C C . HIS A 1 371 ? 16.000 -2.048 -8.300 1.00 90.12 371 HIS A C 1
ATOM 2843 O O . HIS A 1 371 ? 17.190 -2.210 -8.555 1.00 90.12 371 HIS A O 1
ATOM 2849 N N . ALA A 1 372 ? 15.036 -2.380 -9.162 1.00 93.06 372 ALA A N 1
ATOM 2850 C CA . ALA A 1 372 ? 15.312 -2.939 -10.483 1.00 93.06 372 ALA A CA 1
ATOM 2851 C C . ALA A 1 372 ? 16.122 -1.963 -11.352 1.00 93.06 372 ALA A C 1
ATOM 2853 O O . ALA A 1 372 ? 17.079 -2.379 -12.002 1.00 93.06 372 ALA A O 1
ATOM 2854 N N . LEU A 1 373 ? 15.786 -0.667 -11.318 1.00 94.06 373 LEU A N 1
ATOM 2855 C CA . LEU A 1 373 ? 16.540 0.392 -11.999 1.00 94.06 373 LEU A CA 1
ATOM 2856 C C . LEU A 1 373 ? 17.978 0.495 -11.486 1.00 94.06 373 LEU A C 1
ATOM 2858 O O . LEU A 1 373 ? 18.911 0.486 -12.292 1.00 94.06 373 LEU A O 1
ATOM 2862 N N . ASP A 1 374 ? 18.150 0.558 -10.167 1.00 90.62 374 ASP A N 1
ATOM 2863 C CA . ASP A 1 374 ? 19.470 0.681 -9.546 1.00 90.62 374 ASP A CA 1
ATOM 2864 C C . ASP A 1 374 ? 20.357 -0.527 -9.861 1.00 90.62 374 ASP A C 1
ATOM 2866 O O . ASP A 1 374 ? 21.491 -0.364 -10.314 1.00 90.62 374 ASP A O 1
ATOM 2870 N N . ILE A 1 375 ? 19.825 -1.742 -9.692 1.00 90.44 375 ILE A N 1
ATOM 2871 C CA . ILE A 1 375 ? 20.549 -2.988 -9.973 1.00 90.44 375 ILE A CA 1
ATOM 2872 C C . ILE A 1 375 ? 20.927 -3.065 -11.454 1.00 90.44 375 ILE A C 1
ATOM 2874 O O . ILE A 1 375 ? 22.080 -3.354 -11.771 1.00 90.44 375 ILE A O 1
ATOM 2878 N N . PHE A 1 376 ? 19.988 -2.783 -12.363 1.00 92.25 376 PHE A N 1
ATOM 2879 C CA . PHE A 1 376 ? 20.237 -2.857 -13.804 1.00 92.25 376 PHE A CA 1
ATOM 2880 C C . PHE A 1 376 ? 21.336 -1.886 -14.261 1.00 92.25 376 PHE A C 1
ATOM 2882 O O . PHE A 1 376 ? 22.146 -2.227 -15.121 1.00 92.25 376 PHE A O 1
ATOM 2889 N N . LEU A 1 377 ? 21.380 -0.683 -13.683 1.00 91.88 377 LEU A N 1
ATOM 2890 C CA . LEU A 1 377 ? 22.386 0.333 -14.002 1.00 91.88 377 LEU A CA 1
ATOM 2891 C C . LEU A 1 377 ? 23.699 0.158 -13.221 1.00 91.88 377 LEU A C 1
ATOM 2893 O O . LEU A 1 377 ? 24.642 0.918 -13.447 1.00 91.88 377 LEU A O 1
ATOM 2897 N N . GLY A 1 378 ? 23.776 -0.819 -12.313 1.00 88.38 378 GLY A N 1
ATOM 2898 C CA . GLY A 1 378 ? 24.942 -1.038 -11.459 1.00 88.38 378 GLY A CA 1
ATOM 2899 C C . GLY A 1 378 ? 25.172 0.087 -10.443 1.00 88.38 378 GLY A C 1
ATOM 2900 O O . GLY A 1 378 ? 26.319 0.378 -10.101 1.00 88.38 378 GLY A O 1
ATOM 2901 N N . VAL A 1 379 ? 24.104 0.749 -9.985 1.00 88.81 379 VAL A N 1
ATOM 2902 C CA . VAL A 1 379 ? 24.170 1.790 -8.953 1.00 88.81 379 VAL A CA 1
ATOM 2903 C C . VAL A 1 379 ? 24.318 1.127 -7.583 1.00 88.81 379 VAL A C 1
ATOM 2905 O O . VAL A 1 379 ? 23.399 0.490 -7.074 1.00 88.81 379 VAL A O 1
ATOM 2908 N N . ASP A 1 380 ? 25.497 1.284 -6.984 1.00 78.00 380 ASP A N 1
ATOM 2909 C CA . ASP A 1 380 ? 25.819 0.771 -5.653 1.00 78.00 380 ASP A CA 1
ATOM 2910 C C . ASP A 1 380 ? 25.569 1.844 -4.578 1.00 78.00 380 ASP A C 1
ATOM 2912 O O . ASP A 1 380 ? 26.322 2.813 -4.442 1.00 78.00 380 ASP A O 1
ATOM 2916 N N . HIS A 1 381 ? 24.503 1.655 -3.798 1.00 68.44 381 HIS A N 1
ATOM 2917 C CA . HIS A 1 381 ? 24.139 2.533 -2.681 1.00 68.44 381 HIS A CA 1
ATOM 2918 C C . HIS A 1 381 ? 24.834 2.170 -1.357 1.00 68.44 381 HIS A C 1
ATOM 2920 O O . HIS A 1 381 ? 24.695 2.919 -0.386 1.00 68.44 381 HIS A O 1
ATOM 2926 N N . GLU A 1 382 ? 25.605 1.074 -1.286 1.00 55.59 382 GLU A N 1
ATOM 2927 C CA . GLU A 1 382 ? 26.357 0.682 -0.077 1.00 55.59 382 GLU A CA 1
ATOM 2928 C C . GLU A 1 382 ? 27.550 1.608 0.199 1.00 55.59 382 GLU A C 1
ATOM 2930 O O . GLU A 1 382 ? 28.058 1.673 1.319 1.00 55.59 382 GLU A O 1
ATOM 2935 N N . ARG A 1 383 ? 27.965 2.395 -0.799 1.00 50.22 383 ARG A N 1
ATOM 2936 C CA . ARG A 1 383 ? 29.081 3.350 -0.696 1.00 50.22 383 ARG A CA 1
ATOM 2937 C C . ARG A 1 383 ? 28.666 4.758 -0.242 1.00 50.22 383 ARG A C 1
ATOM 2939 O O . ARG A 1 383 ? 29.512 5.652 -0.232 1.00 50.22 383 ARG A O 1
ATOM 2946 N N . GLY A 1 384 ? 27.401 4.975 0.141 1.00 49.34 384 GLY A N 1
ATOM 2947 C CA . GLY A 1 384 ? 26.870 6.281 0.564 1.00 49.34 384 GLY A CA 1
ATOM 2948 C C . GLY A 1 384 ? 26.000 6.245 1.830 1.00 49.34 384 GLY A C 1
ATOM 2949 O O . GLY A 1 384 ? 25.591 5.188 2.304 1.00 49.34 384 GLY A O 1
ATOM 2950 N N . GLU A 1 385 ? 25.667 7.425 2.375 1.00 44.25 385 GLU A N 1
ATOM 2951 C CA . GLU A 1 385 ? 24.888 7.600 3.624 1.00 44.25 385 GLU A CA 1
ATOM 2952 C C . GLU A 1 385 ? 23.457 6.996 3.587 1.00 44.25 385 GLU A C 1
ATOM 2954 O O . GLU A 1 385 ? 22.801 6.896 4.623 1.00 44.25 385 GLU A O 1
ATOM 2959 N N . GLY A 1 386 ? 22.973 6.538 2.421 1.00 43.19 386 GLY A N 1
ATOM 2960 C CA . GLY A 1 386 ? 21.661 5.899 2.221 1.00 43.19 386 GLY A CA 1
ATOM 2961 C C . GLY A 1 386 ? 21.605 4.374 2.429 1.00 43.19 386 GLY A C 1
ATOM 2962 O O . GLY A 1 386 ? 20.510 3.804 2.435 1.00 43.19 386 GLY A O 1
ATOM 2963 N N . ALA A 1 387 ? 22.745 3.706 2.650 1.00 43.78 387 ALA A N 1
ATOM 2964 C CA . ALA A 1 387 ? 22.868 2.240 2.676 1.00 43.78 387 ALA A CA 1
ATOM 2965 C C . ALA A 1 387 ? 21.923 1.517 3.667 1.00 43.78 387 ALA A C 1
ATOM 2967 O O . ALA A 1 387 ? 21.445 0.414 3.401 1.00 43.78 387 ALA A O 1
ATOM 2968 N N . ARG A 1 388 ? 21.587 2.142 4.807 1.00 42.53 388 ARG A N 1
ATOM 2969 C CA . ARG A 1 388 ? 20.725 1.526 5.841 1.00 42.53 388 ARG A CA 1
ATOM 2970 C C . ARG A 1 388 ? 19.248 1.422 5.456 1.00 42.53 388 ARG A C 1
ATOM 2972 O O . ARG A 1 388 ? 18.554 0.576 6.016 1.00 42.53 388 ARG A O 1
ATOM 2979 N N . VAL A 1 389 ? 18.749 2.267 4.553 1.00 45.03 389 VAL A N 1
ATOM 2980 C CA . VAL A 1 389 ? 17.314 2.303 4.214 1.00 45.03 389 VAL A CA 1
ATOM 2981 C C . VAL A 1 389 ? 16.960 1.194 3.218 1.00 45.03 389 VAL A C 1
ATOM 2983 O O . VAL A 1 389 ? 15.955 0.515 3.410 1.00 45.03 389 VAL A O 1
ATOM 2986 N N . LEU A 1 390 ? 17.818 0.946 2.223 1.00 45.09 390 LEU A N 1
ATOM 2987 C CA . LEU A 1 390 ? 17.594 -0.047 1.160 1.00 45.09 390 LEU A CA 1
ATOM 2988 C C . LEU A 1 390 ? 17.735 -1.504 1.641 1.00 45.09 390 LEU A C 1
ATOM 2990 O O . LEU A 1 390 ? 16.960 -2.366 1.233 1.00 45.09 390 LEU A O 1
ATOM 2994 N N . LEU A 1 391 ? 18.683 -1.793 2.540 1.00 39.94 391 LEU A N 1
ATOM 2995 C CA . LEU A 1 391 ? 18.838 -3.136 3.124 1.00 39.94 391 LEU A CA 1
ATOM 2996 C C . LEU A 1 391 ? 17.689 -3.482 4.088 1.00 39.94 391 LEU A C 1
ATOM 2998 O O . LEU A 1 391 ? 17.234 -4.623 4.133 1.00 39.94 391 LEU A O 1
ATOM 3002 N N . CYS A 1 392 ? 17.174 -2.487 4.818 1.00 39.56 392 CYS A N 1
ATOM 3003 C CA . CYS A 1 392 ? 16.031 -2.657 5.715 1.00 39.56 392 CYS A CA 1
ATOM 3004 C C . CYS A 1 392 ? 14.742 -2.968 4.932 1.00 39.56 392 CYS A C 1
ATOM 3006 O O . CYS A 1 392 ? 13.991 -3.861 5.320 1.00 39.56 392 CYS A O 1
ATOM 3008 N N . THR A 1 393 ? 14.510 -2.317 3.784 1.00 46.06 393 THR A N 1
ATOM 3009 C CA . THR A 1 393 ? 13.324 -2.595 2.955 1.00 46.06 393 THR A CA 1
ATOM 3010 C C . THR A 1 393 ? 13.380 -3.951 2.249 1.00 46.06 393 THR A C 1
ATOM 3012 O O . THR A 1 393 ? 12.336 -4.584 2.125 1.00 46.06 393 THR A O 1
ATOM 3015 N N . ARG A 1 394 ? 14.571 -4.456 1.886 1.00 43.97 394 ARG A N 1
ATOM 3016 C CA . ARG A 1 394 ? 14.768 -5.840 1.392 1.00 43.97 394 ARG A CA 1
ATOM 3017 C C . ARG A 1 394 ? 14.624 -6.913 2.484 1.00 43.97 394 ARG A C 1
ATOM 3019 O O . ARG A 1 394 ? 14.317 -8.063 2.190 1.00 43.97 394 ARG A O 1
ATOM 3026 N N . SER A 1 395 ? 14.848 -6.558 3.750 1.00 33.81 395 SER A N 1
ATOM 3027 C CA . SER A 1 395 ? 14.728 -7.474 4.897 1.00 33.81 395 SER A CA 1
ATOM 3028 C C . SER A 1 395 ? 13.271 -7.700 5.332 1.00 33.81 395 SER A C 1
ATOM 3030 O O . SER A 1 395 ? 12.939 -8.786 5.811 1.00 33.81 395 SER A O 1
ATOM 3032 N N . ILE A 1 396 ? 12.378 -6.733 5.076 1.00 38.28 396 ILE A N 1
ATOM 3033 C CA . ILE A 1 396 ? 10.920 -6.851 5.293 1.00 38.28 396 ILE A CA 1
ATOM 3034 C C . ILE A 1 396 ? 10.320 -8.015 4.475 1.00 38.28 396 ILE A C 1
ATOM 3036 O O . ILE A 1 396 ? 9.393 -8.672 4.931 1.00 38.28 396 ILE A O 1
ATOM 3040 N N . SER A 1 397 ? 10.904 -8.368 3.329 1.00 32.53 397 SER A N 1
ATOM 3041 C CA . SER A 1 397 ? 10.538 -9.556 2.539 1.00 32.53 397 SER A CA 1
ATOM 3042 C C . SER A 1 397 ? 11.155 -10.884 3.025 1.00 32.53 397 SER A C 1
ATOM 3044 O O . SER A 1 397 ? 10.883 -11.928 2.445 1.00 32.53 397 SER A O 1
ATOM 3046 N N . SER A 1 398 ? 11.973 -10.898 4.089 1.00 28.64 398 SER A N 1
ATOM 3047 C CA . SER A 1 398 ? 12.599 -12.135 4.618 1.00 28.64 398 SER A CA 1
ATOM 3048 C C . SER A 1 398 ? 11.772 -12.861 5.694 1.00 28.64 398 SER A C 1
ATOM 3050 O O . SER A 1 398 ? 12.194 -13.892 6.216 1.00 28.64 398 SER A O 1
ATOM 3052 N N . TRP A 1 399 ? 10.576 -12.357 6.017 1.00 29.38 399 TRP A N 1
ATOM 3053 C CA . TRP A 1 399 ? 9.725 -12.873 7.101 1.00 29.38 399 TRP A CA 1
ATOM 3054 C C . TRP A 1 399 ? 9.276 -14.338 6.911 1.00 29.38 399 TRP A C 1
ATOM 3056 O O . TRP A 1 399 ? 8.967 -15.012 7.892 1.00 29.38 399 TRP A O 1
ATOM 3066 N N . ALA A 1 400 ? 9.293 -14.848 5.675 1.00 28.61 400 ALA A N 1
ATOM 3067 C CA . ALA A 1 400 ? 8.766 -16.163 5.301 1.00 28.61 400 ALA A CA 1
ATOM 3068 C C . ALA A 1 400 ? 9.634 -17.378 5.699 1.00 28.61 400 ALA A C 1
ATOM 3070 O O . ALA A 1 400 ? 9.156 -18.506 5.652 1.00 28.61 400 ALA A O 1
ATOM 3071 N N . TRP A 1 401 ? 10.900 -17.194 6.090 1.00 24.62 401 TRP A N 1
ATOM 3072 C CA . TRP A 1 401 ? 11.868 -18.306 6.065 1.00 24.62 401 TRP A CA 1
ATOM 3073 C C . TRP A 1 401 ? 12.264 -18.896 7.425 1.00 24.62 401 TRP A C 1
ATOM 3075 O O . TRP A 1 401 ? 13.115 -19.773 7.472 1.00 24.62 401 TRP A O 1
ATOM 3085 N N . THR A 1 402 ? 11.648 -18.476 8.537 1.00 27.88 402 THR A N 1
ATOM 3086 C CA . THR A 1 402 ? 11.964 -19.040 9.877 1.00 27.88 402 THR A CA 1
ATOM 3087 C C . THR A 1 402 ? 10.877 -19.939 10.471 1.00 27.88 402 THR A C 1
ATOM 3089 O O . THR A 1 402 ? 11.108 -20.569 11.494 1.00 27.88 402 THR A O 1
ATOM 3092 N N . THR A 1 403 ? 9.701 -20.058 9.847 1.00 29.38 403 THR A N 1
ATOM 3093 C CA . THR A 1 403 ? 8.556 -20.798 10.417 1.00 29.38 403 THR A CA 1
ATOM 3094 C C . THR A 1 403 ? 8.364 -22.217 9.867 1.00 29.38 403 THR A C 1
ATOM 3096 O O . THR A 1 403 ? 7.579 -22.973 10.440 1.00 29.38 403 THR A O 1
ATOM 3099 N N . ASN A 1 404 ? 9.085 -22.623 8.812 1.00 26.11 404 ASN A N 1
ATOM 3100 C CA . ASN A 1 404 ? 8.870 -23.918 8.145 1.00 26.11 404 ASN A CA 1
ATOM 3101 C C . ASN A 1 404 ? 9.797 -25.072 8.587 1.00 26.11 404 ASN A C 1
ATOM 3103 O O . ASN A 1 404 ? 9.539 -26.215 8.217 1.00 26.11 404 ASN A O 1
ATOM 3107 N N . GLU A 1 405 ? 10.806 -24.845 9.437 1.00 26.33 405 GLU A N 1
ATOM 3108 C CA . GLU A 1 405 ? 11.707 -25.923 9.905 1.00 26.33 405 GLU A CA 1
ATOM 3109 C C . GLU A 1 405 ? 11.116 -26.819 11.016 1.00 26.33 405 GLU A C 1
ATOM 3111 O O . GLU A 1 405 ? 11.681 -27.860 11.348 1.00 26.33 405 GLU A O 1
ATOM 3116 N N . ALA A 1 406 ? 9.944 -26.494 11.573 1.00 27.16 406 ALA A N 1
ATOM 3117 C CA . ALA A 1 406 ? 9.362 -27.253 12.689 1.00 27.16 406 ALA A CA 1
ATOM 3118 C C . ALA A 1 406 ? 8.402 -28.396 12.282 1.00 27.16 406 ALA A C 1
ATOM 3120 O O . ALA A 1 406 ? 7.851 -29.072 13.153 1.00 27.16 406 ALA A O 1
ATOM 3121 N N . ARG A 1 407 ? 8.185 -28.657 10.982 1.00 29.16 407 ARG A N 1
ATOM 3122 C CA . ARG A 1 407 ? 7.323 -29.761 10.500 1.00 29.16 407 ARG A CA 1
ATOM 3123 C C . ARG A 1 407 ? 8.093 -30.731 9.604 1.00 29.16 407 ARG A C 1
ATOM 3125 O O . ARG A 1 407 ? 7.80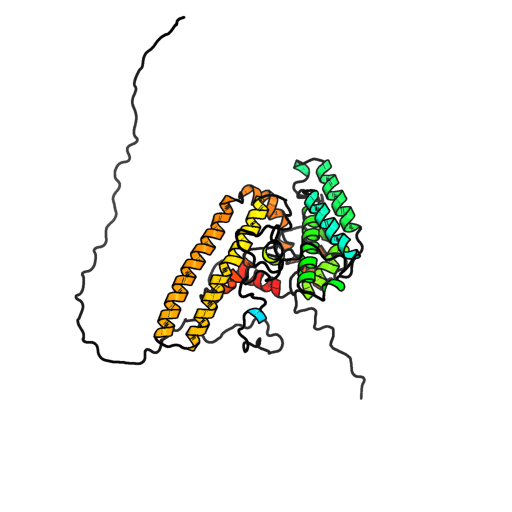6 -30.845 8.420 1.00 29.16 407 ARG A O 1
ATOM 3132 N N . GLY A 1 408 ? 9.065 -31.446 10.169 1.00 28.94 408 GLY A N 1
ATOM 3133 C CA . GLY A 1 408 ? 9.839 -32.419 9.386 1.00 28.94 408 GLY A CA 1
ATOM 3134 C C . GLY A 1 408 ? 10.553 -33.539 10.142 1.00 28.94 408 GLY A C 1
ATOM 3135 O O . GLY A 1 408 ? 11.207 -34.349 9.499 1.00 28.94 408 GLY A O 1
ATOM 3136 N N . ALA A 1 409 ? 10.436 -33.643 11.469 1.00 25.11 409 ALA A N 1
ATOM 3137 C CA . ALA A 1 409 ? 11.102 -34.703 12.229 1.00 25.11 409 ALA A CA 1
ATOM 3138 C C . ALA A 1 409 ? 10.080 -35.681 12.826 1.00 25.11 409 ALA A C 1
ATOM 3140 O O . ALA A 1 409 ? 9.609 -35.513 13.949 1.00 25.11 409 ALA A O 1
ATOM 3141 N N . VAL A 1 410 ? 9.738 -36.722 12.065 1.00 26.73 410 VAL A N 1
ATOM 3142 C CA . VAL A 1 410 ? 9.157 -37.952 12.623 1.00 26.73 410 VAL A CA 1
ATOM 3143 C C . VAL A 1 410 ? 10.322 -38.778 13.186 1.00 26.73 410 VAL A C 1
ATOM 3145 O O . VAL A 1 410 ? 11.217 -39.133 12.418 1.00 26.73 410 VAL A O 1
ATOM 3148 N N . PRO A 1 411 ? 10.373 -39.091 14.492 1.00 28.56 411 PRO A N 1
ATOM 3149 C CA . PRO A 1 411 ? 11.411 -39.962 15.024 1.00 28.56 411 PRO A CA 1
ATOM 3150 C C . PRO A 1 411 ? 11.120 -41.414 14.621 1.00 28.56 411 PRO A C 1
ATOM 3152 O O . PRO A 1 411 ? 10.096 -41.983 15.003 1.00 28.56 411 PRO A O 1
ATOM 3155 N N . ASN A 1 412 ? 12.027 -42.023 13.855 1.00 26.02 412 ASN A N 1
ATOM 3156 C CA . ASN A 1 412 ? 12.028 -43.470 13.643 1.00 26.02 412 ASN A CA 1
ATOM 3157 C C . ASN A 1 412 ? 12.287 -44.191 14.983 1.00 26.02 412 ASN A C 1
ATOM 3159 O O . ASN A 1 412 ? 13.191 -43.785 15.720 1.00 26.02 412 ASN A O 1
ATOM 3163 N N . PRO A 1 413 ? 11.530 -45.253 15.315 1.00 23.58 413 PRO A N 1
ATOM 3164 C CA . PRO A 1 413 ? 11.785 -46.065 16.498 1.00 23.58 413 PRO A CA 1
ATOM 3165 C C . PRO A 1 413 ? 13.012 -46.975 16.295 1.00 23.58 413 PRO A C 1
ATOM 3167 O O . PRO A 1 413 ? 13.421 -47.223 15.159 1.00 23.58 413 PRO A O 1
ATOM 3170 N N . PRO A 1 414 ? 13.617 -47.461 17.393 1.00 30.81 414 PRO A N 1
ATOM 3171 C CA . PRO A 1 414 ? 14.961 -48.016 17.385 1.00 30.81 414 PRO A CA 1
ATOM 3172 C C . PRO A 1 414 ? 14.968 -49.464 16.895 1.00 30.81 414 PRO A C 1
ATOM 3174 O O . PRO A 1 414 ? 14.199 -50.271 17.411 1.00 30.81 414 PRO A O 1
ATOM 3177 N N . PHE A 1 415 ? 15.886 -49.781 15.981 1.00 30.55 415 PHE A N 1
ATOM 3178 C CA . PHE A 1 415 ? 16.632 -51.042 15.931 1.00 30.55 415 PHE A CA 1
ATOM 3179 C C . PHE A 1 415 ? 17.993 -50.810 15.282 1.00 30.55 415 PHE A C 1
ATOM 3181 O O . PHE A 1 415 ? 18.035 -50.093 14.256 1.00 30.55 415 PHE A O 1
#

InterPro domains:
  IPR000898 Indoleamine 2,3-dioxygenase [PF01231] (82-384)
  IPR000898 Indoleamine 2,3-dioxygenase [PTHR28657] (79-390)
  IPR037217 Tryptophan/Indoleamine 2,3-dioxygenase-like [SSF140959] (83-385)

Sequence (415 aa):
MSSNSSSGRAISSRSPARQAGPINAPGVPSRPATTPFSTSTFSTTSPMALALAPNHFLDLPHHVQLGPVLDGVLPDTSTVAAHDFDVDVNTGFMPAEAPLLRIPREVSVDMQAWEDLLSEGLALKMKLGDQLAQYGPEETLKNESWRLKVRSLPVLDPAPLMSNTLLLRRGHHVLVFLMHMYIHSAPIPVELTPHVVPACIAVPLCRVSSELGITPILTYADNVLWNWHLPGGQLHEIPTERRIRSHALFSGTLDEEHFYLTSAKIELRGVAALSVMRSTLDELFIGDATAVRRISAYLNRLSSIIAELTQLLLDVRDGCDPAVFYNQVRPWFRGATSDKRGWVFEGVDTEQAAKVASLSGPSAGQSSLVHALDIFLGVDHERGEGARVLLCTRSISSWAWTTNEARGAVPNPPF

Organism: NCBI:txid456999

pLDDT: mean 76.56, std 26.79, range [23.58, 98.75]

Foldseek 3Di:
DDDDDDDDDDDDDDDDDDDDDDDDDDDDDDDDDDDDDDDDDDDDDDPPPPPADCPHPVNDDPPPVDDDDDPPDDPPCVDVDQVVVQQDLQQGVFHLFAADLDQDVVLDVLCVLLVVLQVLLQVLLAAFQACVVVVDDVSLVSLVVSLVSLLPRDQDALVSQLVDPSSLLRLLLSLQLVQLSNQRNHHDDPDLAAAERHQSRQVNLLVSCLSVLFASHAALCSLARNFWDFVVDDGSDGDALVGIWGSGANNPAQLSRLVRSLLSNLSSLLSLLVVLLVLLVVLVVVVDPVSVVSNVVSVVVNVVSVVVSVVSVVCSVVRHPPVCCVRRHVSSQAALCNRPSGYAYPPDDPVSRVVRNPDGGYDSLLDVSVVVVCVSVVPDPCVDPCNVVNVNSVVSSNSNPPPPPPPDDDDDDDD